Protein AF-A0A924YRB8-F1 (afdb_monomer_lite)

Foldseek 3Di:
DDDDDDDDPDDPPPVVVVVVVVVPPPDDDDDDDDDDDDDDDDDDDDDDDDDDDDDDDDDDDDDDDDDDDPDPDDDDDDPPPPDADAPVRCLVVQDDLVCLVPPAWWKWFQWDPGNGTATFHFWDDDDPRVVVLVVVLVVLVDQDPDDDDPPDDPVNSVVVSVVSVVVSVVVNLVSQWTWTAHPPPDDDPPVCPDSIDIDGCVNITDDMGTSLNSLLSNLVVCLVVVVLVSSVVSLVVCCVPPNLAACSLVSLLSSLLSVLVVCVVVLVLPVSLVSLLVSLVLLVVLVVDPDPRSDDDCSVVSNVSSLVSNLSSLCSQQVVCVVVLVLVSNVVSLVVNCVSPVVRPSSVVSVVVLLVQLVVLQVVLVVCVVVVNNVSSVVSNVSSCSSPVPD

Secondary structure (DSSP, 8-state):
---------SSSSSSHHHHHHHTTS-----------------------------------------PPP------------PPPPBHHHHHHTPPPHHHHHHSPP-EEEEETTT-BEEEES--SS-SSHHHHHHHHHHHHTSPP--PPPTT--HHHHHHHHHHHHHHHHHHHHHHHEEEEEPPTTS---TT----EEEEEHHHHEEEEE-HHHHHHHHHHHHHHTT-HHHHHHHHHHHHHHSTT-TTHHHHHHHHHHHHHHHHHHTT-HHHHHHHHHHHHHHHHHHHH-S-TTT--TTHHHHHHHHHHHHHHHHHHHHHHHHHTT-HHHHHHHHHHHHHH-TT-HHHHHHHHHHHHHHHHHHHHHHHHHHTT-HHHHHHHHHHHHHH-TT-

Sequence (391 aa):
MAGHRRRHRTLTATIVLILLWLFLRQATSVPAQNAATKAAAKTANEPAKKADPAGNATLEDTKEPQQPEPAKTDKAEQSAEAPLPKKDQMWRNLPSKADLLTKPPFDWVVLKKDDTVLVVKPVQPRPKTLDQMAEKRKQFLQPPKTVRMAGESQDAFAERLRTAGQETEKMRKKLESIEIELPDSTKVSEDQDDSSYLLNIFRDVSEIIHFEDVALRRVDLLLDQAELEDAYELLLMLDRRAPGWPSYGERLSRFLLVDAQGKLSRGESEPAFVLLEQMHSRVKDAINSKDPQVRYATMGLDLAKCSAELGKAIDALIEPAVQARDFRQARFHLARLLKIEAEHPNAVKWRERLVAETNRLLTEASQASAASKFDQAAAMVEEAALVWPAT

Radius of gyration: 37.54 Å; chains: 1; bounding box: 96×128×90 Å

pLDDT: mean 79.8, std 22.04, range [28.36, 98.25]

Structure (mmCIF, N/CA/C/O backbone):
data_AF-A0A924YRB8-F1
#
_entry.id   AF-A0A924YRB8-F1
#
loop_
_atom_site.group_PDB
_atom_site.id
_atom_site.type_symbol
_atom_site.label_atom_id
_atom_site.label_alt_id
_atom_site.label_comp_id
_atom_site.label_asym_id
_atom_site.label_entity_id
_atom_site.label_seq_id
_atom_site.pdbx_PDB_ins_code
_atom_site.Cartn_x
_atom_site.Cartn_y
_atom_site.Cartn_z
_atom_site.occupancy
_atom_site.B_iso_or_equiv
_atom_site.auth_seq_id
_atom_site.auth_comp_id
_atom_site.auth_asym_id
_atom_site.auth_atom_id
_atom_site.pdbx_PDB_model_num
ATOM 1 N N . MET A 1 1 ? -50.618 53.077 -7.669 1.00 41.78 1 MET A N 1
ATOM 2 C CA . MET A 1 1 ? -49.498 52.443 -8.401 1.00 41.78 1 MET A CA 1
ATOM 3 C C . MET A 1 1 ? -48.991 51.282 -7.544 1.00 41.78 1 MET A C 1
ATOM 5 O O . MET A 1 1 ? -48.205 51.506 -6.645 1.00 41.78 1 MET A O 1
ATOM 9 N N . ALA A 1 2 ? -49.645 50.122 -7.473 1.00 39.09 2 ALA A N 1
ATOM 10 C CA . ALA A 1 2 ? -49.867 49.088 -8.490 1.00 39.09 2 ALA A CA 1
ATOM 11 C C . ALA A 1 2 ? -48.564 48.476 -9.046 1.00 39.09 2 ALA A C 1
ATOM 13 O O . ALA A 1 2 ? -47.933 49.068 -9.909 1.00 39.09 2 ALA A O 1
ATOM 14 N N . GLY A 1 3 ? -48.253 47.253 -8.589 1.00 39.88 3 GLY A N 1
ATOM 15 C CA . GLY A 1 3 ? -47.677 46.203 -9.438 1.00 39.88 3 GLY A CA 1
ATOM 16 C C . GLY A 1 3 ? -46.193 45.870 -9.260 1.00 39.88 3 GLY A C 1
ATOM 17 O O . GLY A 1 3 ? -45.361 46.442 -9.939 1.00 39.88 3 GLY A O 1
ATOM 18 N N . HIS A 1 4 ? -45.881 44.863 -8.432 1.00 41.66 4 HIS A N 1
ATOM 19 C CA . HIS A 1 4 ? -45.187 43.630 -8.861 1.00 41.66 4 HIS A CA 1
ATOM 20 C C . HIS A 1 4 ? -44.807 42.746 -7.659 1.00 41.66 4 HIS A C 1
ATOM 22 O O . HIS A 1 4 ? -43.747 42.854 -7.054 1.00 41.66 4 HIS A O 1
ATOM 28 N N . ARG A 1 5 ? -45.695 41.801 -7.336 1.00 46.91 5 ARG A N 1
ATOM 29 C CA . ARG A 1 5 ? -45.372 40.563 -6.618 1.00 46.91 5 ARG A CA 1
ATOM 30 C C . ARG A 1 5 ? -46.040 39.424 -7.375 1.00 46.91 5 ARG A C 1
ATOM 32 O O . ARG A 1 5 ? -47.256 39.473 -7.534 1.00 46.91 5 ARG A O 1
ATOM 39 N N . ARG A 1 6 ? -45.250 38.424 -7.781 1.00 47.84 6 ARG A N 1
ATOM 40 C CA . ARG A 1 6 ? -45.582 36.996 -8.008 1.00 47.84 6 ARG A CA 1
ATOM 41 C C . ARG A 1 6 ? -44.852 36.474 -9.242 1.00 47.84 6 ARG A C 1
ATOM 43 O O . ARG A 1 6 ? -45.188 36.878 -10.347 1.00 47.84 6 ARG A O 1
ATOM 50 N N . ARG A 1 7 ? -43.949 35.512 -9.020 1.00 50.00 7 ARG A N 1
ATOM 51 C CA . ARG A 1 7 ? -43.777 34.242 -9.763 1.00 50.00 7 ARG A CA 1
ATOM 52 C C . ARG A 1 7 ? -42.376 33.699 -9.473 1.00 50.00 7 ARG A C 1
ATOM 54 O O . ARG A 1 7 ? -41.448 34.129 -10.121 1.00 50.00 7 ARG A O 1
ATOM 61 N N . HIS A 1 8 ? -42.239 32.802 -8.492 1.00 45.03 8 HIS A N 1
ATOM 62 C CA . HIS A 1 8 ? -41.141 31.814 -8.388 1.00 45.03 8 HIS A CA 1
ATOM 63 C C . HIS A 1 8 ? -41.452 30.799 -7.266 1.00 45.03 8 HIS A C 1
ATOM 65 O O . HIS A 1 8 ? -40.696 30.624 -6.318 1.00 45.03 8 HIS A O 1
ATOM 71 N N . ARG A 1 9 ? -42.622 30.150 -7.329 1.00 47.78 9 ARG A N 1
ATOM 72 C CA . ARG A 1 9 ? -42.996 29.054 -6.414 1.00 47.78 9 ARG A CA 1
ATOM 73 C C . ARG A 1 9 ? -43.804 27.985 -7.151 1.00 47.78 9 ARG A C 1
ATOM 75 O O . ARG A 1 9 ? -44.979 27.826 -6.867 1.00 47.78 9 ARG A O 1
ATOM 82 N N . THR A 1 10 ? -43.197 27.295 -8.115 1.00 49.78 10 THR A N 1
ATOM 83 C CA . THR A 1 10 ? -43.797 26.085 -8.727 1.00 49.78 10 THR A CA 1
ATOM 84 C C . THR A 1 10 ? -42.786 25.070 -9.288 1.00 49.78 10 THR A C 1
ATOM 86 O O . THR A 1 10 ? -43.206 24.091 -9.886 1.00 49.78 10 THR A O 1
ATOM 89 N N . LEU A 1 11 ? -41.470 25.227 -9.083 1.00 49.19 11 LEU A N 1
ATOM 90 C CA . LEU A 1 11 ? -40.461 24.325 -9.682 1.00 49.19 11 LEU A CA 1
ATOM 91 C C . LEU A 1 11 ? -39.805 23.325 -8.714 1.00 49.19 11 LEU A C 1
ATOM 93 O O . LEU A 1 11 ? -39.007 22.503 -9.144 1.00 49.19 11 LEU A O 1
ATOM 97 N N . THR A 1 12 ? -40.156 23.332 -7.427 1.00 47.78 12 THR A N 1
ATOM 98 C CA . THR A 1 12 ? -39.537 22.447 -6.420 1.00 47.78 12 THR A CA 1
ATOM 99 C C . THR A 1 12 ? -40.345 21.187 -6.091 1.00 47.78 12 THR A C 1
ATOM 101 O O . THR A 1 12 ? -39.826 20.300 -5.424 1.00 47.78 12 THR A O 1
ATOM 104 N N . ALA A 1 13 ? -41.584 21.053 -6.577 1.00 49.03 13 ALA A N 1
ATOM 105 C CA . ALA A 1 13 ? -42.456 19.929 -6.213 1.00 49.03 13 ALA A CA 1
ATOM 106 C C . ALA A 1 13 ? -42.298 18.681 -7.108 1.00 49.03 13 ALA A C 1
ATOM 108 O O . ALA A 1 13 ? -42.653 17.583 -6.690 1.00 49.03 13 ALA A O 1
ATOM 109 N N . THR A 1 14 ? -41.736 18.811 -8.313 1.00 48.69 14 THR A N 1
ATOM 110 C CA . THR A 1 14 ? -41.677 17.704 -9.291 1.00 48.69 14 THR A CA 1
ATOM 111 C C . THR A 1 14 ? -40.386 16.881 -9.218 1.00 48.69 14 THR A C 1
ATOM 113 O O . THR A 1 14 ? -40.365 15.736 -9.655 1.00 48.69 14 THR A O 1
ATOM 116 N N . ILE A 1 15 ? -39.315 17.417 -8.619 1.00 49.78 15 ILE A N 1
ATOM 117 C CA . ILE A 1 15 ? -38.013 16.727 -8.506 1.00 49.78 15 ILE A CA 1
ATOM 118 C C . ILE A 1 15 ? -37.970 15.783 -7.289 1.00 49.78 15 ILE A C 1
ATOM 120 O O . ILE A 1 15 ? -37.290 14.761 -7.316 1.00 49.78 15 ILE A O 1
ATOM 124 N N . VAL A 1 16 ? -38.776 16.046 -6.254 1.00 51.09 16 VAL A N 1
ATOM 125 C CA . VAL A 1 16 ? -38.856 15.195 -5.050 1.00 51.09 16 VAL A CA 1
ATOM 126 C C . VAL A 1 16 ? -39.606 13.877 -5.318 1.00 51.09 16 VAL A C 1
ATOM 128 O O . VAL A 1 16 ? -39.325 12.865 -4.684 1.00 51.09 16 VAL A O 1
ATOM 131 N N . LEU A 1 17 ? -40.497 13.840 -6.314 1.00 47.06 17 LEU A N 1
ATOM 132 C CA . LEU A 1 17 ? -41.301 12.654 -6.641 1.00 47.06 17 LEU A CA 1
ATOM 133 C C . LEU A 1 17 ? -40.579 11.625 -7.533 1.00 47.06 17 LEU A C 1
ATOM 135 O O . LEU A 1 17 ? -40.939 10.452 -7.509 1.00 47.06 17 LEU A O 1
ATOM 139 N N . ILE A 1 18 ? -39.528 12.022 -8.261 1.00 50.75 18 ILE A N 1
ATOM 140 C CA . ILE A 1 18 ? -38.731 11.102 -9.098 1.00 50.75 18 ILE A CA 1
ATOM 141 C C . ILE A 1 18 ? -37.638 10.399 -8.271 1.00 50.75 18 ILE A C 1
ATOM 143 O O . ILE A 1 18 ? -37.338 9.230 -8.510 1.00 50.75 18 ILE A O 1
ATOM 147 N N . LEU A 1 19 ? -37.104 11.052 -7.234 1.00 45.09 19 LEU A N 1
ATOM 148 C CA . LEU A 1 19 ? -36.110 10.447 -6.336 1.00 45.09 19 LEU A CA 1
ATOM 149 C C . LEU A 1 19 ? -36.718 9.444 -5.340 1.00 45.09 19 LEU A C 1
ATOM 151 O O . LEU A 1 19 ? -36.047 8.489 -4.957 1.00 45.09 19 LEU A O 1
ATOM 155 N N . LEU A 1 20 ? -38.001 9.588 -4.985 1.00 41.22 20 LEU A N 1
ATOM 156 C CA . LEU A 1 20 ? -38.698 8.638 -4.107 1.00 41.22 20 LEU A CA 1
ATOM 157 C C . LEU A 1 20 ? -39.082 7.324 -4.820 1.00 41.22 20 LEU A C 1
ATOM 159 O O . LEU A 1 20 ? -39.296 6.307 -4.168 1.00 41.22 20 LEU A O 1
ATOM 163 N N . TRP A 1 21 ? -39.134 7.319 -6.157 1.00 43.84 21 TRP A N 1
ATOM 164 C CA . TRP A 1 21 ? -39.479 6.130 -6.947 1.00 43.84 21 TRP A CA 1
ATOM 165 C C . TRP A 1 21 ? -38.262 5.246 -7.275 1.00 43.84 21 TRP A C 1
ATOM 167 O O . TRP A 1 21 ? -38.404 4.041 -7.469 1.00 43.84 21 TRP A O 1
ATOM 177 N N . LEU A 1 22 ? -37.048 5.810 -7.267 1.00 43.22 22 LEU A N 1
ATOM 178 C CA . LEU A 1 22 ? -35.803 5.061 -7.494 1.00 43.22 22 LEU A CA 1
ATOM 179 C C . LEU A 1 22 ? -35.274 4.337 -6.244 1.00 43.22 22 LEU A C 1
ATOM 181 O O . LEU A 1 22 ? -34.526 3.373 -6.382 1.00 43.22 22 LEU A O 1
ATOM 185 N N . PHE A 1 23 ? -35.701 4.731 -5.041 1.00 42.06 23 PHE A N 1
ATOM 186 C CA . PHE A 1 23 ? -35.271 4.091 -3.790 1.00 42.06 23 PHE A CA 1
ATOM 187 C C . PHE A 1 23 ? -36.114 2.876 -3.362 1.00 42.06 23 PHE A C 1
ATOM 189 O O . PHE A 1 23 ? -35.743 2.180 -2.422 1.00 42.06 23 PHE A O 1
ATOM 196 N N . LEU A 1 24 ? -37.212 2.567 -4.062 1.00 41.78 24 LEU A N 1
ATOM 197 C CA . LEU A 1 24 ? -38.145 1.503 -3.666 1.00 41.78 24 LEU A CA 1
ATOM 198 C C . LEU A 1 24 ? -37.980 0.173 -4.431 1.00 41.78 24 LEU A C 1
ATOM 200 O O . LEU A 1 24 ? -38.861 -0.680 -4.356 1.00 41.78 24 LEU A O 1
ATOM 204 N N . ARG A 1 25 ? -36.877 -0.030 -5.175 1.00 43.56 25 ARG A N 1
ATOM 205 C CA . ARG A 1 25 ? -36.715 -1.196 -6.075 1.00 43.56 25 ARG A CA 1
ATOM 206 C C . ARG A 1 25 ? -35.543 -2.144 -5.788 1.00 43.56 25 ARG A C 1
ATOM 208 O O . ARG A 1 25 ? -35.243 -2.975 -6.638 1.00 43.56 25 ARG A O 1
ATOM 215 N N . GLN A 1 26 ? -34.914 -2.089 -4.612 1.00 42.22 26 GLN A N 1
ATOM 216 C CA . GLN A 1 26 ? -33.917 -3.098 -4.204 1.00 42.22 26 GLN A CA 1
ATOM 217 C C . GLN A 1 26 ? -34.154 -3.637 -2.788 1.00 42.22 26 GLN A C 1
ATOM 219 O O . GLN A 1 26 ? -33.333 -3.478 -1.892 1.00 42.22 26 GLN A O 1
ATOM 224 N N . ALA A 1 27 ? -35.286 -4.309 -2.593 1.00 42.88 27 ALA A N 1
ATOM 225 C CA . ALA A 1 27 ? -35.482 -5.207 -1.460 1.00 42.88 27 ALA A CA 1
ATOM 226 C C . ALA A 1 27 ? -36.442 -6.335 -1.864 1.00 42.88 27 ALA A C 1
ATOM 228 O O . ALA A 1 27 ? -37.642 -6.115 -1.965 1.00 42.88 27 ALA A O 1
ATOM 229 N N . THR A 1 28 ? -35.883 -7.505 -2.178 1.00 47.03 28 THR A N 1
ATOM 230 C CA . THR A 1 28 ? -36.452 -8.877 -2.140 1.00 47.03 28 THR A CA 1
ATOM 231 C C . THR A 1 28 ? -35.390 -9.778 -2.796 1.00 47.03 28 THR A C 1
ATOM 233 O O . THR A 1 28 ? -35.163 -9.690 -3.994 1.00 47.03 28 THR A O 1
ATOM 236 N N . SER A 1 29 ? -34.424 -10.311 -2.044 1.00 41.69 29 SER A N 1
ATOM 237 C CA . SER A 1 29 ? -34.455 -11.558 -1.255 1.00 41.69 29 SER A CA 1
ATOM 238 C C . SER A 1 29 ? -34.492 -12.847 -2.091 1.00 41.69 29 SER A C 1
ATOM 240 O O . SER A 1 29 ? -35.178 -12.909 -3.105 1.00 41.69 29 SER A O 1
ATOM 242 N N . VAL A 1 30 ? -33.784 -13.864 -1.563 1.00 41.44 30 VAL A N 1
ATOM 243 C CA . VAL A 1 30 ? -33.882 -15.339 -1.741 1.00 41.44 30 VAL A CA 1
ATOM 244 C C . VAL A 1 30 ? -32.519 -16.011 -2.055 1.00 41.44 30 VAL A C 1
ATOM 246 O O . VAL A 1 30 ? -31.686 -15.408 -2.730 1.00 41.44 30 VAL A O 1
ATOM 249 N N . PRO A 1 31 ? -32.235 -17.202 -1.465 1.00 51.12 31 PRO A N 1
ATOM 250 C CA . PRO A 1 31 ? -30.983 -17.429 -0.739 1.00 51.12 31 PRO A CA 1
ATOM 251 C C . PRO A 1 31 ? -30.118 -18.607 -1.239 1.00 51.12 31 PRO A C 1
ATOM 253 O O . PRO A 1 31 ? -30.430 -19.291 -2.208 1.00 51.12 31 PRO A O 1
ATOM 256 N N . ALA A 1 32 ? -29.032 -18.837 -0.495 1.00 38.62 32 ALA A N 1
ATOM 257 C CA . ALA A 1 32 ? -28.098 -19.952 -0.575 1.00 38.62 32 ALA A CA 1
ATOM 258 C C . ALA A 1 32 ? -28.754 -21.348 -0.600 1.00 38.62 32 ALA A C 1
ATOM 260 O O . ALA A 1 32 ? -29.555 -21.687 0.270 1.00 38.62 32 ALA A O 1
ATOM 261 N N . GLN A 1 33 ? -28.296 -22.190 -1.531 1.00 37.09 33 GLN A N 1
ATOM 262 C CA . GLN A 1 33 ? -28.396 -23.650 -1.486 1.00 37.09 33 GLN A CA 1
ATOM 263 C C . GLN A 1 33 ? -27.129 -24.251 -2.107 1.00 37.09 33 GLN A C 1
ATOM 265 O O . GLN A 1 33 ? -26.893 -24.089 -3.299 1.00 37.09 33 GLN A O 1
ATOM 270 N N . ASN A 1 34 ? -26.299 -24.897 -1.283 1.00 38.06 34 ASN A N 1
ATOM 271 C CA . ASN A 1 34 ? -25.729 -26.227 -1.542 1.00 38.06 34 ASN A CA 1
ATOM 272 C C . ASN A 1 34 ? -24.790 -26.625 -0.397 1.00 38.06 34 ASN A C 1
ATOM 274 O O . ASN A 1 34 ? -23.571 -26.511 -0.473 1.00 38.06 34 ASN A O 1
ATOM 278 N N . ALA A 1 35 ? -25.401 -27.139 0.668 1.00 35.84 35 ALA A N 1
ATOM 279 C CA . ALA A 1 35 ? -24.774 -28.075 1.585 1.00 35.84 35 ALA A CA 1
ATOM 280 C C . ALA A 1 35 ? -25.643 -29.337 1.571 1.00 35.84 35 ALA A C 1
ATOM 282 O O . ALA A 1 35 ? -26.751 -29.339 2.103 1.00 35.84 35 ALA A O 1
ATOM 283 N N . ALA A 1 36 ? -25.157 -30.392 0.916 1.00 37.28 36 ALA A N 1
ATOM 284 C CA . ALA A 1 36 ? -25.735 -31.726 0.995 1.00 37.28 36 ALA A CA 1
ATOM 285 C C . ALA A 1 36 ? -24.729 -32.654 1.680 1.00 37.28 36 ALA A C 1
ATOM 287 O O . ALA A 1 36 ? -23.743 -33.113 1.112 1.00 37.28 36 ALA A O 1
ATOM 288 N N . THR A 1 37 ? -25.027 -32.859 2.954 1.00 34.97 37 THR A N 1
ATOM 289 C CA . THR A 1 37 ? -24.736 -33.994 3.826 1.00 34.97 37 THR A CA 1
ATOM 290 C C . THR A 1 37 ? -24.466 -35.341 3.148 1.00 34.97 37 THR A C 1
ATOM 292 O O . THR A 1 37 ? -25.242 -35.790 2.303 1.00 34.97 37 THR A O 1
ATOM 295 N N . LYS A 1 38 ? -23.528 -36.101 3.725 1.00 40.59 38 LYS A N 1
ATOM 296 C CA . LYS A 1 38 ? -23.743 -37.533 3.972 1.00 40.59 38 LYS A CA 1
ATOM 297 C C . LYS A 1 38 ? -23.207 -37.897 5.358 1.00 40.59 38 LYS A C 1
ATOM 299 O O . LYS A 1 38 ? -22.010 -37.827 5.608 1.00 40.59 38 LYS A O 1
ATOM 304 N N . ALA A 1 39 ? -24.124 -38.247 6.255 1.00 38.62 39 ALA A N 1
ATOM 305 C CA . ALA A 1 39 ? -23.860 -38.750 7.596 1.00 38.62 39 ALA A CA 1
ATOM 306 C C . ALA A 1 39 ? -24.613 -40.071 7.813 1.00 38.62 39 ALA A C 1
ATOM 308 O O . ALA A 1 39 ? -25.679 -40.265 7.231 1.00 38.62 39 ALA A O 1
ATOM 309 N N . ALA A 1 40 ? -24.061 -40.875 8.736 1.00 39.41 40 ALA A N 1
ATOM 310 C CA . ALA A 1 40 ? -24.653 -42.009 9.466 1.00 39.41 40 ALA A CA 1
ATOM 311 C C . ALA A 1 40 ? -24.811 -43.328 8.676 1.00 39.41 40 ALA A C 1
ATOM 313 O O . ALA A 1 40 ? -25.229 -43.320 7.528 1.00 39.41 40 ALA A O 1
ATOM 314 N N . ALA A 1 41 ? -24.540 -44.530 9.196 1.00 36.12 41 ALA A N 1
ATOM 315 C CA . ALA A 1 41 ? -24.103 -45.091 10.491 1.00 36.12 41 ALA A CA 1
ATOM 316 C C . ALA A 1 41 ? -23.592 -46.543 10.173 1.00 36.12 41 ALA A C 1
ATOM 318 O O . ALA A 1 41 ? -23.719 -46.960 9.028 1.00 36.12 41 ALA A O 1
ATOM 319 N N . LYS A 1 42 ? -23.043 -47.428 11.019 1.00 33.91 42 LYS A N 1
ATOM 320 C CA . LYS A 1 42 ? -23.189 -47.697 12.455 1.00 33.91 42 LYS A CA 1
ATOM 321 C C . LYS A 1 42 ? -22.162 -48.789 12.875 1.00 33.91 42 LYS A C 1
ATOM 323 O O . LYS A 1 42 ? -22.001 -49.780 12.178 1.00 33.91 42 LYS A O 1
ATOM 328 N N . THR A 1 43 ? -21.503 -48.525 14.000 1.00 33.81 43 THR A N 1
ATOM 329 C CA . THR A 1 43 ? -20.847 -49.327 15.065 1.00 33.81 43 THR A CA 1
ATOM 330 C C . THR A 1 43 ? -20.509 -50.842 15.007 1.00 33.81 43 THR A C 1
ATOM 332 O O . THR A 1 43 ? -21.363 -51.674 14.728 1.00 33.81 43 THR A O 1
ATOM 335 N N . ALA A 1 44 ? -19.320 -51.113 15.598 1.00 35.88 44 ALA A N 1
ATOM 336 C CA . ALA A 1 44 ? -18.939 -52.129 16.617 1.00 35.88 44 ALA A CA 1
ATOM 337 C C . ALA A 1 44 ? -18.314 -53.481 16.184 1.00 35.88 44 ALA A C 1
ATOM 339 O O . ALA A 1 44 ? -19.022 -54.354 15.698 1.00 35.88 44 ALA A O 1
ATOM 340 N N . ASN A 1 45 ? -17.010 -53.703 16.452 1.00 35.41 45 ASN A N 1
ATOM 341 C CA . ASN A 1 45 ? -16.457 -54.423 17.631 1.00 35.41 45 ASN A CA 1
ATOM 342 C C . ASN A 1 45 ? -14.955 -54.792 17.447 1.00 35.41 45 ASN A C 1
ATOM 344 O O . ASN A 1 45 ? -14.549 -55.258 16.388 1.00 35.41 45 ASN A O 1
ATOM 348 N N . GLU A 1 46 ? -14.157 -54.622 18.504 1.00 34.03 46 GLU A N 1
ATOM 349 C CA . GLU A 1 46 ? -12.792 -55.163 18.743 1.00 34.03 46 GLU A CA 1
ATOM 350 C C . GLU A 1 46 ? -12.859 -56.598 19.354 1.00 34.03 46 GLU A C 1
ATOM 352 O O . GLU A 1 46 ? -13.961 -57.009 19.725 1.00 34.03 46 GLU A O 1
ATOM 357 N N . PRO A 1 47 ? -11.754 -57.323 19.687 1.00 52.94 47 PRO A N 1
ATOM 358 C CA . PRO A 1 47 ? -10.430 -57.483 19.053 1.00 52.94 47 PRO A CA 1
ATOM 359 C C . PRO A 1 47 ? -9.914 -58.967 19.000 1.00 52.94 47 PRO A C 1
ATOM 361 O O . PRO A 1 47 ? -10.507 -59.884 19.561 1.00 52.94 47 PRO A O 1
ATOM 364 N N . ALA A 1 48 ? -8.709 -59.146 18.421 1.00 33.66 48 ALA A N 1
ATOM 365 C CA . ALA A 1 48 ? -7.673 -60.180 18.676 1.00 33.66 48 ALA A CA 1
ATOM 366 C C . ALA A 1 48 ? -7.803 -61.635 18.139 1.00 33.66 48 ALA A C 1
ATOM 368 O O . ALA A 1 48 ? -8.576 -62.428 18.665 1.00 33.66 48 ALA A O 1
ATOM 369 N N . LYS A 1 49 ? -6.855 -62.065 17.271 1.00 33.69 49 LYS A N 1
ATOM 370 C CA . LYS A 1 49 ? -5.845 -63.125 17.564 1.00 33.69 49 LYS A CA 1
ATOM 371 C C . LYS A 1 49 ? -4.871 -63.417 16.400 1.00 33.69 49 LYS A C 1
ATOM 373 O O . LYS A 1 49 ? -5.230 -63.359 15.235 1.00 33.69 49 LYS A O 1
ATOM 378 N N . LYS A 1 50 ? -3.641 -63.763 16.803 1.00 36.38 50 LYS A N 1
ATOM 379 C CA . LYS A 1 50 ? -2.452 -64.228 16.056 1.00 36.38 50 LYS A CA 1
ATOM 380 C C . LYS A 1 50 ? -2.692 -65.463 15.165 1.00 36.38 50 LYS A C 1
ATOM 382 O O . LYS A 1 50 ? -3.413 -66.350 15.612 1.00 36.38 50 LYS A O 1
ATOM 387 N N . ALA A 1 51 ? -1.938 -65.585 14.062 1.00 32.94 51 ALA A N 1
ATOM 388 C CA . ALA A 1 51 ? -0.896 -66.613 13.825 1.00 32.94 51 ALA A CA 1
ATOM 389 C C . ALA A 1 51 ? -0.654 -66.884 12.317 1.00 32.94 51 ALA A C 1
ATOM 391 O O . ALA A 1 51 ? -1.557 -67.328 11.619 1.00 32.94 51 ALA A O 1
ATOM 392 N N . ASP A 1 52 ? 0.588 -66.684 11.864 1.00 39.44 52 ASP A N 1
ATOM 393 C CA . ASP A 1 52 ? 1.247 -67.467 10.795 1.00 39.44 52 ASP A CA 1
ATOM 394 C C . ASP A 1 52 ? 1.551 -68.896 11.331 1.00 39.44 52 ASP A C 1
ATOM 396 O O . ASP A 1 52 ? 1.580 -69.023 12.564 1.00 39.44 52 ASP A O 1
ATOM 400 N N . PRO A 1 53 ? 1.845 -69.961 10.529 1.00 47.59 53 PRO A N 1
ATOM 401 C CA . PRO A 1 53 ? 2.637 -69.913 9.285 1.00 47.59 53 PRO A CA 1
ATOM 402 C C . PRO A 1 53 ? 2.357 -70.970 8.171 1.00 47.59 53 PRO A C 1
ATOM 404 O O . PRO A 1 53 ? 1.630 -71.938 8.348 1.00 47.59 53 PRO A O 1
ATOM 407 N N . ALA A 1 54 ? 3.084 -70.786 7.057 1.00 33.50 54 ALA A N 1
ATOM 408 C CA . ALA A 1 54 ? 3.704 -71.780 6.157 1.00 33.50 54 ALA A CA 1
ATOM 409 C C . ALA A 1 54 ? 2.862 -72.768 5.308 1.00 33.50 54 ALA A C 1
ATOM 411 O O . ALA A 1 54 ? 2.241 -73.690 5.822 1.00 33.50 54 ALA A O 1
ATOM 412 N N . GLY A 1 55 ? 3.113 -72.734 3.986 1.00 28.36 55 GLY A N 1
ATOM 413 C CA . GLY A 1 55 ? 3.685 -73.909 3.303 1.00 28.36 55 GLY A CA 1
ATOM 414 C C . GLY A 1 55 ? 2.990 -74.456 2.043 1.00 28.36 55 GLY A C 1
ATOM 415 O O . GLY A 1 55 ? 1.977 -75.130 2.152 1.00 28.36 55 GLY A O 1
ATOM 416 N N . ASN A 1 56 ? 3.693 -74.308 0.906 1.00 31.42 56 ASN A N 1
ATOM 417 C CA . ASN A 1 56 ? 3.733 -75.145 -0.318 1.00 31.42 56 ASN A CA 1
ATOM 418 C C . ASN A 1 56 ? 2.513 -75.197 -1.263 1.00 31.42 56 ASN A C 1
ATOM 420 O O . ASN A 1 56 ? 1.433 -75.625 -0.886 1.00 31.42 56 ASN A O 1
ATOM 424 N N . ALA A 1 57 ? 2.646 -74.667 -2.491 1.00 32.47 57 ALA A N 1
ATOM 425 C CA . ALA A 1 57 ? 3.234 -75.280 -3.712 1.00 32.47 57 ALA A CA 1
ATOM 426 C C . ALA A 1 57 ? 2.128 -76.018 -4.509 1.00 32.47 57 ALA A C 1
ATOM 428 O O . ALA A 1 57 ? 1.369 -76.780 -3.927 1.00 32.47 57 ALA A O 1
ATOM 429 N N . THR A 1 58 ? 1.892 -75.787 -5.808 1.00 32.75 58 THR A N 1
ATOM 430 C CA . THR A 1 58 ? 2.799 -76.013 -6.949 1.00 32.75 58 THR A CA 1
ATOM 431 C C . THR A 1 58 ? 2.058 -75.619 -8.254 1.00 32.75 58 THR A C 1
ATOM 433 O O . THR A 1 58 ? 0.890 -75.975 -8.350 1.00 32.75 58 THR A O 1
ATOM 436 N N . LEU A 1 59 ? 2.757 -74.917 -9.177 1.00 38.31 59 LEU A N 1
ATOM 437 C CA . LEU A 1 59 ? 2.787 -74.957 -10.676 1.00 38.31 59 LEU A CA 1
ATOM 438 C C . LEU A 1 59 ? 1.455 -75.057 -11.461 1.00 38.31 59 LEU A C 1
ATOM 440 O O . LEU A 1 59 ? 0.520 -75.705 -11.028 1.00 38.31 59 LEU A O 1
ATOM 444 N N . GLU A 1 60 ? 1.228 -74.523 -12.657 1.00 32.09 60 GLU A N 1
ATOM 445 C C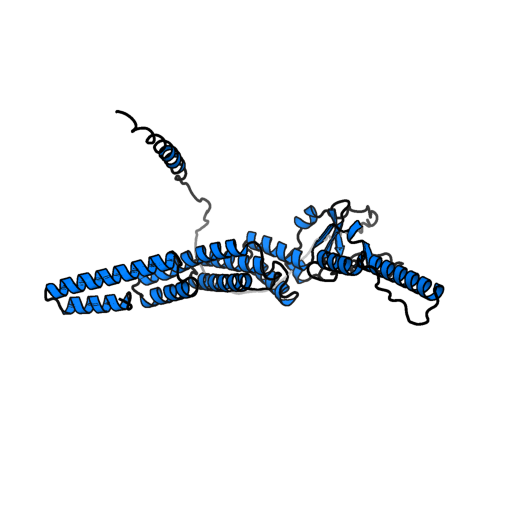A . GLU A 1 60 ? 1.958 -73.974 -13.814 1.00 32.09 60 GLU A CA 1
ATOM 446 C C . GLU A 1 60 ? 0.840 -73.207 -14.584 1.00 32.09 60 GLU A C 1
ATOM 448 O O . GLU A 1 60 ? -0.334 -73.550 -14.465 1.00 32.09 60 GLU A O 1
ATOM 453 N N . ASP A 1 61 ? 1.066 -72.099 -15.282 1.00 35.19 61 ASP A N 1
ATOM 454 C CA . ASP A 1 61 ? 1.432 -72.154 -16.696 1.00 35.19 61 ASP A CA 1
ATOM 455 C C . ASP A 1 61 ? 1.825 -70.755 -17.209 1.00 35.19 61 ASP A C 1
ATOM 457 O O . ASP A 1 61 ? 1.426 -69.704 -16.700 1.00 35.19 61 ASP A O 1
ATOM 461 N N . THR A 1 62 ? 2.649 -70.792 -18.238 1.00 31.88 62 THR A N 1
ATOM 462 C CA . THR A 1 62 ? 3.597 -69.795 -18.705 1.00 31.88 62 THR A CA 1
ATOM 463 C C . THR A 1 62 ? 2.968 -68.858 -19.736 1.00 31.88 62 THR A C 1
ATOM 465 O O . THR A 1 62 ? 2.446 -69.311 -20.753 1.00 31.88 62 THR A O 1
ATOM 468 N N . LYS A 1 63 ? 3.117 -67.537 -19.564 1.00 35.53 63 LYS A N 1
ATOM 469 C CA . LYS A 1 63 ? 3.239 -66.623 -20.713 1.00 35.53 63 LYS A CA 1
ATOM 470 C C . LYS A 1 63 ? 4.025 -65.367 -20.344 1.00 35.53 63 LYS A C 1
ATOM 472 O O . LYS A 1 63 ? 3.542 -64.483 -19.644 1.00 35.53 63 LYS A O 1
ATOM 477 N N . GLU A 1 64 ? 5.265 -65.349 -20.808 1.00 34.41 64 GLU A N 1
ATOM 478 C CA . GLU A 1 64 ? 6.230 -64.265 -20.661 1.00 34.41 64 GLU A CA 1
ATOM 479 C C . GLU A 1 64 ? 5.810 -63.021 -21.487 1.00 34.41 64 GLU A C 1
ATOM 481 O O . GLU A 1 64 ? 5.107 -63.163 -22.497 1.00 34.41 64 GLU A O 1
ATOM 486 N N . PRO A 1 65 ? 6.181 -61.798 -21.056 1.00 34.97 65 PRO A N 1
ATOM 487 C CA . PRO A 1 65 ? 5.572 -60.542 -21.485 1.00 34.97 65 PRO A CA 1
ATOM 488 C C . PRO A 1 65 ? 6.298 -59.907 -22.677 1.00 34.97 65 PRO A C 1
ATOM 490 O O . PRO A 1 65 ? 7.512 -59.720 -22.653 1.00 34.97 65 PRO A O 1
ATOM 493 N N . GLN A 1 66 ? 5.541 -59.469 -23.686 1.00 34.19 66 GLN A N 1
ATOM 494 C CA . GLN A 1 66 ? 6.059 -58.561 -24.709 1.00 34.19 66 GLN A CA 1
ATOM 495 C C . GLN A 1 66 ? 5.986 -57.110 -24.225 1.00 34.19 66 GLN A C 1
ATOM 497 O O . GLN A 1 66 ? 4.926 -56.500 -24.106 1.00 34.19 66 GLN A O 1
ATOM 502 N N . GLN A 1 67 ? 7.176 -56.596 -23.952 1.00 37.78 67 GLN A N 1
ATOM 503 C CA . GLN A 1 67 ? 7.558 -55.201 -23.806 1.00 37.78 67 GLN A CA 1
ATOM 504 C C . GLN A 1 67 ? 7.260 -54.445 -25.121 1.00 37.78 67 GLN A C 1
ATOM 506 O O . GLN A 1 67 ? 7.763 -54.862 -26.164 1.00 37.78 67 GLN A O 1
ATOM 511 N N . PRO A 1 68 ? 6.487 -53.343 -25.136 1.00 36.09 68 PRO A N 1
ATOM 512 C CA . PRO A 1 68 ? 6.523 -52.412 -26.252 1.00 36.09 68 PRO A CA 1
ATOM 513 C C . PRO A 1 68 ? 7.724 -51.481 -26.067 1.00 36.09 68 PRO A C 1
ATOM 515 O O . PRO A 1 68 ? 7.804 -50.726 -25.095 1.00 36.09 68 PRO A O 1
ATOM 518 N N . GLU A 1 69 ? 8.664 -51.561 -27.005 1.00 35.88 69 GLU A N 1
ATOM 519 C CA . GLU A 1 69 ? 9.726 -50.580 -27.201 1.00 35.88 69 GLU A CA 1
ATOM 520 C C . GLU A 1 69 ? 9.152 -49.151 -27.262 1.00 35.88 69 GLU A C 1
ATOM 522 O O . GLU A 1 69 ? 8.105 -48.927 -27.881 1.00 35.88 69 GLU A O 1
ATOM 527 N N . PRO A 1 70 ? 9.829 -48.150 -26.672 1.00 35.41 70 PRO A N 1
ATOM 528 C CA . PRO A 1 70 ? 9.490 -46.761 -26.913 1.00 35.41 70 PRO A CA 1
ATOM 529 C C . PRO A 1 70 ? 9.871 -46.430 -28.356 1.00 35.41 70 PRO A C 1
ATOM 531 O O . PRO A 1 70 ? 11.050 -46.338 -28.704 1.00 35.41 70 PRO A O 1
ATOM 534 N N . ALA A 1 71 ? 8.856 -46.237 -29.195 1.00 32.97 71 ALA A N 1
ATOM 535 C CA . ALA A 1 71 ? 9.017 -45.667 -30.519 1.00 32.97 71 ALA A CA 1
ATOM 536 C C . ALA A 1 71 ? 9.675 -44.284 -30.392 1.00 32.97 71 ALA A C 1
ATOM 538 O O . ALA A 1 71 ? 9.024 -43.278 -30.100 1.00 32.97 71 ALA A O 1
ATOM 539 N N . LYS A 1 72 ? 10.988 -44.245 -30.645 1.00 38.84 72 LYS A N 1
ATOM 540 C CA . LYS A 1 72 ? 11.661 -43.070 -31.186 1.00 38.84 72 LYS A CA 1
ATOM 541 C C . LYS A 1 72 ? 10.885 -42.665 -32.431 1.00 38.84 72 LYS A C 1
ATOM 543 O O . LYS A 1 72 ? 10.943 -43.342 -33.451 1.00 38.84 72 LYS A O 1
ATOM 548 N N . THR A 1 73 ? 10.140 -41.577 -32.321 1.00 32.44 73 THR A N 1
ATOM 549 C CA . THR A 1 73 ? 9.718 -40.834 -33.498 1.00 32.44 73 THR A CA 1
ATOM 550 C C . THR A 1 73 ? 10.440 -39.510 -33.428 1.00 32.44 73 THR A C 1
ATOM 552 O O . THR A 1 73 ? 10.017 -38.572 -32.753 1.00 32.44 73 THR A O 1
ATOM 555 N N . ASP A 1 74 ? 11.586 -39.496 -34.095 1.00 35.31 74 ASP A N 1
ATOM 556 C CA . ASP A 1 74 ? 12.180 -38.291 -34.626 1.00 35.31 74 ASP A CA 1
ATOM 557 C C . ASP A 1 74 ? 11.103 -37.502 -35.379 1.00 35.31 74 ASP A C 1
ATOM 559 O O . ASP A 1 74 ? 10.517 -37.969 -36.358 1.00 35.31 74 ASP A O 1
ATOM 563 N N . LYS A 1 75 ? 10.831 -36.298 -34.887 1.00 38.84 75 LYS A N 1
ATOM 564 C CA . LYS A 1 75 ? 10.344 -35.179 -35.693 1.00 38.84 75 LYS A CA 1
ATOM 565 C C . LYS A 1 75 ? 10.920 -33.884 -35.125 1.00 38.84 75 LYS A C 1
ATOM 567 O O . LYS A 1 75 ? 10.226 -33.020 -34.600 1.00 38.84 75 LYS A O 1
ATOM 572 N N . ALA A 1 76 ? 12.245 -33.800 -35.216 1.00 41.16 76 ALA A N 1
ATOM 573 C CA . ALA A 1 76 ? 12.877 -32.556 -35.619 1.00 41.16 76 ALA A CA 1
ATOM 574 C C . ALA A 1 76 ? 12.452 -32.241 -37.067 1.00 41.16 76 ALA A C 1
ATOM 576 O O . ALA A 1 76 ? 12.081 -33.148 -37.806 1.00 41.16 76 ALA A O 1
ATOM 577 N N . GLU A 1 77 ? 12.523 -30.962 -37.434 1.00 38.94 77 GLU A N 1
ATOM 578 C CA . GLU A 1 77 ? 12.100 -30.365 -38.713 1.00 38.94 77 GLU A CA 1
ATOM 579 C C . GLU A 1 77 ? 10.619 -29.983 -38.814 1.00 38.94 77 GLU A C 1
ATOM 581 O O . GLU A 1 77 ? 9.813 -30.585 -39.518 1.00 38.94 77 GLU A O 1
ATOM 586 N N . GLN A 1 78 ? 10.293 -28.881 -38.137 1.00 31.92 78 GLN A N 1
ATOM 587 C CA . GLN A 1 78 ? 9.719 -27.699 -38.788 1.00 31.92 78 GLN A CA 1
ATOM 588 C C . GLN A 1 78 ? 9.836 -26.512 -37.823 1.00 31.92 78 GLN A C 1
ATOM 590 O O . GLN A 1 78 ? 8.910 -26.175 -37.090 1.00 31.92 78 GLN A O 1
ATOM 595 N N . SER A 1 79 ? 10.993 -25.851 -37.824 1.00 44.38 79 SER A N 1
ATOM 596 C CA . SER A 1 79 ? 11.107 -24.450 -37.413 1.00 44.38 79 SER A CA 1
ATOM 597 C C . SER A 1 79 ? 10.432 -23.576 -38.475 1.00 44.38 79 SER A C 1
ATOM 599 O O . SER A 1 79 ? 11.076 -22.835 -39.210 1.00 44.38 79 SER A O 1
ATOM 601 N N . ALA A 1 80 ? 9.109 -23.706 -38.586 1.00 40.94 80 ALA A N 1
ATOM 602 C CA . ALA A 1 80 ? 8.290 -22.611 -39.067 1.00 40.94 80 ALA A CA 1
ATOM 603 C C . ALA A 1 80 ? 8.397 -21.518 -38.001 1.00 40.94 80 ALA A C 1
ATOM 605 O O . ALA A 1 80 ? 8.171 -21.805 -36.824 1.00 40.94 80 ALA A O 1
ATOM 606 N N . GLU A 1 81 ? 8.802 -20.313 -38.399 1.00 53.91 81 GLU A N 1
A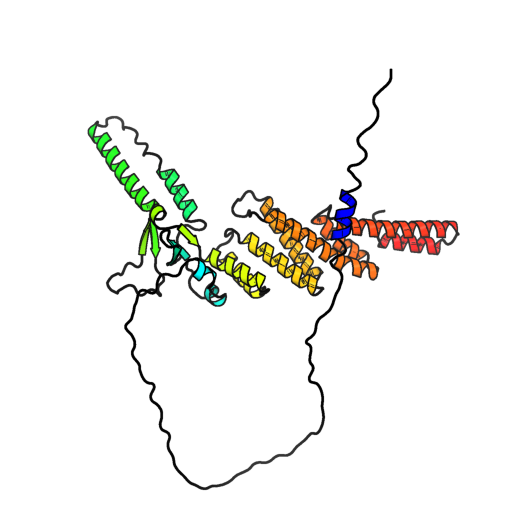TOM 607 C CA . GLU A 1 81 ? 8.793 -19.113 -37.563 1.00 53.91 81 GLU A CA 1
ATOM 608 C C . GLU A 1 81 ? 7.442 -19.005 -36.850 1.00 53.91 81 GLU A C 1
ATOM 610 O O . GLU A 1 81 ? 6.455 -18.528 -37.412 1.00 53.91 81 GLU A O 1
ATOM 615 N N . ALA A 1 82 ? 7.368 -19.487 -35.610 1.00 63.56 82 ALA A N 1
ATOM 616 C CA . ALA A 1 82 ? 6.226 -19.200 -34.772 1.00 63.56 82 ALA A CA 1
ATOM 617 C C . ALA A 1 82 ? 6.219 -17.673 -34.609 1.00 63.56 82 ALA A C 1
ATOM 619 O O . ALA A 1 82 ? 7.238 -17.113 -34.187 1.00 63.56 82 ALA A O 1
ATOM 620 N N . PRO A 1 83 ? 5.133 -16.982 -34.995 1.00 78.44 83 PRO A N 1
ATOM 621 C CA . PRO A 1 83 ? 5.102 -15.532 -34.933 1.00 78.44 83 PRO A CA 1
ATOM 622 C C . PRO A 1 83 ? 5.368 -15.091 -33.495 1.00 78.44 83 PRO A C 1
ATOM 624 O O . PRO A 1 83 ? 4.840 -15.687 -32.552 1.00 78.44 83 PRO A O 1
ATOM 627 N N . LEU A 1 84 ? 6.195 -14.052 -33.337 1.00 81.38 84 LEU A N 1
ATOM 628 C CA . LEU A 1 84 ? 6.484 -13.478 -32.026 1.00 81.38 84 LEU A CA 1
ATOM 629 C C . LEU A 1 84 ? 5.171 -13.178 -31.288 1.00 81.38 84 LEU A C 1
ATOM 631 O O . LEU A 1 84 ? 4.216 -12.685 -31.905 1.00 81.38 84 LEU A O 1
ATOM 635 N N . PRO A 1 85 ? 5.102 -13.464 -29.978 1.00 87.50 85 PRO A N 1
ATOM 636 C CA . PRO A 1 85 ? 3.877 -13.276 -29.229 1.00 87.50 85 PRO A CA 1
ATOM 637 C C . PRO A 1 85 ? 3.505 -11.796 -29.216 1.00 87.50 85 PRO A C 1
ATOM 639 O O . PRO A 1 85 ? 4.351 -10.911 -29.057 1.00 87.50 85 PRO A O 1
ATOM 642 N N . LYS A 1 86 ? 2.213 -11.519 -29.373 1.00 90.50 86 LYS A N 1
ATOM 643 C CA . LYS A 1 86 ? 1.689 -10.157 -29.253 1.00 90.50 86 LYS A CA 1
ATOM 644 C C . LYS A 1 86 ? 1.612 -9.746 -27.788 1.00 90.50 86 LYS A C 1
ATOM 646 O O . LYS A 1 86 ? 1.370 -10.584 -26.916 1.00 90.50 86 LYS A O 1
ATOM 651 N N . LYS A 1 87 ? 1.710 -8.444 -27.522 1.00 89.44 87 LYS A N 1
ATOM 652 C CA . LYS A 1 87 ? 1.590 -7.864 -26.176 1.00 89.44 87 LYS A CA 1
ATOM 653 C C . LYS A 1 87 ? 0.356 -8.363 -25.416 1.00 89.44 87 LYS A C 1
ATOM 655 O O . LYS A 1 87 ? 0.477 -8.819 -24.284 1.00 89.44 87 LYS A O 1
ATOM 660 N N . ASP A 1 88 ? -0.815 -8.365 -26.047 1.00 90.00 88 ASP A N 1
ATOM 661 C CA . ASP A 1 88 ? -2.057 -8.821 -25.405 1.00 90.00 88 ASP A CA 1
ATOM 662 C C . ASP A 1 88 ? -2.041 -10.310 -25.042 1.00 90.00 88 ASP A C 1
ATOM 664 O O . ASP A 1 88 ? -2.622 -10.717 -24.035 1.00 90.00 88 ASP A O 1
ATOM 668 N N . GLN A 1 89 ? -1.367 -11.134 -25.846 1.00 90.12 89 GLN A N 1
ATOM 669 C CA . GLN A 1 89 ? -1.204 -12.555 -25.559 1.00 90.12 89 GLN A CA 1
ATOM 670 C C . GLN A 1 89 ? -0.276 -12.762 -24.359 1.00 90.12 89 GLN A C 1
ATOM 672 O O . GLN A 1 89 ? -0.589 -13.570 -23.486 1.00 90.12 89 GLN A O 1
ATOM 677 N N . MET A 1 90 ? 0.816 -11.995 -24.282 1.00 91.31 90 MET A N 1
ATOM 678 C CA . MET A 1 90 ? 1.729 -12.014 -23.134 1.00 91.31 90 MET A CA 1
ATOM 679 C C . MET A 1 90 ? 1.026 -11.571 -21.848 1.00 91.31 90 MET A C 1
ATOM 681 O O . MET A 1 90 ? 1.220 -12.182 -20.802 1.00 91.31 90 MET A O 1
ATOM 685 N N . TRP A 1 91 ? 0.139 -10.573 -21.919 1.00 89.38 91 TRP A N 1
ATOM 686 C CA . TRP A 1 91 ? -0.642 -10.149 -20.754 1.00 89.38 91 TRP A CA 1
ATOM 687 C C . TRP A 1 91 ? -1.650 -11.184 -20.266 1.00 89.38 91 TRP A C 1
ATOM 689 O O . TRP A 1 91 ? -1.879 -11.285 -19.063 1.00 89.38 91 TRP A O 1
ATOM 699 N N . ARG A 1 92 ? -2.251 -11.960 -21.173 1.00 89.56 92 ARG A N 1
ATOM 700 C CA . ARG A 1 92 ? -3.148 -13.063 -20.792 1.00 89.56 92 ARG A CA 1
ATOM 701 C C . ARG A 1 92 ? -2.386 -14.229 -20.168 1.00 89.56 92 ARG A C 1
ATOM 703 O O . ARG A 1 92 ? -2.909 -14.884 -19.275 1.00 89.56 92 ARG A O 1
ATOM 710 N N . ASN A 1 93 ? -1.151 -14.446 -20.613 1.00 90.94 93 ASN A N 1
ATOM 711 C CA . ASN A 1 93 ? -0.289 -15.539 -20.178 1.00 90.94 93 ASN A CA 1
ATOM 712 C C . ASN A 1 93 ? 0.854 -15.018 -19.299 1.00 90.94 93 ASN A C 1
ATOM 714 O O . ASN A 1 93 ? 2.029 -15.265 -19.573 1.00 90.94 93 ASN A O 1
ATOM 718 N N . LEU A 1 94 ? 0.502 -14.272 -18.248 1.00 92.69 94 LEU A N 1
ATOM 719 C CA . LEU A 1 94 ? 1.478 -13.795 -17.274 1.00 92.69 94 LEU A CA 1
ATOM 720 C C . LEU A 1 94 ? 2.191 -14.982 -16.598 1.00 92.69 94 LEU A C 1
ATOM 722 O O . LEU A 1 94 ? 1.522 -15.951 -16.227 1.00 92.69 94 LEU A O 1
ATOM 726 N N . PRO A 1 95 ? 3.520 -14.908 -16.396 1.00 93.69 95 PRO A N 1
ATOM 727 C CA . PRO A 1 95 ? 4.267 -15.954 -15.705 1.00 93.69 95 PRO A CA 1
ATOM 728 C C . PRO A 1 95 ? 3.708 -16.249 -14.312 1.00 93.69 95 PRO A C 1
ATOM 730 O O . PRO A 1 95 ? 3.184 -15.363 -13.626 1.00 93.69 95 PRO A O 1
ATOM 733 N N . SER A 1 96 ? 3.826 -17.508 -13.890 1.00 95.31 96 SER A N 1
ATOM 734 C CA . SER A 1 96 ? 3.374 -17.922 -12.563 1.00 95.31 96 SER A CA 1
ATOM 735 C C . SER A 1 96 ? 4.254 -17.324 -11.460 1.00 95.31 96 SER A C 1
ATOM 737 O O . SER A 1 96 ? 5.383 -16.896 -11.709 1.00 95.31 96 SER A O 1
ATOM 739 N N . LYS A 1 97 ? 3.775 -17.344 -10.207 1.00 95.38 97 LYS A N 1
ATOM 740 C CA . LYS A 1 97 ? 4.593 -16.952 -9.045 1.00 95.38 97 LYS A CA 1
ATOM 741 C C . LYS A 1 97 ? 5.913 -17.732 -9.011 1.00 95.38 97 LYS A C 1
ATOM 743 O O . LYS A 1 97 ? 6.973 -17.134 -8.865 1.00 95.38 97 LYS A O 1
ATOM 748 N N . ALA A 1 98 ? 5.845 -19.055 -9.171 1.00 95.19 98 ALA A N 1
ATOM 749 C CA . ALA A 1 98 ? 7.016 -19.925 -9.123 1.00 95.19 98 ALA A CA 1
ATOM 750 C C . ALA A 1 98 ? 8.041 -19.558 -10.204 1.00 95.19 98 ALA A C 1
ATOM 752 O O . ALA A 1 98 ? 9.235 -19.489 -9.919 1.00 95.19 98 ALA A O 1
ATOM 753 N N . ASP A 1 99 ? 7.575 -19.249 -11.417 1.00 94.31 99 ASP A N 1
ATOM 754 C CA . ASP A 1 99 ? 8.444 -18.789 -12.501 1.00 94.31 99 ASP A CA 1
ATOM 755 C C . ASP A 1 99 ? 9.143 -17.478 -12.139 1.00 94.31 99 ASP A C 1
ATOM 757 O O . ASP A 1 99 ? 10.355 -17.374 -12.294 1.00 94.31 99 ASP A O 1
ATOM 761 N N . LEU A 1 100 ? 8.401 -16.498 -11.616 1.00 94.50 100 LEU A N 1
ATOM 762 C CA . LEU A 1 100 ? 8.948 -15.190 -11.243 1.00 94.50 100 LEU A CA 1
ATOM 763 C C . LEU A 1 100 ? 9.938 -15.267 -10.072 1.00 94.50 100 LEU A C 1
ATOM 765 O O . LEU A 1 100 ? 10.839 -14.440 -9.984 1.00 94.50 100 LEU A O 1
ATOM 769 N N . LEU A 1 101 ? 9.789 -16.237 -9.170 1.00 93.81 101 LEU A N 1
ATOM 770 C CA . LEU A 1 101 ? 10.692 -16.400 -8.028 1.00 93.81 101 LEU A CA 1
ATOM 771 C C . LEU A 1 101 ? 11.962 -17.194 -8.363 1.00 93.81 101 LEU A C 1
ATOM 773 O O . LEU A 1 101 ? 12.989 -16.984 -7.721 1.00 93.81 101 LEU A O 1
ATOM 777 N N . THR A 1 102 ? 11.897 -18.121 -9.323 1.00 92.62 102 THR A N 1
ATOM 778 C CA . THR A 1 102 ? 12.987 -19.079 -9.588 1.00 92.62 102 THR A CA 1
ATOM 779 C C . THR A 1 102 ? 13.786 -18.772 -10.845 1.00 92.62 102 THR A C 1
ATOM 781 O O . THR A 1 102 ? 14.994 -19.011 -10.874 1.00 92.62 102 THR A O 1
ATOM 784 N N . LYS A 1 103 ? 13.137 -18.265 -11.898 1.00 92.06 103 LYS A N 1
ATOM 785 C CA . LYS A 1 103 ? 13.792 -18.016 -13.184 1.00 92.06 103 LYS A CA 1
ATOM 786 C C . LYS A 1 103 ? 14.584 -16.710 -13.145 1.00 92.06 103 LYS A C 1
ATOM 788 O O . LYS A 1 103 ? 14.228 -15.790 -12.403 1.00 92.06 103 LYS A O 1
ATOM 793 N N . PRO A 1 104 ? 15.648 -16.596 -13.962 1.00 90.88 104 PRO A N 1
ATOM 794 C CA . PRO A 1 104 ? 16.352 -15.335 -14.105 1.00 90.88 104 PRO A CA 1
ATOM 795 C C . PRO A 1 104 ? 15.395 -14.250 -14.619 1.00 90.88 104 PRO A C 1
ATOM 797 O O . PRO A 1 104 ? 14.467 -14.541 -15.383 1.00 90.88 104 PRO A O 1
ATOM 800 N N . PRO A 1 105 ? 15.606 -12.992 -14.214 1.00 92.56 105 PRO A N 1
ATOM 801 C CA . PRO A 1 105 ? 14.773 -11.903 -14.682 1.00 92.56 105 PRO A CA 1
ATOM 802 C C . PRO A 1 105 ? 14.881 -11.665 -16.175 1.00 92.56 105 PRO A C 1
ATOM 804 O O . PRO A 1 105 ? 15.940 -11.829 -16.773 1.00 92.56 105 PRO A O 1
ATOM 807 N N . PHE A 1 106 ? 13.780 -11.191 -16.740 1.00 93.81 106 PHE A N 1
ATOM 808 C CA . PHE A 1 106 ? 13.648 -10.860 -18.148 1.00 93.81 106 PHE A CA 1
ATOM 809 C C . PHE A 1 106 ? 12.845 -9.569 -18.296 1.00 93.81 106 PHE A C 1
ATOM 811 O O . PHE A 1 106 ? 11.987 -9.263 -17.469 1.00 93.81 106 PHE A O 1
ATOM 818 N N . ASP A 1 107 ? 13.067 -8.859 -19.389 1.00 94.12 107 ASP A N 1
ATOM 819 C CA . ASP A 1 107 ? 12.234 -7.736 -19.795 1.00 94.12 107 ASP A CA 1
ATOM 820 C C . ASP A 1 107 ? 11.484 -8.072 -21.082 1.00 94.12 107 ASP A C 1
ATOM 822 O O . ASP A 1 107 ? 11.895 -8.925 -21.873 1.00 94.12 107 ASP A O 1
ATOM 826 N N . TRP A 1 108 ? 10.371 -7.379 -21.294 1.00 94.06 108 TRP A N 1
ATOM 827 C CA . TRP A 1 108 ? 9.599 -7.430 -22.526 1.00 94.06 108 TRP A CA 1
ATOM 828 C C . TRP A 1 108 ? 9.789 -6.124 -23.287 1.00 94.06 108 TRP A C 1
ATOM 830 O O . TRP A 1 108 ? 9.367 -5.058 -22.837 1.00 94.06 108 TRP A O 1
ATOM 840 N N . VAL A 1 109 ? 10.403 -6.211 -24.464 1.00 92.62 109 VAL A N 1
ATOM 841 C CA . VAL A 1 109 ? 10.545 -5.083 -25.388 1.00 92.62 109 VAL A CA 1
ATOM 842 C C . VAL A 1 109 ? 9.455 -5.198 -26.445 1.00 92.62 109 VAL A C 1
ATOM 844 O O . VAL A 1 109 ? 9.447 -6.133 -27.245 1.00 92.62 109 VAL A O 1
ATOM 847 N N . VAL A 1 110 ? 8.514 -4.258 -26.431 1.00 93.00 110 VAL A N 1
ATOM 848 C CA . VAL A 1 110 ? 7.386 -4.212 -27.366 1.00 93.00 110 VAL A CA 1
ATOM 849 C C . VAL A 1 110 ? 7.803 -3.433 -28.608 1.00 93.00 110 VAL A C 1
ATOM 851 O O . VAL A 1 110 ? 8.229 -2.280 -28.503 1.00 93.00 110 VAL A O 1
ATOM 854 N N . LEU A 1 111 ? 7.664 -4.034 -29.786 1.00 91.94 111 LEU A N 1
ATOM 855 C CA . LEU A 1 111 ? 8.051 -3.432 -31.061 1.00 91.94 111 LEU A CA 1
ATOM 856 C C . LEU A 1 111 ? 6.912 -2.613 -31.687 1.00 91.94 111 LEU A C 1
ATOM 858 O O . LEU A 1 111 ? 5.753 -3.016 -31.649 1.00 91.94 111 LEU A O 1
ATOM 862 N N . LYS A 1 112 ? 7.240 -1.483 -32.331 1.00 89.38 112 LYS A N 1
ATOM 863 C CA . LYS A 1 112 ? 6.243 -0.545 -32.898 1.00 89.38 112 LYS A CA 1
ATOM 864 C C . LYS A 1 112 ? 5.442 -1.074 -34.085 1.00 89.38 112 LYS A C 1
ATOM 866 O O . LYS A 1 112 ? 4.346 -0.583 -34.324 1.00 89.38 112 LYS A O 1
ATOM 871 N N . LYS A 1 113 ? 6.019 -1.968 -34.892 1.00 83.56 113 LYS A N 1
ATOM 872 C CA . LYS A 1 113 ? 5.417 -2.357 -36.177 1.00 83.56 113 LYS A CA 1
ATOM 873 C C . LYS A 1 113 ? 4.159 -3.207 -35.999 1.00 83.56 113 LYS A C 1
ATOM 875 O O . LYS A 1 113 ? 3.193 -2.962 -36.706 1.00 83.56 113 LYS A O 1
ATOM 880 N N . ASP A 1 114 ? 4.168 -4.133 -35.037 1.00 83.62 114 ASP A N 1
ATOM 881 C CA . ASP A 1 114 ? 3.132 -5.169 -34.902 1.00 83.62 114 ASP A CA 1
ATOM 882 C C . ASP A 1 114 ? 2.738 -5.481 -33.439 1.00 83.62 114 ASP A C 1
ATOM 884 O O . ASP A 1 114 ? 2.092 -6.500 -33.181 1.00 83.62 114 ASP A O 1
ATOM 888 N N . ASP A 1 115 ? 3.155 -4.652 -32.468 1.00 86.19 115 ASP A N 1
ATOM 889 C CA . ASP A 1 115 ? 3.013 -4.898 -31.016 1.00 86.19 115 ASP A CA 1
ATOM 890 C C . ASP A 1 115 ? 3.518 -6.288 -30.574 1.00 86.19 115 ASP A C 1
ATOM 892 O O . ASP A 1 115 ? 3.031 -6.899 -29.612 1.00 86.19 115 ASP A O 1
ATOM 896 N N . THR A 1 116 ? 4.509 -6.807 -31.297 1.00 91.31 116 THR A N 1
ATOM 897 C CA . THR A 1 116 ? 5.207 -8.050 -30.979 1.00 91.31 116 THR A CA 1
ATOM 898 C C . THR A 1 116 ? 6.184 -7.826 -29.833 1.00 91.31 116 THR A C 1
ATOM 900 O O . THR A 1 116 ? 6.768 -6.750 -29.687 1.00 91.31 116 THR A O 1
ATOM 903 N N . VAL A 1 117 ? 6.338 -8.844 -28.991 1.00 90.81 117 VAL A N 1
ATOM 904 C CA . VAL A 1 117 ? 7.158 -8.779 -27.781 1.00 90.81 117 VAL A CA 1
ATOM 905 C C . VAL A 1 117 ? 8.424 -9.601 -27.957 1.00 90.81 117 VAL A C 1
ATOM 907 O O . VAL A 1 117 ? 8.365 -10.794 -28.252 1.00 90.81 117 VAL A O 1
ATOM 910 N N . LEU A 1 118 ? 9.566 -8.965 -27.713 1.00 90.06 118 LEU A N 1
ATOM 911 C CA . LEU A 1 118 ? 10.848 -9.632 -27.531 1.00 90.06 118 LEU A CA 1
ATOM 912 C C . LEU A 1 118 ? 11.090 -9.854 -26.038 1.00 90.06 118 LEU A C 1
ATOM 914 O O . LEU A 1 118 ? 11.041 -8.907 -25.253 1.00 90.06 118 LEU A O 1
ATOM 918 N N . VAL A 1 119 ? 11.361 -11.101 -25.654 1.00 91.12 119 VAL A N 1
ATOM 919 C CA . VAL A 1 119 ? 11.782 -11.452 -24.292 1.00 91.12 119 VAL A CA 1
ATOM 920 C C . VAL A 1 119 ? 13.300 -11.406 -24.242 1.00 91.12 119 VAL A C 1
ATOM 922 O O . VAL A 1 119 ? 13.966 -12.113 -24.996 1.00 91.12 119 VAL A O 1
ATOM 925 N N . VAL A 1 120 ? 13.840 -10.552 -23.382 1.00 91.75 120 VAL A N 1
ATOM 926 C CA . VAL A 1 120 ? 15.263 -10.202 -23.369 1.00 91.75 120 VAL A CA 1
ATOM 927 C C . VAL A 1 120 ? 15.808 -10.231 -21.948 1.00 91.75 120 VAL A C 1
ATOM 929 O O . VAL A 1 120 ? 15.042 -10.186 -20.980 1.00 91.75 120 VAL A O 1
ATOM 932 N N . LYS A 1 121 ? 17.132 -10.294 -21.800 1.00 91.88 121 LYS A N 1
ATOM 933 C CA . LYS A 1 121 ? 17.782 -10.096 -20.502 1.00 91.88 121 LYS A CA 1
ATOM 934 C C . LYS A 1 121 ? 17.530 -8.677 -19.975 1.00 91.88 121 LYS A C 1
ATOM 936 O O . LYS A 1 121 ? 17.169 -7.780 -20.741 1.00 91.88 121 LYS A O 1
ATOM 941 N N . PRO A 1 122 ? 17.710 -8.454 -18.663 1.00 92.69 122 PRO A N 1
ATOM 942 C CA . PRO A 1 122 ? 17.413 -7.181 -18.035 1.00 92.69 122 PRO A CA 1
ATOM 943 C C . PRO A 1 122 ? 18.101 -5.978 -18.706 1.00 92.69 122 PRO A C 1
ATOM 945 O O . PRO A 1 122 ? 19.306 -5.782 -18.586 1.00 92.69 122 PRO A O 1
ATOM 948 N N . VAL A 1 123 ? 17.307 -5.109 -19.334 1.00 91.19 123 VAL A N 1
ATOM 949 C CA . VAL A 1 123 ? 17.758 -3.871 -19.976 1.00 91.19 123 VAL A CA 1
ATOM 950 C C . VAL A 1 123 ? 18.142 -2.798 -18.942 1.00 91.19 123 VAL A C 1
ATOM 952 O O . VAL A 1 123 ? 17.540 -2.717 -17.865 1.00 91.19 123 VAL A O 1
ATOM 955 N N . GLN A 1 124 ? 19.135 -1.963 -19.271 1.00 88.06 124 GLN A N 1
ATOM 956 C CA . GLN A 1 124 ? 19.592 -0.807 -18.484 1.00 88.06 124 GLN A CA 1
ATOM 957 C C . GLN A 1 124 ? 19.486 0.494 -19.299 1.00 88.06 124 GLN A C 1
ATOM 959 O O . GLN A 1 124 ? 19.658 0.458 -20.518 1.00 88.06 124 GLN A O 1
ATOM 964 N N . PRO A 1 125 ? 19.273 1.666 -18.667 1.00 89.06 125 PRO A N 1
ATOM 965 C CA . PRO A 1 125 ? 19.091 1.919 -17.226 1.00 89.06 125 PRO A CA 1
ATOM 966 C C . PRO A 1 125 ? 17.663 1.658 -16.708 1.00 89.06 125 PRO A C 1
ATOM 968 O O . PRO A 1 125 ? 16.708 1.783 -17.469 1.00 89.06 125 PRO A O 1
ATOM 971 N N . ARG A 1 126 ? 17.497 1.385 -15.404 1.00 88.56 126 ARG A N 1
ATOM 972 C CA . ARG A 1 126 ? 16.191 1.179 -14.731 1.00 88.56 126 ARG A CA 1
ATOM 973 C C . ARG A 1 126 ? 15.934 2.187 -13.602 1.00 88.56 126 ARG A C 1
ATOM 975 O O . ARG A 1 126 ? 16.904 2.684 -13.030 1.00 88.56 126 ARG A O 1
ATOM 982 N N . PRO A 1 127 ? 14.670 2.430 -13.202 1.00 87.50 127 PRO A N 1
ATOM 983 C CA . PRO A 1 127 ? 13.419 2.190 -13.939 1.00 87.50 127 PRO A CA 1
ATOM 984 C C . PRO A 1 127 ? 13.201 3.243 -15.045 1.00 87.50 127 PRO A C 1
ATOM 986 O O . PRO A 1 127 ? 13.929 4.232 -15.107 1.00 87.50 127 PRO A O 1
ATOM 989 N N . LYS A 1 128 ? 12.162 3.094 -15.881 1.00 86.31 128 LYS A N 1
ATOM 990 C CA . LYS A 1 128 ? 11.783 4.072 -16.930 1.00 86.31 128 LYS A CA 1
ATOM 991 C C . LYS A 1 128 ? 12.898 4.334 -17.951 1.00 86.31 128 LYS A C 1
ATOM 993 O O . LYS A 1 128 ? 13.248 5.479 -18.242 1.00 86.31 128 LYS A O 1
ATOM 998 N N . THR A 1 129 ? 13.451 3.261 -18.511 1.00 87.12 129 THR A N 1
ATOM 999 C CA . THR A 1 129 ? 14.554 3.312 -19.485 1.00 87.12 129 THR A CA 1
ATOM 1000 C C . THR A 1 129 ? 14.294 4.304 -20.617 1.00 87.12 129 THR A C 1
ATOM 1002 O O . THR A 1 129 ? 15.154 5.123 -20.929 1.00 87.12 129 THR A O 1
ATOM 1005 N N . LEU A 1 130 ? 13.091 4.281 -21.197 1.00 87.44 130 LEU A N 1
ATOM 1006 C CA . LEU A 1 130 ? 12.729 5.139 -22.327 1.00 87.44 130 LEU A CA 1
ATOM 1007 C C . LEU A 1 130 ? 12.777 6.632 -21.973 1.00 87.44 130 LEU A C 1
ATOM 1009 O O . LEU A 1 130 ? 13.345 7.417 -22.732 1.00 87.44 130 LEU A O 1
ATOM 1013 N N . ASP A 1 131 ? 12.258 7.015 -20.804 1.00 88.56 131 ASP A N 1
ATOM 1014 C CA . ASP A 1 131 ? 12.266 8.407 -20.339 1.00 88.56 131 ASP A CA 1
ATOM 1015 C C . ASP A 1 131 ? 13.694 8.892 -20.077 1.00 88.56 131 ASP A C 1
ATOM 1017 O O . ASP A 1 131 ? 14.075 9.986 -20.501 1.00 88.56 131 ASP A O 1
ATOM 1021 N N . GLN A 1 132 ? 14.518 8.057 -19.434 1.00 88.69 132 GLN A N 1
ATOM 1022 C CA . GLN A 1 132 ? 15.921 8.384 -19.174 1.00 88.69 132 GLN A CA 1
ATOM 1023 C C . GLN A 1 132 ? 16.713 8.567 -20.474 1.00 88.69 132 GLN A C 1
ATOM 1025 O O . GLN A 1 132 ? 17.516 9.494 -20.593 1.00 88.69 132 GLN A O 1
ATOM 1030 N N . MET A 1 133 ? 16.483 7.701 -21.463 1.00 86.38 133 MET A N 1
ATOM 1031 C CA . MET A 1 133 ? 17.150 7.786 -22.763 1.00 86.38 133 MET A CA 1
ATOM 1032 C C . MET A 1 133 ? 16.667 9.000 -23.567 1.00 86.38 133 MET A C 1
ATOM 1034 O O . MET A 1 133 ? 17.478 9.688 -24.192 1.00 86.38 133 MET A O 1
ATOM 1038 N N . ALA A 1 134 ? 15.374 9.332 -23.498 1.00 87.00 134 ALA A N 1
ATOM 1039 C CA . ALA A 1 134 ? 14.828 10.546 -24.097 1.00 87.00 134 ALA A CA 1
ATOM 1040 C C . ALA A 1 134 ? 15.416 11.819 -23.465 1.00 87.00 134 ALA A C 1
ATOM 1042 O O . ALA A 1 134 ? 15.747 12.762 -24.186 1.00 87.00 134 ALA A O 1
ATOM 1043 N N . GLU A 1 135 ? 15.595 11.845 -22.144 1.00 87.50 135 GLU A N 1
ATOM 1044 C CA . GLU A 1 135 ? 16.184 12.988 -21.444 1.00 87.50 135 GLU A CA 1
ATOM 1045 C C . GLU A 1 135 ? 17.674 13.147 -21.762 1.00 87.50 135 GLU A C 1
ATOM 1047 O O . GLU A 1 135 ? 18.115 14.240 -22.124 1.00 87.50 135 GLU A O 1
ATOM 1052 N N . LYS A 1 136 ? 18.441 12.047 -21.759 1.00 84.62 136 LYS A N 1
ATOM 1053 C CA . LYS A 1 136 ? 19.834 12.059 -22.235 1.00 84.62 136 LYS A CA 1
ATOM 1054 C C . LYS A 1 136 ? 19.907 12.610 -23.658 1.00 84.62 136 LYS A C 1
ATOM 1056 O O . LYS A 1 136 ? 20.686 13.517 -23.927 1.00 84.62 136 LYS A O 1
ATOM 1061 N N . ARG A 1 137 ? 19.042 12.160 -24.569 1.00 83.62 137 ARG A N 1
ATOM 1062 C CA . ARG A 1 137 ? 19.009 12.681 -25.944 1.00 83.62 137 ARG A CA 1
ATOM 1063 C C . ARG A 1 137 ? 18.783 14.194 -26.002 1.00 83.62 137 ARG A C 1
ATOM 1065 O O . ARG A 1 137 ? 19.463 14.865 -26.774 1.00 83.62 137 ARG A O 1
ATOM 1072 N N . LYS A 1 138 ? 17.867 14.744 -25.196 1.00 84.88 138 LYS A N 1
ATOM 1073 C CA . LYS A 1 138 ? 17.637 16.201 -25.122 1.00 84.88 138 LYS A CA 1
ATOM 1074 C C . LYS A 1 138 ? 18.887 16.963 -24.693 1.00 84.88 138 LYS A C 1
ATOM 1076 O O . LYS A 1 138 ? 19.169 18.016 -25.259 1.00 84.88 138 LYS A O 1
ATOM 1081 N N . GLN A 1 139 ? 19.661 16.421 -23.757 1.00 81.56 139 GLN A N 1
ATOM 1082 C CA . GLN A 1 139 ? 20.923 17.029 -23.327 1.00 81.56 139 GLN A CA 1
ATOM 1083 C C . GLN A 1 139 ? 21.958 17.056 -24.465 1.00 81.56 139 GLN A C 1
ATOM 1085 O O . GLN A 1 139 ? 22.644 18.058 -24.650 1.00 81.56 139 GLN A O 1
ATOM 1090 N N . PHE A 1 140 ? 22.009 15.999 -25.282 1.00 74.38 140 PHE A N 1
ATOM 1091 C CA . PHE A 1 140 ? 22.935 15.875 -26.417 1.00 74.38 140 PHE A CA 1
ATOM 1092 C C . PHE A 1 140 ? 22.455 16.531 -27.725 1.00 74.38 140 PHE A C 1
ATOM 1094 O O . PHE A 1 140 ? 23.207 16.577 -28.695 1.00 74.38 140 PHE A O 1
ATOM 1101 N N . LEU A 1 141 ? 21.231 17.067 -27.772 1.00 72.38 141 LEU A N 1
ATOM 1102 C CA . LEU A 1 141 ? 20.734 17.859 -28.905 1.00 72.38 141 LEU A CA 1
ATOM 1103 C C . LEU A 1 141 ? 21.336 19.276 -28.953 1.00 72.38 141 LEU A C 1
ATOM 1105 O O . LEU A 1 141 ? 21.164 19.975 -29.952 1.00 72.38 141 LEU A O 1
ATOM 1109 N N . GLN A 1 142 ? 22.047 19.713 -27.908 1.00 71.44 142 GLN A N 1
ATOM 1110 C CA . GLN A 1 142 ? 22.743 21.000 -27.916 1.00 71.44 142 GLN A CA 1
ATOM 1111 C C . GLN A 1 142 ? 24.010 20.920 -28.786 1.00 71.44 142 GLN A C 1
ATOM 1113 O O . GLN A 1 142 ? 24.805 19.994 -28.611 1.00 71.44 142 GLN A O 1
ATOM 1118 N N . PRO A 1 143 ? 24.233 21.871 -29.715 1.00 67.12 143 PRO A N 1
ATOM 1119 C CA . PRO A 1 143 ? 25.415 21.856 -30.569 1.00 67.12 143 PRO A CA 1
ATOM 1120 C C . PRO A 1 143 ? 26.698 21.960 -29.728 1.00 67.12 143 PRO A C 1
ATOM 1122 O O . PRO A 1 143 ? 26.702 22.658 -28.705 1.00 67.12 143 PRO A O 1
ATOM 1125 N N . PRO A 1 144 ? 27.798 21.303 -30.143 1.00 67.62 144 PRO A N 1
ATOM 1126 C CA . PRO A 1 144 ? 29.057 21.368 -29.415 1.00 67.62 144 PRO A CA 1
ATOM 1127 C C . PRO A 1 144 ? 29.535 22.824 -29.340 1.00 67.62 144 PRO A C 1
ATOM 1129 O O . PRO A 1 144 ? 29.734 23.487 -30.358 1.00 67.62 144 PRO A O 1
ATOM 1132 N N . LYS A 1 145 ? 29.713 23.340 -28.119 1.00 68.44 145 LYS A N 1
ATOM 1133 C CA . LYS A 1 145 ? 30.230 24.695 -27.878 1.00 68.44 145 LYS A CA 1
ATOM 1134 C C . LYS A 1 145 ? 31.745 24.709 -28.092 1.00 68.44 145 LYS A C 1
ATOM 1136 O O . LYS A 1 145 ? 32.510 24.651 -27.135 1.00 68.44 145 LYS A O 1
ATOM 1141 N N . THR A 1 146 ? 32.199 24.765 -29.340 1.00 69.06 146 THR A N 1
ATOM 1142 C CA . THR A 1 146 ? 33.631 24.898 -29.649 1.00 69.06 146 THR A CA 1
ATOM 1143 C C . THR A 1 146 ? 34.028 26.374 -29.685 1.00 69.06 146 THR A C 1
ATOM 1145 O O . THR A 1 146 ? 33.661 27.096 -30.612 1.00 69.06 146 THR A O 1
ATOM 1148 N N . VAL A 1 147 ? 34.791 26.830 -28.689 1.00 76.38 147 VAL A N 1
ATOM 1149 C CA . VAL A 1 147 ? 35.411 28.167 -28.686 1.00 76.38 147 VAL A CA 1
ATOM 1150 C C . VAL A 1 147 ? 36.703 28.117 -29.512 1.00 76.38 147 VAL A C 1
ATOM 1152 O O . VAL A 1 147 ? 37.404 27.103 -29.522 1.00 76.38 147 VAL A O 1
ATOM 1155 N N . ARG A 1 148 ? 37.007 29.185 -30.255 1.00 74.94 148 ARG A N 1
ATOM 1156 C CA . ARG A 1 148 ? 38.254 29.299 -31.024 1.00 74.94 148 ARG A CA 1
ATOM 1157 C C . ARG A 1 148 ? 39.429 29.531 -30.072 1.00 74.94 148 ARG A C 1
ATOM 1159 O O . ARG A 1 148 ? 39.329 30.383 -29.191 1.00 74.94 148 ARG A O 1
ATOM 1166 N N . MET A 1 149 ? 40.524 28.790 -30.239 1.00 80.81 149 MET A N 1
ATOM 1167 C CA . MET A 1 149 ? 41.708 28.969 -29.395 1.00 80.81 149 MET A CA 1
ATOM 1168 C C . MET A 1 149 ? 42.550 30.156 -29.886 1.00 80.81 149 MET A C 1
ATOM 1170 O O . MET A 1 149 ? 42.573 30.470 -31.079 1.00 80.81 149 MET A O 1
ATOM 1174 N N . ALA A 1 150 ? 43.241 30.836 -28.968 1.00 71.31 150 ALA A N 1
ATOM 1175 C CA . ALA A 1 150 ? 44.130 31.939 -29.321 1.00 71.31 150 ALA A CA 1
ATOM 1176 C C . ALA A 1 150 ? 45.309 31.423 -30.169 1.00 71.31 150 ALA A C 1
ATOM 1178 O O . ALA A 1 150 ? 45.996 30.490 -29.765 1.00 71.31 150 ALA A O 1
ATOM 1179 N N . GLY A 1 151 ? 45.530 32.020 -31.346 1.00 75.25 151 GLY A N 1
ATOM 1180 C CA . GLY A 1 151 ? 46.599 31.626 -32.279 1.00 75.25 151 GLY A CA 1
ATOM 1181 C C . GLY A 1 151 ? 46.238 30.506 -33.265 1.00 75.25 151 GLY A C 1
ATOM 1182 O O . GLY A 1 151 ? 47.088 30.080 -34.040 1.00 75.25 151 GLY A O 1
ATOM 1183 N N . GLU A 1 152 ? 44.991 30.036 -33.273 1.00 81.31 152 GLU A N 1
ATOM 1184 C CA . GLU A 1 152 ? 44.558 28.944 -34.146 1.00 81.31 152 GLU A CA 1
ATOM 1185 C C . GLU A 1 152 ? 44.252 29.396 -35.589 1.00 81.31 152 GLU A C 1
ATOM 1187 O O . GLU A 1 152 ? 43.483 30.347 -35.824 1.00 81.31 152 GLU A O 1
ATOM 1192 N N . SER A 1 153 ? 44.814 28.670 -36.565 1.00 81.44 153 SER A N 1
ATOM 1193 C CA . SER A 1 153 ? 44.529 28.869 -37.989 1.00 81.44 153 SER A CA 1
ATOM 1194 C C . SER A 1 153 ? 43.066 28.545 -38.319 1.00 81.44 153 SER A C 1
ATOM 1196 O O . SER A 1 153 ? 42.399 27.768 -37.636 1.00 81.44 153 SER A O 1
ATOM 1198 N N . GLN A 1 154 ? 42.534 29.172 -39.369 1.00 81.06 154 GLN A N 1
ATOM 1199 C CA . GLN A 1 154 ? 41.138 28.975 -39.773 1.00 81.06 154 GLN A CA 1
ATOM 1200 C C . GLN A 1 154 ? 40.843 27.512 -40.149 1.00 81.06 154 GLN A C 1
ATOM 1202 O O . GLN A 1 154 ? 39.770 27.006 -39.819 1.00 81.06 154 GLN A O 1
ATOM 1207 N N . ASP A 1 155 ? 41.812 26.827 -40.757 1.00 83.44 155 ASP A N 1
ATOM 1208 C CA . ASP A 1 155 ? 41.682 25.428 -41.169 1.00 83.44 155 ASP A CA 1
ATOM 1209 C C . ASP A 1 155 ? 41.697 24.468 -39.970 1.00 83.44 155 ASP A C 1
ATOM 1211 O O . ASP A 1 155 ? 40.849 23.580 -39.891 1.00 83.44 155 ASP A O 1
ATOM 1215 N N . ALA A 1 156 ? 42.563 24.705 -38.975 1.00 82.00 156 ALA A N 1
ATOM 1216 C CA . ALA A 1 156 ? 42.608 23.901 -37.748 1.00 82.00 156 ALA A CA 1
ATOM 1217 C C . ALA A 1 156 ? 41.300 24.005 -36.939 1.00 82.00 156 ALA A C 1
ATOM 1219 O O . ALA A 1 156 ? 40.784 23.004 -36.433 1.00 82.00 156 ALA A O 1
ATOM 1220 N N . PHE A 1 157 ? 40.703 25.203 -36.891 1.00 82.81 157 PHE A N 1
ATOM 1221 C CA . PHE A 1 157 ? 39.396 25.403 -36.264 1.00 82.81 157 PHE A CA 1
ATOM 1222 C C . PHE A 1 157 ? 38.281 24.641 -37.002 1.00 82.81 157 PHE A C 1
ATOM 1224 O O . PHE A 1 157 ? 37.423 24.021 -36.366 1.00 82.81 157 PHE A O 1
ATOM 1231 N N . ALA A 1 158 ? 38.294 24.658 -38.339 1.00 83.19 158 ALA A N 1
ATOM 1232 C CA . ALA A 1 158 ? 37.308 23.962 -39.162 1.00 83.19 158 ALA A CA 1
ATOM 1233 C C . ALA A 1 158 ? 37.413 22.431 -39.042 1.00 83.19 158 ALA A C 1
ATOM 1235 O O . ALA A 1 158 ? 36.386 21.748 -38.988 1.00 83.19 158 ALA A O 1
ATOM 1236 N N . GLU A 1 159 ? 38.628 21.882 -38.955 1.00 84.94 159 GLU A N 1
ATOM 1237 C CA . GLU A 1 159 ? 38.843 20.454 -38.700 1.00 84.94 159 GLU A CA 1
ATOM 1238 C C . GLU A 1 159 ? 38.325 20.036 -37.324 1.00 84.94 159 GLU A C 1
ATOM 1240 O O . GLU A 1 159 ? 37.578 19.060 -37.237 1.00 84.94 159 GLU A O 1
ATOM 1245 N N . ARG A 1 160 ? 38.612 20.808 -36.266 1.00 82.56 160 ARG A N 1
ATOM 1246 C CA . ARG A 1 160 ? 38.087 20.513 -34.923 1.00 82.56 160 ARG A CA 1
ATOM 1247 C C . ARG A 1 160 ? 36.562 20.571 -34.867 1.00 82.56 160 ARG A C 1
ATOM 1249 O O . ARG A 1 160 ? 35.932 19.768 -34.183 1.00 82.56 160 ARG A O 1
ATOM 1256 N N . LEU A 1 161 ? 35.949 21.510 -35.584 1.00 82.94 161 LEU A N 1
ATOM 1257 C CA . LEU A 1 161 ? 34.492 21.590 -35.660 1.00 82.94 161 LEU A CA 1
ATOM 1258 C C . LEU A 1 161 ? 33.899 20.353 -36.360 1.00 82.94 161 LEU A C 1
ATOM 1260 O O . LEU A 1 161 ? 32.873 19.831 -35.924 1.00 82.94 161 LEU A O 1
ATOM 1264 N N . ARG A 1 162 ? 34.558 19.848 -37.412 1.00 83.81 162 ARG A N 1
ATOM 1265 C CA . ARG A 1 162 ? 34.151 18.618 -38.111 1.00 83.81 162 ARG A CA 1
ATOM 1266 C C . ARG A 1 162 ? 34.311 17.374 -37.243 1.00 83.81 162 ARG A C 1
ATOM 1268 O O . ARG A 1 162 ? 33.385 16.565 -37.205 1.00 83.81 162 ARG A O 1
ATOM 1275 N N . THR A 1 163 ? 35.431 17.219 -36.538 1.00 84.25 163 THR A N 1
ATOM 1276 C CA . THR A 1 163 ? 35.643 16.069 -35.644 1.00 84.25 163 THR A CA 1
ATOM 1277 C C . THR A 1 163 ? 34.653 16.087 -34.482 1.00 84.25 163 THR A C 1
ATOM 1279 O O . THR A 1 163 ? 33.997 15.075 -34.242 1.00 84.25 163 THR A O 1
ATOM 1282 N N . ALA A 1 164 ? 34.419 17.248 -33.861 1.00 81.75 164 ALA A N 1
ATOM 1283 C CA . ALA A 1 164 ? 33.387 17.411 -32.834 1.00 81.75 164 ALA A CA 1
ATOM 1284 C C . ALA A 1 164 ? 31.974 17.091 -33.367 1.00 81.75 164 ALA A C 1
ATOM 1286 O O . ALA A 1 164 ? 31.170 16.451 -32.686 1.00 81.75 164 ALA A O 1
ATOM 1287 N N . GLY A 1 165 ? 31.663 17.483 -34.608 1.00 80.88 165 GLY A N 1
ATOM 1288 C CA . GLY A 1 165 ? 30.415 17.115 -35.284 1.00 80.88 165 GLY A CA 1
ATOM 1289 C C . GLY A 1 165 ? 30.260 15.601 -35.486 1.00 80.88 165 GLY A C 1
ATOM 1290 O O . GLY A 1 165 ? 29.204 15.037 -35.209 1.00 80.88 165 GLY A O 1
ATOM 1291 N N . GLN A 1 166 ? 31.322 14.912 -35.904 1.00 83.69 166 GLN A N 1
ATOM 1292 C CA . GLN A 1 166 ? 31.300 13.455 -36.079 1.00 83.69 166 GLN A CA 1
ATOM 1293 C C . GLN A 1 166 ? 31.202 12.702 -34.745 1.00 83.69 166 GLN A C 1
ATOM 1295 O O . GLN A 1 166 ? 30.499 11.695 -34.653 1.00 83.69 166 GLN A O 1
ATOM 1300 N N . GLU A 1 167 ? 31.887 13.171 -33.703 1.00 82.62 167 GLU A N 1
ATOM 1301 C CA . GLU A 1 167 ? 31.812 12.587 -32.361 1.00 82.62 167 GLU A CA 1
ATOM 1302 C C . GLU A 1 167 ? 30.418 12.745 -31.758 1.00 82.62 167 GLU A C 1
ATOM 1304 O O . GLU A 1 167 ? 29.850 11.771 -31.263 1.00 82.62 167 GLU A O 1
ATOM 1309 N N . THR A 1 168 ? 29.822 13.933 -31.868 1.00 79.56 168 THR A N 1
ATOM 1310 C CA . THR A 1 168 ? 28.445 14.166 -31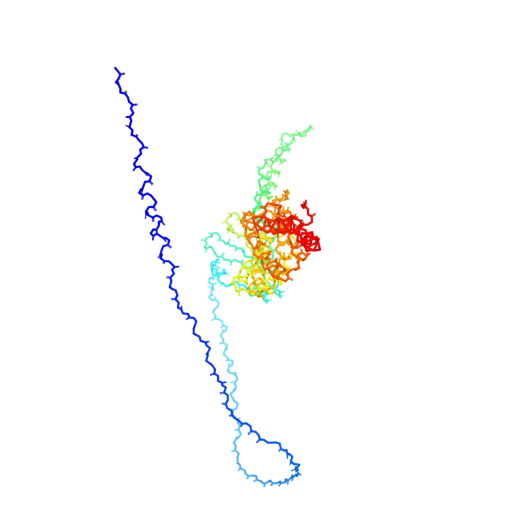.411 1.00 79.56 168 THR A CA 1
ATOM 1311 C C . THR A 1 168 ? 27.439 13.308 -32.175 1.00 79.56 168 THR A C 1
ATOM 1313 O O . THR A 1 168 ? 26.535 12.747 -31.556 1.00 79.56 168 THR A O 1
ATOM 1316 N N . GLU A 1 169 ? 27.618 13.099 -33.483 1.00 81.12 169 GLU A N 1
ATOM 1317 C CA . GLU A 1 169 ? 26.767 12.189 -34.256 1.00 81.12 169 GLU A CA 1
ATOM 1318 C C . GLU A 1 169 ? 26.927 10.721 -33.820 1.00 81.12 169 GLU A C 1
ATOM 1320 O O . GLU A 1 169 ? 25.928 10.012 -33.662 1.00 81.12 169 GLU A O 1
ATOM 1325 N N . LYS A 1 170 ? 28.161 10.256 -33.574 1.00 83.44 170 LYS A N 1
ATOM 1326 C CA . LYS A 1 170 ? 28.427 8.904 -33.047 1.00 83.44 170 LYS A CA 1
ATOM 1327 C C . LYS A 1 170 ? 27.797 8.713 -31.668 1.00 83.44 170 LYS A C 1
ATOM 1329 O O . LYS A 1 170 ? 27.144 7.698 -31.433 1.00 83.44 170 LYS A O 1
ATOM 1334 N N . MET A 1 171 ? 27.947 9.692 -30.777 1.00 79.50 171 MET A N 1
ATOM 1335 C CA . MET A 1 171 ? 27.332 9.671 -29.448 1.00 79.50 171 MET A CA 1
ATOM 1336 C C . MET A 1 171 ? 25.804 9.689 -29.544 1.00 79.50 171 MET A C 1
ATOM 1338 O O . MET A 1 171 ? 25.142 8.924 -28.847 1.00 79.50 171 MET A O 1
ATOM 1342 N N . ARG A 1 172 ? 25.233 10.465 -30.473 1.00 80.19 172 ARG A N 1
ATOM 1343 C CA . ARG A 1 172 ? 23.790 10.472 -30.737 1.00 80.19 172 ARG A CA 1
ATOM 1344 C C . ARG A 1 172 ? 23.290 9.100 -31.188 1.00 80.19 172 ARG A C 1
ATOM 1346 O O . ARG A 1 172 ? 22.315 8.613 -30.631 1.00 80.19 172 ARG A O 1
ATOM 1353 N N . LYS A 1 173 ? 23.968 8.452 -32.141 1.00 81.31 173 LYS A N 1
ATOM 1354 C CA . LYS A 1 173 ? 23.599 7.101 -32.613 1.00 81.31 173 LYS A CA 1
ATOM 1355 C C . LYS A 1 173 ? 23.662 6.060 -31.492 1.00 81.31 173 LYS A C 1
ATOM 1357 O O . LYS A 1 173 ? 22.775 5.213 -31.407 1.00 81.31 173 LYS A O 1
ATOM 1362 N N . LYS A 1 174 ? 24.664 6.156 -30.610 1.00 82.25 174 LYS A N 1
ATOM 1363 C CA . LYS A 1 174 ? 24.768 5.307 -29.414 1.00 82.25 174 LYS A CA 1
ATOM 1364 C C . LYS A 1 174 ? 23.617 5.542 -28.434 1.00 82.25 174 LYS A C 1
ATOM 1366 O O . LYS A 1 174 ? 23.083 4.580 -27.916 1.00 82.25 174 LYS A O 1
ATOM 1371 N N . LEU A 1 175 ? 23.200 6.790 -28.217 1.00 81.38 175 LEU A N 1
ATOM 1372 C CA . LEU A 1 175 ? 22.070 7.123 -27.335 1.00 81.38 175 LEU A CA 1
ATOM 1373 C C . LEU A 1 175 ? 20.702 6.766 -27.928 1.00 81.38 175 LEU A C 1
ATOM 1375 O O . LEU A 1 175 ? 19.730 6.614 -27.197 1.00 81.38 175 LEU A O 1
ATOM 1379 N N . GLU A 1 176 ? 20.600 6.676 -29.250 1.00 84.06 176 GLU A N 1
ATOM 1380 C CA . GLU A 1 176 ? 19.377 6.246 -29.932 1.00 84.06 176 GLU A CA 1
ATOM 1381 C C . GLU A 1 176 ? 19.240 4.720 -29.987 1.00 84.06 176 GLU A C 1
ATOM 1383 O O . GLU A 1 176 ? 18.168 4.225 -30.335 1.00 84.06 176 GLU A O 1
ATOM 1388 N N . SER A 1 177 ? 20.298 3.989 -29.631 1.00 86.50 177 SER A N 1
ATOM 1389 C CA . SER A 1 177 ? 20.333 2.530 -29.637 1.00 86.50 177 SER A CA 1
ATOM 1390 C C . SER A 1 177 ? 20.401 1.990 -28.212 1.00 86.50 177 SER A C 1
ATOM 1392 O O . SER A 1 177 ? 21.002 2.601 -27.332 1.00 86.50 177 SER A O 1
ATOM 1394 N N . ILE A 1 178 ? 19.781 0.841 -27.985 1.00 86.44 178 ILE A N 1
ATOM 1395 C CA . ILE A 1 178 ? 19.869 0.097 -26.737 1.00 86.44 178 ILE A CA 1
ATOM 1396 C C . ILE A 1 178 ? 20.471 -1.267 -27.015 1.00 86.44 178 ILE A C 1
ATOM 1398 O O . ILE A 1 178 ? 20.123 -1.909 -28.005 1.00 86.44 178 ILE A O 1
ATOM 1402 N N . GLU A 1 179 ? 21.407 -1.667 -26.166 1.00 87.19 179 GLU A N 1
ATOM 1403 C CA . GLU A 1 179 ? 21.984 -3.000 -26.206 1.00 87.19 179 GLU A CA 1
ATOM 1404 C C . GLU A 1 179 ? 21.033 -3.964 -25.506 1.00 87.19 179 GLU A C 1
ATOM 1406 O O . GLU A 1 179 ? 20.567 -3.715 -24.391 1.00 87.19 179 GLU A O 1
ATOM 1411 N N . ILE A 1 180 ? 20.691 -5.026 -26.219 1.00 87.81 180 ILE A N 1
ATOM 1412 C CA . ILE A 1 180 ? 19.751 -6.044 -25.791 1.00 87.81 180 ILE A CA 1
ATOM 1413 C C . ILE A 1 180 ? 20.460 -7.377 -25.902 1.00 87.81 180 ILE A C 1
ATOM 1415 O O . ILE A 1 180 ? 20.938 -7.736 -26.974 1.00 87.81 180 ILE A O 1
ATOM 1419 N N . GLU A 1 181 ? 20.463 -8.131 -24.814 1.00 86.56 181 GLU A N 1
ATOM 1420 C CA . GLU A 1 181 ? 20.948 -9.502 -24.817 1.00 86.56 181 GLU A CA 1
ATOM 1421 C C . GLU A 1 181 ? 19.768 -10.473 -24.831 1.00 86.56 181 GLU A C 1
ATOM 1423 O O . GLU A 1 181 ? 18.790 -10.304 -24.091 1.00 86.56 181 GLU A O 1
ATOM 1428 N N . LEU A 1 182 ? 19.848 -11.503 -25.669 1.00 84.81 182 LEU A N 1
ATOM 1429 C CA . LEU A 1 182 ? 18.851 -12.570 -25.676 1.00 84.81 182 LEU A CA 1
ATOM 1430 C C . LEU A 1 182 ? 19.043 -13.494 -24.458 1.00 84.81 182 LEU A C 1
ATOM 1432 O O . LEU A 1 182 ? 20.163 -13.657 -23.965 1.00 84.81 182 LEU A O 1
ATOM 1436 N N . PRO A 1 183 ? 17.964 -14.095 -23.924 1.00 80.00 183 PRO A N 1
ATOM 1437 C CA . PRO A 1 183 ? 18.080 -15.049 -22.830 1.00 80.00 183 PRO A CA 1
ATOM 1438 C C . PRO A 1 183 ? 18.802 -16.316 -23.301 1.00 80.00 183 PRO A C 1
ATOM 1440 O O . PRO A 1 183 ? 18.614 -16.742 -24.441 1.00 80.00 183 PRO A O 1
ATOM 1443 N N . ASP A 1 184 ? 19.547 -16.958 -22.395 1.00 72.06 184 ASP A N 1
ATOM 1444 C CA . ASP A 1 184 ? 20.404 -18.128 -22.683 1.00 72.06 184 ASP A CA 1
ATOM 1445 C C . ASP A 1 184 ? 19.626 -19.342 -23.231 1.00 72.06 184 ASP A C 1
ATOM 1447 O O . ASP A 1 184 ? 20.196 -20.266 -23.803 1.00 72.06 184 ASP A O 1
ATOM 1451 N N . SER A 1 185 ? 18.297 -19.349 -23.081 1.00 65.94 185 SER A N 1
ATOM 1452 C CA . SER A 1 185 ? 17.402 -20.348 -23.676 1.00 65.94 185 SER A CA 1
ATOM 1453 C C . SER A 1 185 ? 17.224 -20.202 -25.192 1.00 65.94 185 SER A C 1
ATOM 1455 O O . SER A 1 185 ? 16.637 -21.081 -25.826 1.00 65.94 185 SER A O 1
ATOM 1457 N N . THR A 1 186 ? 17.662 -19.087 -25.774 1.00 64.06 186 THR A N 1
ATOM 1458 C CA . THR A 1 186 ? 17.527 -18.807 -27.206 1.00 64.06 186 THR A CA 1
ATOM 1459 C C . THR A 1 186 ? 18.727 -19.405 -27.922 1.00 64.06 186 THR A C 1
ATOM 1461 O O . THR A 1 186 ? 19.851 -18.956 -27.728 1.00 64.06 186 THR A O 1
ATOM 1464 N N . LYS A 1 187 ? 18.502 -20.437 -28.741 1.00 58.38 187 LYS A N 1
ATOM 1465 C CA . LYS A 1 187 ? 19.562 -21.031 -29.562 1.00 58.38 187 LYS A CA 1
ATOM 1466 C C . LYS A 1 187 ? 19.972 -20.033 -30.645 1.00 58.38 187 LYS A C 1
ATOM 1468 O O . LYS A 1 187 ? 19.296 -19.928 -31.666 1.00 58.38 187 LYS A O 1
ATOM 1473 N N . VAL A 1 188 ? 21.047 -19.296 -30.404 1.00 60.91 188 VAL A N 1
ATOM 1474 C CA . VAL A 1 188 ? 21.770 -18.566 -31.448 1.00 60.91 188 VAL A CA 1
ATOM 1475 C C . VAL A 1 188 ? 22.699 -19.572 -32.139 1.00 60.91 188 VAL A C 1
ATOM 1477 O O . VAL A 1 188 ? 23.194 -20.497 -31.496 1.00 60.91 188 VAL A O 1
ATOM 1480 N N . SER A 1 189 ? 22.852 -19.478 -33.462 1.00 57.47 189 SER A N 1
ATOM 1481 C CA . SER A 1 189 ? 23.760 -20.347 -34.226 1.00 57.47 189 SER A CA 1
ATOM 1482 C C . SER A 1 189 ? 25.185 -20.250 -33.677 1.00 57.47 189 SER A C 1
ATOM 1484 O O . SER A 1 189 ? 25.629 -19.138 -33.406 1.00 57.47 189 SER A O 1
ATOM 1486 N N . GLU A 1 190 ? 25.904 -21.375 -33.589 1.00 58.56 190 GLU A N 1
ATOM 1487 C CA . GLU A 1 190 ? 27.277 -21.468 -33.047 1.00 58.56 190 GLU A CA 1
ATOM 1488 C C . GLU A 1 190 ? 28.294 -20.530 -33.736 1.00 58.56 190 GLU A C 1
ATOM 1490 O O . GLU A 1 190 ? 29.349 -20.260 -33.180 1.00 58.56 190 GLU A O 1
ATOM 1495 N N . ASP A 1 191 ? 27.959 -19.973 -34.906 1.00 58.97 191 ASP A N 1
ATOM 1496 C CA . ASP A 1 191 ? 28.786 -19.009 -35.646 1.00 58.97 191 ASP A CA 1
ATOM 1497 C C . ASP A 1 191 ? 28.621 -17.537 -35.190 1.00 58.97 191 ASP A C 1
ATOM 1499 O O . ASP A 1 191 ? 29.299 -16.648 -35.709 1.00 58.97 191 ASP A O 1
ATOM 1503 N N . GLN A 1 192 ? 27.701 -17.243 -34.260 1.00 57.88 192 GLN A N 1
ATOM 1504 C CA . GLN A 1 192 ? 27.462 -15.905 -33.699 1.00 57.88 192 GLN A CA 1
ATOM 1505 C C . GLN A 1 192 ? 27.650 -15.935 -32.175 1.00 57.88 192 GLN A C 1
ATOM 1507 O O . GLN A 1 192 ? 26.691 -16.090 -31.424 1.00 57.88 192 GLN A O 1
ATOM 1512 N N . ASP A 1 193 ? 28.894 -15.757 -31.724 1.00 54.72 193 ASP A N 1
ATOM 1513 C CA . ASP A 1 193 ? 29.247 -15.667 -30.295 1.00 54.72 193 ASP A CA 1
ATOM 1514 C C . ASP A 1 193 ? 28.662 -14.415 -29.599 1.00 54.72 193 ASP A C 1
ATOM 1516 O O . ASP A 1 193 ? 28.556 -14.365 -28.371 1.00 54.72 193 ASP A O 1
ATOM 1520 N N . ASP A 1 194 ? 28.226 -13.410 -30.365 1.00 61.94 194 ASP A N 1
ATOM 1521 C CA . ASP A 1 194 ? 27.657 -12.171 -29.835 1.00 61.94 194 ASP A CA 1
ATOM 1522 C C . ASP A 1 194 ? 26.133 -12.299 -29.658 1.00 61.94 194 ASP A C 1
ATOM 1524 O O . ASP A 1 194 ? 25.346 -12.099 -30.582 1.00 61.94 194 ASP A O 1
ATOM 1528 N N . SER A 1 195 ? 25.695 -12.596 -28.430 1.00 68.69 195 SER A N 1
ATOM 1529 C CA . SER A 1 195 ? 24.269 -12.588 -28.043 1.00 68.69 195 SER A CA 1
ATOM 1530 C C . SER A 1 195 ? 23.706 -11.178 -27.795 1.00 68.69 195 SER A C 1
ATOM 1532 O O . SER A 1 195 ? 22.561 -11.051 -27.344 1.00 68.69 195 SER A O 1
ATOM 1534 N N . SER A 1 196 ? 24.501 -10.127 -28.046 1.00 79.19 196 SER A N 1
ATOM 1535 C CA . SER A 1 196 ? 24.111 -8.730 -27.870 1.00 79.19 196 SER A CA 1
ATOM 1536 C C . SER A 1 196 ? 23.747 -8.065 -29.201 1.00 79.19 196 SER A C 1
ATOM 1538 O O . SER A 1 196 ? 24.457 -8.132 -30.203 1.00 79.19 196 SER A O 1
ATOM 1540 N N . TYR A 1 197 ? 22.598 -7.393 -29.211 1.00 85.19 197 TYR A N 1
ATOM 1541 C CA . TYR A 1 197 ? 22.037 -6.730 -30.381 1.00 85.19 197 TYR A CA 1
ATOM 1542 C C . TYR A 1 197 ? 21.747 -5.265 -30.067 1.00 85.19 197 TYR A C 1
ATOM 1544 O O . TYR A 1 197 ? 21.228 -4.927 -29.004 1.00 85.19 197 TYR A O 1
ATOM 1552 N N . LEU A 1 198 ? 22.039 -4.380 -31.021 1.00 86.38 198 LEU A N 1
ATOM 1553 C CA . LEU A 1 198 ? 21.706 -2.961 -30.920 1.00 86.38 198 LEU A CA 1
ATOM 1554 C C . LEU A 1 198 ? 20.348 -2.689 -31.566 1.00 86.38 198 LEU A C 1
ATOM 1556 O O . LEU A 1 198 ? 20.201 -2.762 -32.787 1.00 86.38 198 LEU A O 1
ATOM 1560 N N . LEU A 1 199 ? 19.365 -2.316 -30.749 1.00 86.81 199 LEU A N 1
ATOM 1561 C CA . LEU A 1 199 ? 18.027 -1.953 -31.207 1.00 86.81 199 LEU A CA 1
ATOM 1562 C C . LEU A 1 199 ? 17.827 -0.440 -31.146 1.00 86.81 199 LEU A C 1
ATOM 1564 O O . LEU A 1 199 ? 18.122 0.189 -30.134 1.00 86.81 199 LEU A O 1
ATOM 1568 N N . ASN A 1 200 ? 17.291 0.171 -32.205 1.00 87.81 200 ASN A N 1
ATOM 1569 C CA . ASN A 1 200 ? 17.009 1.603 -32.178 1.00 87.81 200 ASN A CA 1
ATOM 1570 C C . ASN A 1 200 ? 15.714 1.878 -31.400 1.00 87.81 200 ASN A C 1
ATOM 1572 O O . ASN A 1 200 ? 14.622 1.516 -31.839 1.00 87.81 200 ASN A O 1
ATOM 1576 N N . ILE A 1 201 ? 15.830 2.581 -30.275 1.00 85.94 201 ILE A N 1
ATOM 1577 C CA . ILE A 1 201 ? 14.714 2.850 -29.362 1.00 85.94 201 ILE A CA 1
ATOM 1578 C C . ILE A 1 201 ? 13.596 3.621 -30.078 1.00 85.94 201 ILE A C 1
ATOM 1580 O O . ILE A 1 201 ? 12.422 3.281 -29.981 1.00 85.94 201 ILE A O 1
ATOM 1584 N N . PHE A 1 202 ? 13.940 4.664 -30.835 1.00 81.31 202 PHE A N 1
ATOM 1585 C CA . PHE A 1 202 ? 12.944 5.576 -31.407 1.00 81.31 202 PHE A CA 1
ATOM 1586 C C . PHE A 1 202 ? 12.261 5.025 -32.652 1.00 81.31 202 PHE A C 1
ATOM 1588 O O . PHE A 1 202 ? 11.116 5.392 -32.932 1.00 81.31 202 PHE A O 1
ATOM 1595 N N . ARG A 1 203 ? 12.951 4.175 -33.410 1.00 86.81 203 ARG A N 1
ATOM 1596 C CA . ARG A 1 203 ? 12.411 3.573 -34.627 1.00 86.81 203 ARG A CA 1
ATOM 1597 C C . ARG A 1 203 ? 11.638 2.295 -34.328 1.00 86.81 203 ARG A C 1
ATOM 1599 O O . ARG A 1 203 ? 10.559 2.114 -34.884 1.00 86.81 203 ARG A O 1
ATOM 1606 N N . ASP A 1 204 ? 12.170 1.455 -33.444 1.00 88.25 204 ASP A N 1
ATOM 1607 C CA . ASP A 1 204 ? 11.750 0.059 -33.350 1.00 88.25 204 ASP A CA 1
ATOM 1608 C C . ASP A 1 204 ? 10.990 -0.248 -32.042 1.00 88.25 204 ASP A C 1
ATOM 1610 O O . ASP A 1 204 ? 10.106 -1.101 -32.063 1.00 88.25 204 ASP A O 1
ATOM 1614 N N . VAL A 1 205 ? 11.236 0.481 -30.939 1.00 90.50 205 VAL A N 1
ATOM 1615 C CA . VAL A 1 205 ? 10.661 0.190 -29.603 1.00 90.50 205 VAL A CA 1
ATOM 1616 C C . VAL A 1 205 ? 9.462 1.079 -29.268 1.00 90.50 205 VAL A C 1
ATOM 1618 O O . VAL A 1 205 ? 9.551 2.306 -29.272 1.00 90.50 205 VAL A O 1
ATOM 1621 N N . SER A 1 206 ? 8.330 0.454 -28.951 1.00 91.69 206 SER A N 1
ATOM 1622 C CA . SER A 1 206 ? 7.114 1.110 -28.460 1.00 91.69 206 SER A CA 1
ATOM 1623 C C . SER A 1 206 ? 7.157 1.301 -26.942 1.00 91.69 206 SER A C 1
ATOM 1625 O O . SER A 1 206 ? 6.999 2.413 -26.442 1.00 91.69 206 SER A O 1
ATOM 1627 N N . GLU A 1 207 ? 7.427 0.218 -26.213 1.00 92.38 207 GLU A N 1
ATOM 1628 C CA . GLU A 1 207 ? 7.411 0.168 -24.750 1.00 92.38 207 GLU A CA 1
ATOM 1629 C C . GLU A 1 207 ? 8.445 -0.850 -24.255 1.00 92.38 207 GLU A C 1
ATOM 1631 O O . GLU A 1 207 ? 8.713 -1.847 -24.927 1.00 92.38 207 GLU A O 1
ATOM 1636 N N . ILE A 1 208 ? 9.011 -0.606 -23.073 1.00 92.94 208 ILE A N 1
ATOM 1637 C CA . ILE A 1 208 ? 9.823 -1.584 -22.346 1.00 92.94 208 ILE A CA 1
ATOM 1638 C C . ILE A 1 208 ? 9.098 -1.866 -21.038 1.00 92.94 208 ILE A C 1
ATOM 1640 O O . ILE A 1 208 ? 8.916 -0.961 -20.225 1.00 92.94 208 ILE A O 1
ATOM 1644 N N . ILE A 1 209 ? 8.671 -3.109 -20.864 1.00 94.50 209 ILE A N 1
ATOM 1645 C CA . ILE A 1 209 ? 8.042 -3.594 -19.641 1.00 94.50 209 ILE A CA 1
ATOM 1646 C C . ILE A 1 209 ? 9.113 -4.376 -18.893 1.00 94.50 209 ILE A C 1
ATOM 1648 O O . ILE A 1 209 ? 9.609 -5.395 -19.383 1.00 94.50 209 ILE A O 1
ATOM 1652 N N . HIS A 1 210 ? 9.478 -3.900 -17.710 1.00 95.50 210 HIS A N 1
ATOM 1653 C CA . HIS A 1 210 ? 10.512 -4.552 -16.926 1.00 95.50 210 HIS A CA 1
ATOM 1654 C C . HIS A 1 210 ? 9.974 -5.782 -16.201 1.00 95.50 210 HIS A C 1
ATOM 1656 O O . HIS A 1 210 ? 8.780 -5.871 -15.902 1.00 95.50 210 HIS A O 1
ATOM 1662 N N . PHE A 1 211 ? 10.879 -6.696 -15.850 1.00 95.44 211 PHE A N 1
ATOM 1663 C CA . PHE A 1 211 ? 10.587 -7.816 -14.955 1.00 95.44 211 PHE A CA 1
ATOM 1664 C C . PHE A 1 211 ? 9.748 -7.396 -13.736 1.00 95.44 211 PHE A C 1
ATOM 1666 O O . PHE A 1 211 ? 8.753 -8.035 -13.391 1.00 95.44 211 PHE A O 1
ATOM 1673 N N . GLU A 1 212 ? 10.152 -6.303 -13.088 1.00 95.88 212 GLU A N 1
ATOM 1674 C CA . GLU A 1 212 ? 9.508 -5.792 -11.884 1.00 95.88 212 GLU A CA 1
ATOM 1675 C C . GLU A 1 212 ? 8.049 -5.364 -12.148 1.00 95.88 212 GLU A C 1
ATOM 1677 O O . GLU A 1 212 ? 7.169 -5.637 -11.332 1.00 95.88 212 GLU A O 1
ATOM 1682 N N . ASP A 1 213 ? 7.752 -4.797 -13.323 1.00 95.38 213 ASP A N 1
ATOM 1683 C CA . ASP A 1 213 ? 6.390 -4.415 -13.721 1.00 95.38 213 ASP A CA 1
ATOM 1684 C C . ASP A 1 213 ? 5.510 -5.638 -14.027 1.00 95.38 213 ASP A C 1
ATOM 1686 O O . ASP A 1 213 ? 4.318 -5.657 -13.701 1.00 95.38 213 ASP A O 1
ATOM 1690 N N . VAL A 1 214 ? 6.092 -6.685 -14.625 1.00 95.62 214 VAL A N 1
ATOM 1691 C CA . VAL A 1 214 ? 5.415 -7.975 -14.847 1.00 95.62 214 VAL A CA 1
ATOM 1692 C C . VAL A 1 214 ? 5.040 -8.610 -13.508 1.00 95.62 214 VAL A C 1
ATOM 1694 O O . VAL A 1 214 ? 3.902 -9.050 -13.327 1.00 95.62 214 VAL A O 1
ATOM 1697 N N . ALA A 1 215 ? 5.965 -8.607 -12.547 1.00 96.62 215 ALA A N 1
ATOM 1698 C CA . ALA A 1 215 ? 5.719 -9.130 -11.210 1.00 96.62 215 ALA A CA 1
ATOM 1699 C C . ALA A 1 215 ? 4.631 -8.337 -10.466 1.00 96.62 215 ALA A C 1
ATOM 1701 O O . ALA A 1 215 ? 3.734 -8.946 -9.885 1.00 96.62 215 ALA A O 1
ATOM 1702 N N . LEU A 1 216 ? 4.632 -7.000 -10.546 1.00 96.75 216 LEU A N 1
ATOM 1703 C CA . LEU A 1 216 ? 3.572 -6.173 -9.953 1.00 96.75 216 LEU A CA 1
ATOM 1704 C C . LEU A 1 216 ? 2.189 -6.442 -10.562 1.00 96.75 216 LEU A C 1
ATOM 1706 O O . LEU A 1 216 ? 1.191 -6.444 -9.844 1.00 96.75 216 LEU A O 1
ATOM 1710 N N . ARG A 1 217 ? 2.105 -6.720 -11.866 1.00 96.06 217 ARG A N 1
ATOM 1711 C CA . ARG A 1 217 ? 0.834 -7.125 -12.492 1.00 96.06 217 ARG A CA 1
ATOM 1712 C C . ARG A 1 217 ? 0.389 -8.517 -12.065 1.00 96.06 217 ARG A C 1
ATOM 1714 O O . ARG A 1 217 ? -0.808 -8.750 -11.916 1.00 96.06 217 ARG A O 1
ATOM 1721 N N . ARG A 1 218 ? 1.325 -9.443 -11.837 1.00 97.06 218 ARG A N 1
ATOM 1722 C CA . ARG A 1 218 ? 0.990 -10.741 -11.239 1.00 97.06 218 ARG A CA 1
ATOM 1723 C C . ARG A 1 218 ? 0.459 -10.566 -9.815 1.00 97.06 218 ARG A C 1
ATOM 1725 O O . ARG A 1 218 ? -0.508 -11.234 -9.472 1.00 97.06 218 ARG A O 1
ATOM 1732 N N . VAL A 1 219 ? 1.025 -9.646 -9.029 1.00 97.81 219 VAL A N 1
ATOM 1733 C CA . VAL A 1 219 ? 0.486 -9.272 -7.710 1.00 97.81 219 VAL A CA 1
ATOM 1734 C C . VAL A 1 219 ? -0.954 -8.779 -7.831 1.00 97.81 219 VAL A C 1
ATOM 1736 O O . VAL A 1 219 ? -1.802 -9.252 -7.087 1.00 97.81 219 VAL A O 1
ATOM 1739 N N . ASP A 1 220 ? -1.260 -7.901 -8.791 1.00 97.06 220 ASP A N 1
ATOM 1740 C CA . ASP A 1 220 ? -2.634 -7.424 -9.005 1.00 97.06 220 ASP A CA 1
ATOM 1741 C C . ASP A 1 220 ? -3.622 -8.589 -9.242 1.00 97.06 220 ASP A C 1
ATOM 1743 O O . ASP A 1 220 ? -4.686 -8.614 -8.625 1.00 97.06 220 ASP A O 1
ATOM 1747 N N . LEU A 1 221 ? -3.240 -9.591 -10.048 1.00 96.50 221 LEU A N 1
ATOM 1748 C CA . LEU A 1 221 ? -4.054 -10.795 -10.271 1.00 96.50 221 LEU A CA 1
ATOM 1749 C C . LEU A 1 221 ? -4.224 -11.652 -9.011 1.00 96.50 221 LEU A C 1
ATOM 1751 O O . LEU A 1 221 ? -5.320 -12.138 -8.749 1.00 96.50 221 LEU A O 1
ATOM 1755 N N . LEU A 1 222 ? -3.154 -11.844 -8.239 1.00 97.31 222 LEU A N 1
ATOM 1756 C CA . LEU A 1 222 ? -3.199 -12.619 -6.995 1.00 97.31 222 LEU A CA 1
ATOM 1757 C C . LEU A 1 222 ? -4.095 -11.937 -5.952 1.00 97.31 222 LEU A C 1
ATOM 1759 O O . LEU A 1 222 ? -4.867 -12.603 -5.267 1.00 97.31 222 LEU A O 1
ATOM 1763 N N . LEU A 1 223 ? -4.058 -10.603 -5.880 1.00 97.19 223 LEU A N 1
ATOM 1764 C CA . LEU A 1 223 ? -4.953 -9.820 -5.027 1.00 97.19 223 LEU A CA 1
ATOM 1765 C C . LEU A 1 223 ? -6.419 -9.969 -5.450 1.00 97.19 223 LEU A C 1
ATOM 1767 O O . LEU A 1 223 ? -7.279 -10.131 -4.587 1.00 97.19 223 LEU A O 1
ATOM 1771 N N . ASP A 1 224 ? -6.706 -9.954 -6.756 1.00 96.38 224 ASP A N 1
ATOM 1772 C CA . ASP A 1 224 ? -8.059 -10.190 -7.285 1.00 96.38 224 ASP A CA 1
ATOM 1773 C C . ASP A 1 224 ? -8.564 -11.614 -6.988 1.00 96.38 224 ASP A C 1
ATOM 1775 O O . ASP A 1 224 ? -9.760 -11.827 -6.794 1.00 96.38 224 ASP A O 1
ATOM 1779 N N . GLN A 1 225 ? -7.649 -12.584 -6.917 1.00 95.94 225 GLN A N 1
ATOM 1780 C CA . GLN A 1 225 ? -7.919 -13.984 -6.571 1.00 95.94 225 GLN A CA 1
ATOM 1781 C C . GLN A 1 225 ? -7.958 -14.245 -5.056 1.00 95.94 225 GLN A C 1
ATOM 1783 O O . GLN A 1 225 ? -8.245 -15.366 -4.644 1.00 95.94 225 GLN A O 1
ATOM 1788 N N . ALA A 1 226 ? -7.701 -13.226 -4.228 1.00 94.81 226 ALA A N 1
ATOM 1789 C CA . ALA A 1 226 ? -7.532 -13.336 -2.778 1.00 94.81 226 ALA A CA 1
ATOM 1790 C C . ALA A 1 226 ? -6.387 -14.277 -2.329 1.00 94.81 226 ALA A C 1
ATOM 1792 O O . ALA A 1 226 ? -6.359 -14.725 -1.181 1.00 94.81 226 ALA A O 1
ATOM 1793 N N . GLU A 1 227 ? -5.401 -14.528 -3.194 1.00 97.06 227 GLU A N 1
ATOM 1794 C CA . GLU A 1 227 ? -4.170 -15.268 -2.883 1.00 97.06 227 GLU A CA 1
ATOM 1795 C C . GLU A 1 227 ? -3.141 -14.325 -2.226 1.00 97.06 227 GLU A C 1
ATOM 1797 O O . GLU A 1 227 ? -2.141 -13.916 -2.820 1.00 97.06 227 GLU A O 1
ATOM 1802 N N . LEU A 1 228 ? -3.429 -13.919 -0.985 1.00 96.62 228 LEU A N 1
ATOM 1803 C CA . LEU A 1 228 ? -2.684 -12.873 -0.272 1.00 96.62 228 LEU A CA 1
ATOM 1804 C C . LEU A 1 228 ? -1.240 -13.261 0.065 1.00 96.62 228 LEU A C 1
ATOM 1806 O O . LEU A 1 228 ? -0.342 -12.434 -0.073 1.00 96.62 228 LEU A O 1
ATOM 1810 N N . GLU A 1 229 ? -1.006 -14.500 0.492 1.00 96.94 229 GLU A N 1
ATOM 1811 C CA . GLU A 1 229 ? 0.335 -14.984 0.853 1.00 96.94 229 GLU A CA 1
ATOM 1812 C C . GLU A 1 229 ? 1.282 -14.896 -0.351 1.00 96.94 229 GLU A C 1
ATOM 1814 O O . GLU A 1 229 ? 2.343 -14.276 -0.284 1.00 96.94 229 GLU A O 1
ATOM 1819 N N . ASP A 1 230 ? 0.823 -15.405 -1.491 1.00 97.44 230 ASP A N 1
ATOM 1820 C CA . ASP A 1 230 ? 1.533 -15.386 -2.765 1.00 97.44 230 ASP A CA 1
ATOM 1821 C C . ASP A 1 230 ? 1.793 -13.962 -3.273 1.00 97.44 230 ASP A C 1
ATOM 1823 O O . ASP A 1 230 ? 2.888 -13.653 -3.758 1.00 97.44 230 ASP A O 1
ATOM 1827 N N . ALA A 1 231 ? 0.804 -13.073 -3.141 1.00 97.88 231 ALA A N 1
ATOM 1828 C CA . ALA A 1 231 ? 0.957 -11.661 -3.479 1.00 97.88 231 ALA A CA 1
ATOM 1829 C C . ALA A 1 231 ? 2.031 -10.989 -2.607 1.00 97.88 231 ALA A C 1
ATOM 1831 O O . ALA A 1 231 ? 2.867 -10.235 -3.116 1.00 97.88 231 ALA A O 1
ATOM 1832 N N . TYR A 1 232 ? 2.033 -11.278 -1.304 1.00 97.50 232 TYR A N 1
ATOM 1833 C CA . TYR A 1 232 ? 2.989 -10.712 -0.358 1.00 97.50 232 TYR A CA 1
ATOM 1834 C C . TYR A 1 232 ? 4.416 -11.209 -0.600 1.00 97.50 232 TYR A C 1
ATOM 1836 O O . TYR A 1 232 ? 5.355 -10.413 -0.555 1.00 97.50 232 TYR A O 1
ATOM 1844 N N . GLU A 1 233 ? 4.598 -12.491 -0.921 1.00 97.56 233 GLU A N 1
ATOM 1845 C CA . GLU A 1 233 ? 5.909 -13.047 -1.276 1.00 97.56 233 GLU A CA 1
ATOM 1846 C C . GLU A 1 233 ? 6.527 -12.336 -2.487 1.00 97.56 233 GLU A C 1
ATOM 1848 O O . GLU A 1 233 ? 7.705 -11.965 -2.454 1.00 97.56 233 GLU A O 1
ATOM 1853 N N . LEU A 1 234 ? 5.735 -12.095 -3.540 1.00 97.44 234 LEU A N 1
ATOM 1854 C CA . LEU A 1 234 ? 6.204 -11.356 -4.715 1.00 97.44 234 LEU A CA 1
ATOM 1855 C C . LEU A 1 234 ? 6.541 -9.902 -4.380 1.00 97.44 234 LEU A C 1
ATOM 1857 O O . LEU A 1 234 ? 7.569 -9.399 -4.835 1.00 97.44 234 LEU A O 1
ATOM 1861 N N . LEU A 1 235 ? 5.720 -9.233 -3.565 1.00 97.44 235 LEU A N 1
ATOM 1862 C CA . LEU A 1 235 ? 6.014 -7.876 -3.098 1.00 97.44 235 LEU A CA 1
ATOM 1863 C C . LEU A 1 235 ? 7.323 -7.830 -2.297 1.00 97.44 235 LEU A C 1
ATOM 1865 O O . LEU A 1 235 ? 8.153 -6.959 -2.542 1.00 97.44 235 LEU A O 1
ATOM 1869 N N . LEU A 1 236 ? 7.554 -8.792 -1.403 1.00 97.25 236 LEU A N 1
ATOM 1870 C CA . LEU A 1 236 ? 8.781 -8.878 -0.612 1.00 97.25 236 LEU A CA 1
ATOM 1871 C C . LEU A 1 236 ? 10.018 -9.145 -1.482 1.00 97.25 236 LEU A C 1
ATOM 1873 O O . LEU A 1 236 ? 11.088 -8.587 -1.229 1.00 97.25 236 LEU A O 1
ATOM 1877 N N . MET A 1 237 ? 9.884 -9.989 -2.508 1.00 96.56 237 MET A N 1
ATOM 1878 C CA . MET A 1 237 ? 10.948 -10.222 -3.488 1.00 96.56 237 MET A CA 1
ATOM 1879 C C . MET A 1 237 ? 11.314 -8.924 -4.217 1.00 96.56 237 MET A C 1
ATOM 1881 O O . MET A 1 237 ? 12.498 -8.593 -4.319 1.00 96.56 237 MET A O 1
ATOM 1885 N N . LEU A 1 238 ? 10.311 -8.161 -4.659 1.00 96.12 238 LEU A N 1
ATOM 1886 C CA . LEU A 1 238 ? 10.521 -6.883 -5.339 1.00 96.12 238 LEU A CA 1
ATOM 1887 C C . LEU A 1 238 ? 11.162 -5.839 -4.425 1.00 96.12 238 LEU A C 1
ATOM 1889 O O . LEU A 1 238 ? 12.111 -5.184 -4.847 1.00 96.12 238 LEU A O 1
ATOM 1893 N N . ASP A 1 239 ? 10.713 -5.729 -3.176 1.00 95.44 239 ASP A N 1
ATOM 1894 C CA . ASP A 1 239 ? 11.261 -4.787 -2.192 1.00 95.44 239 ASP A CA 1
ATOM 1895 C C . ASP A 1 239 ? 12.753 -5.025 -1.932 1.00 95.44 239 ASP A C 1
ATOM 1897 O O . ASP A 1 239 ? 13.545 -4.088 -1.884 1.00 95.44 239 ASP A O 1
ATOM 1901 N N . ARG A 1 240 ? 13.157 -6.298 -1.827 1.00 95.75 240 ARG A N 1
ATOM 1902 C CA . ARG A 1 240 ? 14.560 -6.687 -1.613 1.00 95.75 240 ARG A CA 1
ATOM 1903 C C . ARG A 1 240 ? 15.435 -6.426 -2.829 1.00 95.75 240 ARG A C 1
ATOM 1905 O O . ARG A 1 240 ? 16.612 -6.106 -2.680 1.00 95.75 240 ARG A O 1
ATOM 1912 N N . ARG A 1 241 ? 14.885 -6.625 -4.025 1.00 92.69 241 ARG A N 1
ATOM 1913 C CA . ARG A 1 241 ? 15.644 -6.571 -5.274 1.00 92.69 241 ARG A CA 1
ATOM 1914 C C . ARG A 1 241 ? 15.730 -5.165 -5.861 1.00 92.69 241 ARG A C 1
ATOM 1916 O O . ARG A 1 241 ? 16.788 -4.775 -6.344 1.00 92.69 241 ARG A O 1
ATOM 1923 N N . ALA A 1 242 ? 14.621 -4.437 -5.855 1.00 91.62 242 ALA A N 1
ATOM 1924 C CA . ALA A 1 242 ? 14.496 -3.109 -6.436 1.00 91.62 242 ALA A CA 1
ATOM 1925 C C . ALA A 1 242 ? 13.709 -2.185 -5.486 1.00 91.62 242 ALA A C 1
ATOM 1927 O O . ALA A 1 242 ? 12.546 -1.858 -5.752 1.00 91.62 242 ALA A O 1
ATOM 1928 N N . PRO A 1 243 ? 14.332 -1.750 -4.372 1.00 91.44 243 PRO A N 1
ATOM 1929 C CA . PRO A 1 243 ? 13.687 -0.864 -3.413 1.00 91.44 243 PRO A CA 1
ATOM 1930 C C . PRO A 1 243 ? 13.195 0.419 -4.088 1.00 91.44 243 PRO A C 1
ATOM 1932 O O . PRO A 1 243 ? 13.920 1.046 -4.860 1.00 91.44 243 PRO A O 1
ATOM 1935 N N . GLY A 1 244 ? 11.961 0.824 -3.787 1.00 88.25 244 GLY A N 1
ATOM 1936 C CA . GLY A 1 244 ? 11.379 2.044 -4.352 1.00 88.25 244 GLY A CA 1
ATOM 1937 C C . GLY A 1 244 ? 10.972 1.934 -5.824 1.00 88.25 244 GLY A C 1
ATOM 1938 O O . GLY A 1 244 ? 10.821 2.963 -6.485 1.00 88.25 244 GLY A O 1
ATOM 1939 N N . TRP A 1 245 ? 10.781 0.716 -6.350 1.00 93.19 245 TRP A N 1
ATOM 1940 C CA . TRP A 1 245 ? 10.273 0.539 -7.710 1.00 93.19 245 TRP A CA 1
ATOM 1941 C C . TRP A 1 245 ? 8.956 1.312 -7.926 1.00 93.19 245 TRP A C 1
ATOM 1943 O O . TRP A 1 245 ? 8.074 1.281 -7.057 1.00 93.19 245 TRP A O 1
ATOM 1953 N N . PRO A 1 246 ? 8.777 2.000 -9.072 1.00 91.69 246 PRO A N 1
ATOM 1954 C CA . PRO A 1 246 ? 7.558 2.747 -9.342 1.00 91.69 246 PRO A CA 1
ATOM 1955 C C . PRO A 1 246 ? 6.304 1.886 -9.190 1.00 91.69 246 PRO A C 1
ATOM 1957 O O . PRO A 1 246 ? 6.239 0.754 -9.658 1.00 91.69 246 PRO A O 1
ATOM 1960 N N . SER A 1 247 ? 5.269 2.446 -8.569 1.00 91.06 247 SER A N 1
ATOM 1961 C CA . SER A 1 247 ? 3.972 1.778 -8.362 1.00 91.06 247 SER A CA 1
ATOM 1962 C C . SER A 1 247 ? 3.982 0.579 -7.397 1.00 91.06 247 SER A C 1
ATOM 1964 O O . SER A 1 247 ? 2.921 0.012 -7.134 1.00 91.06 247 SER A O 1
ATOM 1966 N N . TYR A 1 248 ? 5.125 0.230 -6.796 1.00 94.31 248 TYR A N 1
ATOM 1967 C CA . TYR A 1 248 ? 5.196 -0.755 -5.710 1.00 94.31 248 TYR A CA 1
ATOM 1968 C C . TYR A 1 248 ? 4.336 -0.336 -4.510 1.00 94.31 248 TYR A C 1
ATOM 1970 O O . TYR A 1 248 ? 3.525 -1.115 -4.010 1.00 94.31 248 TYR A O 1
ATOM 1978 N N . GLY A 1 249 ? 4.458 0.929 -4.090 1.00 93.50 249 GLY A N 1
ATOM 1979 C CA . GLY A 1 249 ? 3.705 1.470 -2.955 1.00 93.50 249 GLY A CA 1
ATOM 1980 C C . GLY A 1 249 ? 2.186 1.397 -3.139 1.00 93.50 249 GLY A C 1
ATOM 1981 O O . GLY A 1 249 ? 1.468 1.164 -2.168 1.00 93.50 249 GLY A O 1
ATOM 1982 N N . GLU A 1 250 ? 1.701 1.531 -4.376 1.00 94.56 250 GLU A N 1
ATOM 1983 C CA . GLU A 1 250 ? 0.284 1.375 -4.729 1.00 94.56 250 GLU A CA 1
ATOM 1984 C C . GLU A 1 250 ? -0.188 -0.067 -4.486 1.00 94.56 250 GLU A C 1
ATOM 1986 O O . GLU A 1 250 ? -1.148 -0.282 -3.747 1.00 94.56 250 GLU A O 1
ATOM 1991 N N . ARG A 1 251 ? 0.531 -1.071 -5.022 1.00 95.81 251 ARG A N 1
ATOM 1992 C CA . ARG A 1 251 ? 0.179 -2.496 -4.839 1.00 95.81 251 ARG A CA 1
ATOM 1993 C C . ARG A 1 251 ? 0.252 -2.910 -3.380 1.00 95.81 251 ARG A C 1
ATOM 1995 O O . ARG A 1 251 ? -0.609 -3.646 -2.914 1.00 95.81 251 ARG A O 1
ATOM 2002 N N . LEU A 1 252 ? 1.251 -2.422 -2.649 1.00 96.19 252 LEU A N 1
ATOM 2003 C CA . LEU A 1 252 ? 1.379 -2.722 -1.229 1.00 96.19 252 LEU A CA 1
ATOM 2004 C C . LEU A 1 252 ? 0.242 -2.100 -0.410 1.00 96.19 252 LEU A C 1
ATOM 2006 O O . LEU A 1 252 ? -0.294 -2.750 0.482 1.00 96.19 252 LEU A O 1
ATOM 2010 N N . SER A 1 253 ? -0.166 -0.869 -0.729 1.00 95.69 253 SER A N 1
ATOM 2011 C CA . SER A 1 253 ? -1.317 -0.229 -0.075 1.00 95.69 253 SER A CA 1
ATOM 2012 C C . SER A 1 253 ? -2.611 -0.989 -0.379 1.00 95.69 253 SER A C 1
ATOM 2014 O O . SER A 1 253 ? -3.414 -1.230 0.520 1.00 95.69 253 SER A O 1
ATOM 2016 N N . ARG A 1 254 ? -2.779 -1.448 -1.626 1.00 96.19 254 ARG A N 1
ATOM 2017 C CA . ARG A 1 254 ? -3.888 -2.317 -2.034 1.00 96.19 254 ARG A CA 1
ATOM 2018 C C . ARG A 1 254 ? -3.873 -3.656 -1.291 1.00 96.19 254 ARG A C 1
ATOM 2020 O O . ARG A 1 254 ? -4.918 -4.071 -0.806 1.00 96.19 254 ARG A O 1
ATOM 2027 N N . PHE A 1 255 ? -2.714 -4.302 -1.164 1.00 97.81 255 PHE A N 1
ATOM 2028 C CA . PHE A 1 255 ? -2.548 -5.535 -0.390 1.00 97.81 255 PHE A CA 1
ATOM 2029 C C . PHE A 1 255 ? -2.992 -5.347 1.066 1.00 97.81 255 PHE A C 1
ATOM 2031 O O . PHE A 1 255 ? -3.834 -6.105 1.541 1.00 97.81 255 PHE A O 1
ATOM 2038 N N . LEU A 1 256 ? -2.495 -4.303 1.744 1.00 98.06 256 LEU A N 1
ATOM 2039 C CA . LEU A 1 256 ? -2.860 -4.004 3.135 1.00 98.06 256 LEU A CA 1
ATOM 2040 C C . LEU A 1 256 ? -4.369 -3.788 3.292 1.00 98.06 256 LEU A C 1
ATOM 2042 O O . LEU A 1 256 ? -4.962 -4.276 4.251 1.00 98.06 256 LEU A O 1
ATOM 2046 N N . LEU A 1 257 ? -4.993 -3.090 2.337 1.00 97.75 257 LEU A N 1
ATOM 2047 C CA . LEU A 1 257 ? -6.435 -2.867 2.337 1.00 97.75 257 LEU A CA 1
ATOM 2048 C C . LEU A 1 257 ? -7.218 -4.179 2.194 1.00 97.75 257 LEU A C 1
ATOM 2050 O O . LEU A 1 257 ? -8.154 -4.411 2.957 1.00 97.75 257 LEU A O 1
ATOM 2054 N N . VAL A 1 258 ? -6.844 -5.036 1.238 1.00 97.69 258 VAL A N 1
ATOM 2055 C CA . VAL A 1 258 ? -7.542 -6.309 0.988 1.00 97.69 258 VAL A CA 1
ATOM 2056 C C . VAL A 1 258 ? -7.358 -7.277 2.161 1.00 97.69 258 VAL A C 1
ATOM 2058 O O . VAL A 1 258 ? -8.333 -7.894 2.590 1.00 97.69 258 VAL A O 1
ATOM 2061 N N . ASP A 1 259 ? -6.155 -7.376 2.735 1.00 98.12 259 ASP A N 1
ATOM 2062 C CA . ASP A 1 259 ? -5.918 -8.212 3.921 1.00 98.12 259 ASP A CA 1
ATOM 2063 C C . ASP A 1 259 ? -6.713 -7.702 5.133 1.00 98.12 259 ASP A C 1
ATOM 2065 O O . ASP A 1 259 ? -7.403 -8.474 5.803 1.00 98.12 259 ASP A O 1
ATOM 2069 N N . ALA A 1 260 ? -6.731 -6.384 5.364 1.00 98.19 260 ALA A N 1
ATOM 2070 C CA . ALA A 1 260 ? -7.548 -5.789 6.418 1.00 98.19 260 ALA A CA 1
ATOM 2071 C C . ALA A 1 260 ? -9.047 -6.073 6.229 1.00 98.19 260 ALA A C 1
ATOM 2073 O O . ALA A 1 260 ? -9.721 -6.460 7.184 1.00 98.19 260 ALA A O 1
ATOM 2074 N N . GLN A 1 261 ? -9.572 -5.945 5.008 1.00 97.56 261 GLN A N 1
ATOM 2075 C CA . GLN A 1 261 ? -10.967 -6.279 4.694 1.00 97.56 261 GLN A CA 1
ATOM 2076 C C . GLN A 1 261 ? -11.267 -7.763 4.943 1.00 97.56 261 GLN A C 1
ATOM 2078 O O . GLN A 1 261 ? -12.285 -8.097 5.558 1.00 97.56 261 GLN A O 1
ATOM 2083 N N . GLY A 1 262 ? -10.360 -8.654 4.533 1.00 97.00 262 GLY A N 1
ATOM 2084 C CA . GLY A 1 262 ? -10.453 -10.083 4.817 1.00 97.00 262 GLY A CA 1
ATOM 2085 C C . GLY A 1 262 ? -10.497 -10.364 6.320 1.00 97.00 262 GLY A C 1
ATOM 2086 O O . GLY A 1 262 ? -11.353 -11.115 6.786 1.00 97.00 262 GLY A O 1
ATOM 2087 N N . LYS A 1 263 ? -9.639 -9.706 7.102 1.00 97.75 263 LYS A N 1
ATOM 2088 C CA . LYS A 1 263 ? -9.601 -9.824 8.567 1.00 97.75 263 LYS A CA 1
ATOM 2089 C C . LYS A 1 263 ? -10.867 -9.300 9.238 1.00 97.75 263 LYS A C 1
ATOM 2091 O O . LYS A 1 263 ? -11.426 -9.996 10.085 1.00 97.75 263 LYS A O 1
ATOM 2096 N N . LEU A 1 264 ? -11.391 -8.154 8.801 1.00 97.44 264 LEU A N 1
ATOM 2097 C CA . LEU A 1 264 ? -12.674 -7.633 9.287 1.00 97.44 264 LEU A CA 1
ATOM 2098 C C . LEU A 1 264 ? -13.818 -8.613 9.037 1.00 97.44 264 LEU A C 1
ATOM 2100 O O . LEU A 1 264 ? -14.630 -8.843 9.930 1.00 97.44 264 LEU A O 1
ATOM 2104 N N . SER A 1 265 ? -13.856 -9.242 7.860 1.00 96.75 265 SER A N 1
ATOM 2105 C CA . SER A 1 265 ? -14.901 -10.222 7.536 1.00 96.75 265 SER A CA 1
ATOM 2106 C C . SER A 1 265 ? -14.873 -11.467 8.437 1.00 96.75 265 SER A C 1
ATOM 2108 O O . SER A 1 265 ? -15.911 -12.088 8.654 1.00 96.75 265 SER A O 1
ATOM 2110 N N . ARG A 1 266 ? -13.707 -11.800 9.009 1.00 97.25 266 ARG A N 1
ATOM 2111 C CA . ARG A 1 266 ? -13.523 -12.903 9.968 1.00 97.25 266 ARG A CA 1
ATOM 2112 C C . ARG A 1 266 ? -13.708 -12.484 11.432 1.00 97.25 266 ARG A C 1
ATOM 2114 O O . ARG A 1 266 ? -13.569 -13.320 12.319 1.00 97.25 266 ARG A O 1
ATOM 2121 N N . GLY A 1 267 ? -14.008 -11.211 11.697 1.00 97.06 267 GLY A N 1
ATOM 2122 C CA . GLY A 1 267 ? -14.103 -10.663 13.053 1.00 97.06 267 GLY A CA 1
ATOM 2123 C C . GLY A 1 267 ? -12.749 -10.371 13.711 1.00 97.06 267 GLY A C 1
ATOM 2124 O O . GLY A 1 267 ? -12.698 -10.051 14.896 1.00 97.06 267 GLY A O 1
ATOM 2125 N N . GLU A 1 268 ? -11.643 -10.438 12.963 1.00 97.81 268 GLU A N 1
ATOM 2126 C CA . GLU A 1 268 ? -10.300 -10.064 13.426 1.00 97.81 268 GLU A CA 1
ATOM 2127 C C . GLU A 1 268 ? -10.111 -8.533 13.358 1.00 97.81 268 GLU A C 1
ATOM 2129 O O . GLU A 1 268 ? -9.258 -8.022 12.627 1.00 97.81 268 GLU A O 1
ATOM 2134 N N . SER A 1 269 ? -10.919 -7.779 14.108 1.00 97.81 269 SER A N 1
ATOM 2135 C CA . SER A 1 269 ? -10.961 -6.310 14.013 1.00 97.81 269 SER A CA 1
ATOM 2136 C C . SER A 1 269 ? -9.661 -5.628 14.446 1.00 97.81 269 SER A C 1
ATOM 2138 O O . SER A 1 269 ? -9.258 -4.640 13.838 1.00 97.81 269 SER A O 1
ATOM 2140 N N . GLU A 1 270 ? -8.974 -6.164 15.459 1.00 97.25 270 GLU A N 1
ATOM 2141 C CA . GLU A 1 270 ? -7.728 -5.578 15.969 1.00 97.25 270 GLU A CA 1
ATOM 2142 C C . GLU A 1 270 ? -6.561 -5.741 14.970 1.00 97.25 270 GLU A C 1
ATOM 2144 O O . GLU A 1 270 ? -5.963 -4.728 14.596 1.00 97.25 270 GLU A O 1
ATOM 2149 N N . PRO A 1 271 ? -6.266 -6.950 14.437 1.00 98.12 271 PRO A N 1
ATOM 2150 C CA . PRO A 1 271 ? -5.302 -7.101 13.347 1.00 98.12 271 PRO A CA 1
ATOM 2151 C C . PRO A 1 271 ? -5.638 -6.261 12.112 1.00 98.12 271 PRO A C 1
ATOM 2153 O O . PRO A 1 271 ? -4.742 -5.660 11.521 1.00 98.12 271 PRO A O 1
ATOM 2156 N N . ALA A 1 272 ? -6.917 -6.182 11.732 1.00 98.25 272 ALA A N 1
ATOM 2157 C CA . ALA A 1 272 ? -7.331 -5.351 10.607 1.00 98.25 272 ALA A CA 1
ATOM 2158 C C . ALA A 1 272 ? -7.039 -3.865 10.849 1.00 98.25 272 ALA A C 1
ATOM 2160 O O . ALA A 1 272 ? -6.500 -3.191 9.973 1.00 98.25 272 ALA A O 1
ATOM 2161 N N . PHE A 1 273 ? -7.341 -3.361 12.049 1.00 97.94 273 PHE A N 1
ATOM 2162 C CA . PHE A 1 273 ? -7.062 -1.975 12.410 1.00 97.94 273 PHE A CA 1
ATOM 2163 C C . PHE A 1 273 ? -5.561 -1.656 12.319 1.00 97.94 273 PHE A C 1
ATOM 2165 O O . PHE A 1 273 ? -5.188 -0.606 11.802 1.00 97.94 273 PHE A O 1
ATOM 2172 N N . VAL A 1 274 ? -4.687 -2.568 12.765 1.00 98.19 274 VAL A N 1
ATOM 2173 C CA . VAL A 1 274 ? -3.223 -2.402 12.671 1.00 98.19 274 VAL A CA 1
ATOM 2174 C C . VAL A 1 274 ? -2.762 -2.252 11.216 1.00 98.19 274 VAL A C 1
ATOM 2176 O O . VAL A 1 274 ? -1.962 -1.365 10.916 1.00 98.19 274 VAL A O 1
ATOM 2179 N N . LEU A 1 275 ? -3.274 -3.081 10.303 1.00 98.06 275 LEU A N 1
ATOM 2180 C CA . LEU A 1 275 ? -2.923 -3.005 8.879 1.00 98.06 275 LEU A CA 1
ATOM 2181 C C . LEU A 1 275 ? -3.391 -1.694 8.241 1.00 98.06 275 LEU A C 1
ATOM 2183 O O . LEU A 1 275 ? -2.661 -1.090 7.454 1.00 98.06 275 LEU A O 1
ATOM 2187 N N . LEU A 1 276 ? -4.585 -1.230 8.609 1.00 98.25 276 LEU A N 1
ATOM 2188 C CA . LEU A 1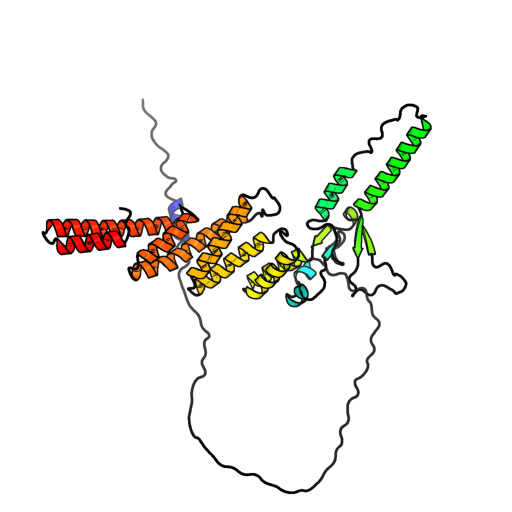 276 ? -5.127 0.042 8.136 1.00 98.25 276 LEU A CA 1
ATOM 2189 C C . LEU A 1 276 ? -4.343 1.238 8.693 1.00 98.25 276 LEU A C 1
ATOM 2191 O O . LEU A 1 276 ? -4.079 2.188 7.961 1.00 98.25 276 LEU A O 1
ATOM 2195 N N . GLU A 1 277 ? -3.896 1.187 9.950 1.00 97.44 277 GLU A N 1
ATOM 2196 C CA . GLU A 1 277 ? -3.005 2.204 10.523 1.00 97.44 277 GLU A CA 1
ATOM 2197 C C . GLU A 1 277 ? -1.671 2.258 9.764 1.00 97.44 277 GLU A C 1
ATOM 2199 O O . GLU A 1 277 ? -1.201 3.340 9.395 1.00 97.44 277 GLU A O 1
ATOM 2204 N N . GLN A 1 278 ? -1.093 1.091 9.462 1.00 97.38 278 GLN A N 1
ATOM 2205 C CA . GLN A 1 278 ? 0.120 0.997 8.655 1.00 97.38 278 GLN A CA 1
ATOM 2206 C C . GLN A 1 278 ? -0.096 1.581 7.253 1.00 97.38 278 GLN A C 1
ATOM 2208 O O . GLN A 1 278 ? 0.728 2.371 6.786 1.00 97.38 278 GLN A O 1
ATOM 2213 N N . MET A 1 279 ? -1.193 1.220 6.583 1.00 96.81 279 MET A N 1
ATOM 2214 C CA . MET A 1 279 ? -1.547 1.756 5.269 1.00 96.81 279 MET A CA 1
ATOM 2215 C C . MET A 1 279 ? -1.695 3.280 5.322 1.00 96.81 279 MET A C 1
ATOM 2217 O O . MET A 1 279 ? -1.043 3.977 4.545 1.00 96.81 279 MET A O 1
ATOM 2221 N N . HIS A 1 280 ? -2.487 3.807 6.259 1.00 97.06 280 HIS A N 1
ATOM 2222 C CA . HIS A 1 280 ? -2.724 5.241 6.407 1.00 97.06 280 HIS A CA 1
ATOM 2223 C C . HIS A 1 280 ? -1.411 6.013 6.603 1.00 97.06 280 HIS A C 1
ATOM 2225 O O . HIS A 1 280 ? -1.174 7.000 5.904 1.00 97.06 280 HIS A O 1
ATOM 2231 N N . SER A 1 281 ? -0.533 5.559 7.511 1.00 95.69 281 SER A N 1
ATOM 2232 C CA . SER A 1 281 ? 0.777 6.194 7.725 1.00 95.69 281 SER A CA 1
ATOM 2233 C C . SER A 1 281 ? 1.579 6.249 6.427 1.00 95.69 281 SER A C 1
ATOM 2235 O O . SER A 1 281 ? 2.010 7.322 6.017 1.00 95.69 281 SER A O 1
ATOM 2237 N N . ARG A 1 282 ? 1.707 5.114 5.728 1.00 94.25 282 ARG A N 1
ATOM 2238 C CA . ARG A 1 282 ? 2.503 5.022 4.495 1.00 94.25 282 ARG A CA 1
ATOM 2239 C C . ARG A 1 282 ? 1.961 5.913 3.387 1.00 94.25 282 ARG A C 1
ATOM 2241 O O . ARG A 1 282 ? 2.738 6.600 2.731 1.00 94.25 282 ARG A O 1
ATOM 2248 N N . VAL A 1 283 ? 0.645 5.918 3.175 1.00 94.75 283 VAL A N 1
ATOM 2249 C CA . VAL A 1 283 ? 0.008 6.764 2.156 1.00 94.75 283 VAL A CA 1
ATOM 2250 C C . VAL A 1 283 ? 0.212 8.241 2.492 1.00 94.75 283 VAL A C 1
ATOM 2252 O O . VAL A 1 283 ? 0.570 9.023 1.613 1.00 94.75 283 VAL A O 1
ATOM 2255 N N . LYS A 1 284 ? 0.055 8.632 3.760 1.00 94.06 284 LYS A N 1
ATOM 2256 C CA . LYS A 1 284 ? 0.262 10.016 4.206 1.00 94.06 284 LYS A CA 1
ATOM 2257 C C . LYS A 1 284 ? 1.716 10.464 4.046 1.00 94.06 284 LYS A C 1
ATOM 2259 O O . LYS A 1 284 ? 1.959 11.558 3.537 1.00 94.06 284 LYS A O 1
ATOM 2264 N N . ASP A 1 285 ? 2.670 9.616 4.415 1.00 92.12 285 ASP A N 1
ATOM 2265 C CA . ASP A 1 285 ? 4.101 9.878 4.231 1.00 92.12 285 ASP A CA 1
ATOM 2266 C C . ASP A 1 285 ? 4.440 10.038 2.745 1.00 92.12 285 ASP A C 1
ATOM 2268 O O . ASP A 1 285 ? 5.160 10.955 2.351 1.00 92.12 285 ASP A O 1
ATOM 2272 N N . ALA A 1 286 ? 3.845 9.198 1.900 1.00 91.38 286 ALA A N 1
ATOM 2273 C CA . ALA A 1 286 ? 4.030 9.234 0.461 1.00 91.38 286 ALA A CA 1
ATOM 2274 C C . ALA A 1 286 ? 3.415 10.492 -0.190 1.00 91.38 286 ALA A C 1
ATOM 2276 O O . ALA A 1 286 ? 4.038 11.087 -1.069 1.00 91.38 286 ALA A O 1
ATOM 2277 N N . ILE A 1 287 ? 2.246 10.955 0.275 1.00 91.44 287 ILE A N 1
ATOM 2278 C CA . ILE A 1 287 ? 1.626 12.226 -0.152 1.00 91.44 287 ILE A CA 1
ATOM 2279 C C . ILE A 1 287 ? 2.512 13.424 0.213 1.00 91.44 287 ILE A C 1
ATOM 2281 O O . ILE A 1 287 ? 2.660 14.348 -0.589 1.00 91.44 287 ILE A O 1
ATOM 2285 N N . ASN A 1 288 ? 3.097 13.404 1.411 1.00 90.56 288 ASN A N 1
ATOM 2286 C CA . ASN A 1 288 ? 3.946 14.482 1.918 1.00 90.56 288 ASN A CA 1
ATOM 2287 C C . ASN A 1 288 ? 5.381 14.432 1.367 1.00 90.56 288 ASN A C 1
ATOM 2289 O O . ASN A 1 288 ? 6.144 15.387 1.543 1.00 90.56 288 ASN A O 1
ATOM 2293 N N . SER A 1 289 ? 5.762 13.338 0.705 1.00 90.50 289 SER A N 1
ATOM 2294 C CA . SER A 1 289 ? 7.088 13.178 0.122 1.00 90.50 289 SER A CA 1
ATOM 2295 C C . SER A 1 289 ? 7.306 14.125 -1.059 1.00 90.50 289 SER A C 1
ATOM 2297 O O . SER A 1 289 ? 6.433 14.342 -1.903 1.00 90.50 289 SER A O 1
ATOM 2299 N N . LYS A 1 290 ? 8.525 14.668 -1.149 1.00 90.00 290 LYS A N 1
ATOM 2300 C CA . LYS A 1 290 ? 8.978 15.453 -2.308 1.00 90.00 290 LYS A CA 1
ATOM 2301 C C . LYS A 1 290 ? 9.342 14.573 -3.500 1.00 90.00 290 LYS A C 1
ATOM 2303 O O . LYS A 1 290 ? 9.440 15.095 -4.606 1.00 90.00 290 LYS A O 1
ATOM 2308 N N . ASP A 1 291 ? 9.566 13.281 -3.272 1.00 85.69 291 ASP A N 1
ATOM 2309 C CA . ASP A 1 291 ? 9.982 12.344 -4.306 1.00 85.69 291 ASP A CA 1
ATOM 2310 C C . ASP A 1 291 ? 8.795 11.973 -5.218 1.00 85.69 291 ASP A C 1
ATOM 2312 O O . ASP A 1 291 ? 7.839 11.337 -4.757 1.00 85.69 291 ASP A O 1
ATOM 2316 N N . PRO A 1 292 ? 8.832 12.331 -6.517 1.00 83.00 292 PRO A N 1
ATOM 2317 C CA . PRO A 1 292 ? 7.786 11.959 -7.460 1.00 83.00 292 PRO A CA 1
ATOM 2318 C C . PRO A 1 292 ? 7.669 10.448 -7.694 1.00 83.00 292 PRO A C 1
ATOM 2320 O O . PRO A 1 292 ? 6.624 10.012 -8.166 1.00 83.00 292 PRO A O 1
ATOM 2323 N N . GLN A 1 293 ? 8.704 9.649 -7.404 1.00 81.00 293 GLN A N 1
ATOM 2324 C CA . GLN A 1 293 ? 8.682 8.197 -7.635 1.00 81.00 293 GLN A CA 1
ATOM 2325 C C . GLN A 1 293 ? 7.827 7.448 -6.610 1.00 81.00 293 GLN A C 1
ATOM 2327 O O . GLN A 1 293 ? 7.233 6.421 -6.932 1.00 81.00 293 GLN A O 1
ATOM 2332 N N . VAL A 1 294 ? 7.736 7.984 -5.392 1.00 83.94 294 VAL A N 1
ATOM 2333 C CA . VAL A 1 294 ? 6.925 7.416 -4.306 1.00 83.94 294 VAL A CA 1
ATOM 2334 C C . VAL A 1 294 ? 5.448 7.795 -4.469 1.00 83.94 294 VAL A C 1
ATOM 2336 O O . VAL A 1 294 ? 4.561 7.099 -3.974 1.00 83.94 294 VAL A O 1
ATOM 2339 N N . ARG A 1 295 ? 5.169 8.884 -5.198 1.00 87.19 295 ARG A N 1
ATOM 2340 C CA . ARG A 1 295 ? 3.818 9.388 -5.457 1.00 87.19 295 ARG A CA 1
ATOM 2341 C C . ARG A 1 295 ? 3.119 8.595 -6.559 1.00 87.19 295 ARG A C 1
ATOM 2343 O O . ARG A 1 295 ? 3.678 8.367 -7.625 1.00 87.19 295 ARG A O 1
ATOM 2350 N N . TYR A 1 296 ? 1.861 8.231 -6.321 1.00 87.44 296 TYR A N 1
ATOM 2351 C CA . TYR A 1 296 ? 1.008 7.543 -7.291 1.00 87.44 296 TYR A CA 1
ATOM 2352 C C . TYR A 1 296 ? -0.392 8.170 -7.334 1.00 87.44 296 TYR A C 1
ATOM 2354 O O . TYR A 1 296 ? -0.812 8.872 -6.413 1.00 87.44 296 TYR A O 1
ATOM 2362 N N . ALA A 1 297 ? -1.100 7.973 -8.448 1.00 87.38 297 ALA A N 1
ATOM 2363 C CA . ALA A 1 297 ? -2.307 8.737 -8.774 1.00 87.38 297 ALA A CA 1
ATOM 2364 C C . ALA A 1 297 ? -3.501 8.443 -7.846 1.00 87.38 297 ALA A C 1
ATOM 2366 O O . ALA A 1 297 ? -4.323 9.326 -7.604 1.00 87.38 297 ALA A O 1
ATOM 2367 N N . THR A 1 298 ? -3.598 7.225 -7.310 1.00 90.50 298 THR A N 1
ATOM 2368 C CA . THR A 1 298 ? -4.752 6.762 -6.523 1.00 90.50 298 THR A CA 1
ATOM 2369 C C . THR A 1 298 ? -4.656 7.055 -5.026 1.00 90.50 298 THR A C 1
ATOM 2371 O O . THR A 1 298 ? -5.613 6.779 -4.313 1.00 90.50 298 THR A O 1
ATOM 2374 N N . MET A 1 299 ? -3.579 7.683 -4.536 1.00 92.06 299 MET A N 1
ATOM 2375 C CA . MET A 1 299 ? -3.349 7.906 -3.096 1.00 92.06 299 MET A CA 1
ATOM 2376 C C . MET A 1 299 ? -4.539 8.524 -2.353 1.00 92.06 299 MET A C 1
ATOM 2378 O O . MET A 1 299 ? -4.877 8.083 -1.261 1.00 92.06 299 MET A O 1
ATOM 2382 N N . GLY A 1 300 ? -5.190 9.537 -2.936 1.00 92.06 300 GLY A N 1
ATOM 2383 C CA . GLY A 1 300 ? -6.352 10.178 -2.309 1.00 92.06 300 GLY A CA 1
ATOM 2384 C C . GLY A 1 300 ? -7.568 9.250 -2.218 1.00 92.06 300 GLY A C 1
ATOM 2385 O O . GLY A 1 300 ? -8.289 9.270 -1.223 1.00 92.06 300 GLY A O 1
ATOM 2386 N N . LEU A 1 301 ? -7.768 8.401 -3.229 1.00 94.06 301 LEU A N 1
ATOM 2387 C CA . LEU A 1 301 ? -8.819 7.384 -3.237 1.00 94.06 301 LEU A CA 1
ATOM 2388 C C . LEU A 1 301 ? -8.515 6.284 -2.212 1.00 94.06 301 LEU A C 1
ATOM 2390 O O . LEU A 1 301 ? -9.408 5.855 -1.484 1.00 94.06 301 LEU A O 1
ATOM 2394 N N . ASP A 1 302 ? -7.262 5.843 -2.145 1.00 93.94 302 ASP A N 1
ATOM 2395 C CA . ASP A 1 302 ? -6.829 4.778 -1.244 1.00 93.94 302 ASP A CA 1
ATOM 2396 C C . ASP A 1 302 ? -6.873 5.233 0.217 1.00 93.94 302 ASP A C 1
ATOM 2398 O O . ASP A 1 302 ? -7.321 4.474 1.074 1.00 93.94 302 ASP A O 1
ATOM 2402 N N . LEU A 1 303 ? -6.534 6.496 0.496 1.00 95.12 303 LEU A N 1
ATOM 2403 C CA . LEU A 1 303 ? -6.708 7.098 1.817 1.00 95.12 303 LEU A CA 1
ATOM 2404 C C . LEU A 1 303 ? -8.189 7.173 2.217 1.00 95.12 303 LEU A C 1
ATOM 2406 O O . LEU A 1 303 ? -8.537 6.811 3.336 1.00 95.12 303 LEU A O 1
ATOM 2410 N N . ALA A 1 304 ? -9.074 7.573 1.297 1.00 95.50 304 ALA A N 1
ATOM 2411 C CA . ALA A 1 304 ? -10.513 7.615 1.561 1.00 95.50 304 ALA A CA 1
ATOM 2412 C C . ALA A 1 304 ? -11.096 6.216 1.838 1.00 95.50 304 ALA A C 1
ATOM 2414 O O . ALA A 1 304 ? -11.902 6.050 2.754 1.00 95.50 304 ALA A O 1
ATOM 2415 N N . LYS A 1 305 ? -10.664 5.195 1.085 1.00 96.56 305 LYS A N 1
ATOM 2416 C CA . LYS A 1 305 ? -11.030 3.793 1.349 1.00 96.56 305 LYS A CA 1
ATOM 2417 C C . LYS A 1 305 ? -10.497 3.322 2.701 1.00 96.56 305 LYS A C 1
ATOM 2419 O O . LYS A 1 305 ? -11.241 2.706 3.456 1.00 96.56 305 LYS A O 1
ATOM 2424 N N . CYS A 1 306 ? -9.241 3.638 3.015 1.00 96.94 306 CYS A N 1
ATOM 2425 C CA . CYS A 1 306 ? -8.622 3.306 4.295 1.00 96.94 306 CYS A CA 1
ATOM 2426 C C . CYS A 1 306 ? -9.392 3.922 5.470 1.00 96.94 306 CYS A C 1
ATOM 2428 O O . CYS A 1 306 ? -9.709 3.209 6.416 1.00 96.94 306 CYS A O 1
ATOM 2430 N N . SER A 1 307 ? -9.747 5.208 5.387 1.00 96.50 307 SER A N 1
ATOM 2431 C CA . SER A 1 307 ? -10.563 5.904 6.393 1.00 96.50 307 SER A CA 1
ATOM 2432 C C . SER A 1 307 ? -11.920 5.207 6.581 1.00 96.50 307 SER A C 1
ATOM 2434 O O . SER A 1 307 ? -12.294 4.846 7.694 1.00 96.50 307 SER A O 1
ATOM 2436 N N . ALA A 1 308 ? -12.614 4.860 5.491 1.00 97.06 308 ALA A N 1
ATOM 2437 C CA . ALA A 1 308 ? -13.880 4.131 5.581 1.00 97.06 308 ALA A CA 1
ATOM 2438 C C . ALA A 1 308 ? -13.752 2.761 6.283 1.00 97.06 308 ALA A C 1
ATOM 2440 O O . ALA A 1 308 ? -14.606 2.409 7.100 1.00 97.06 308 ALA A O 1
ATOM 2441 N N . GLU A 1 309 ? -12.702 1.985 5.992 1.00 97.75 309 GLU A N 1
ATOM 2442 C CA . GLU A 1 309 ? -12.461 0.699 6.663 1.00 97.75 309 GLU A CA 1
ATOM 2443 C C . GLU A 1 309 ? -11.996 0.869 8.120 1.00 97.75 309 GLU A C 1
ATOM 2445 O O . GLU A 1 309 ? -12.397 0.077 8.974 1.00 97.75 309 GLU A O 1
ATOM 2450 N N . LEU A 1 310 ? -11.231 1.922 8.443 1.00 97.81 310 LEU A N 1
ATOM 2451 C CA . LEU A 1 310 ? -10.858 2.265 9.824 1.00 97.81 310 LEU A CA 1
ATOM 2452 C C . LEU A 1 310 ? -12.103 2.505 10.680 1.00 97.81 310 LEU A C 1
ATOM 2454 O O . LEU A 1 310 ? -12.191 1.993 11.797 1.00 97.81 310 LEU A O 1
ATOM 2458 N N . GLY A 1 311 ? -13.094 3.219 10.140 1.00 96.81 311 GLY A N 1
ATOM 2459 C CA . GLY A 1 311 ? -14.385 3.413 10.793 1.00 96.81 311 GLY A CA 1
ATOM 2460 C C . GLY A 1 311 ? -15.094 2.097 11.120 1.00 96.81 311 GLY A C 1
ATOM 2461 O O . GLY A 1 311 ? -15.555 1.913 12.247 1.00 96.81 311 GLY A O 1
ATOM 2462 N N . LYS A 1 312 ? -15.137 1.152 10.170 1.00 97.50 312 LYS A N 1
ATOM 2463 C CA . LYS A 1 312 ? -15.745 -0.172 10.398 1.00 97.50 312 LYS A CA 1
ATOM 2464 C C . LYS A 1 312 ? -14.986 -0.978 11.450 1.00 97.50 312 LYS A C 1
ATOM 2466 O O . LYS A 1 312 ? -15.614 -1.575 12.323 1.00 97.50 312 LYS A O 1
ATOM 2471 N N . ALA A 1 313 ? -13.655 -0.974 11.384 1.00 97.81 313 ALA A N 1
ATOM 2472 C CA . ALA A 1 313 ? -12.803 -1.653 12.354 1.00 97.81 313 ALA A CA 1
ATOM 2473 C C . ALA A 1 313 ? -13.025 -1.110 13.772 1.00 97.81 313 ALA A C 1
ATOM 2475 O O . ALA A 1 313 ? -13.156 -1.882 14.720 1.00 97.81 313 ALA A O 1
ATOM 2476 N N . ILE A 1 314 ? -13.144 0.213 13.913 1.00 97.56 314 ILE A N 1
ATOM 2477 C CA . ILE A 1 314 ? -13.431 0.855 15.197 1.00 97.56 314 ILE A CA 1
ATOM 2478 C C . ILE A 1 314 ? -14.816 0.538 15.725 1.00 97.56 314 ILE A C 1
ATOM 2480 O O . ILE A 1 314 ? -14.936 0.229 16.908 1.00 97.56 314 ILE A O 1
ATOM 2484 N N . ASP A 1 315 ? -15.847 0.578 14.885 1.00 97.56 315 ASP A N 1
ATOM 2485 C CA . ASP A 1 315 ? -17.193 0.203 15.318 1.00 97.56 315 ASP A CA 1
ATOM 2486 C C . ASP A 1 315 ? -17.201 -1.237 15.858 1.00 97.56 315 ASP A C 1
ATOM 2488 O O . ASP A 1 315 ? -17.771 -1.493 16.918 1.00 97.56 315 ASP A O 1
ATOM 2492 N N . ALA A 1 316 ? -16.490 -2.150 15.188 1.00 97.50 316 ALA A N 1
ATOM 2493 C CA . ALA A 1 316 ? -16.374 -3.546 15.599 1.00 97.50 316 ALA A CA 1
ATOM 2494 C C . ALA A 1 316 ? -15.529 -3.765 16.872 1.00 97.50 316 ALA A C 1
ATOM 2496 O O . ALA A 1 316 ? -15.711 -4.779 17.541 1.00 97.50 316 ALA A O 1
ATO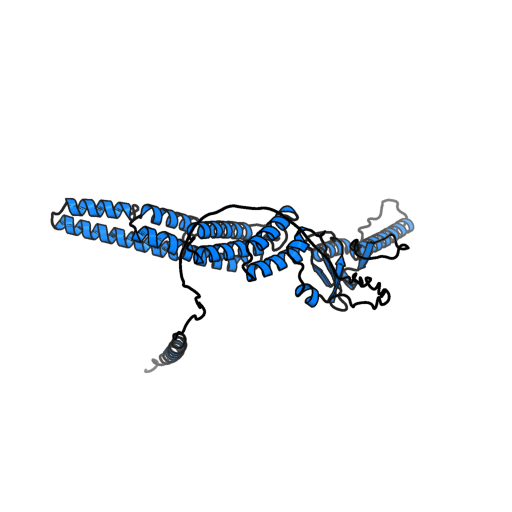M 2497 N N . LEU A 1 317 ? -14.621 -2.846 17.219 1.00 97.56 317 LEU A N 1
ATOM 2498 C CA . LEU A 1 317 ? -13.826 -2.901 18.456 1.00 97.56 317 LEU A CA 1
ATOM 2499 C C . LEU A 1 317 ? -14.540 -2.237 19.640 1.00 97.56 317 LEU A C 1
ATOM 2501 O O . LEU A 1 317 ? -14.492 -2.744 20.760 1.00 97.56 317 LEU A O 1
ATOM 2505 N N . ILE A 1 318 ? -15.201 -1.102 19.407 1.00 97.88 318 ILE A N 1
ATOM 2506 C CA . ILE A 1 318 ? -15.823 -0.305 20.468 1.00 97.88 318 ILE A CA 1
ATOM 2507 C C . ILE A 1 318 ? -17.187 -0.865 20.872 1.00 97.88 318 ILE A C 1
ATOM 2509 O O . ILE A 1 318 ? -17.477 -0.903 22.066 1.00 97.88 318 ILE A O 1
ATOM 2513 N N . GLU A 1 319 ? -18.027 -1.305 19.929 1.00 97.38 319 GLU A N 1
ATOM 2514 C CA . GLU A 1 319 ? -19.388 -1.758 20.257 1.00 97.38 319 GLU A CA 1
ATOM 2515 C C . GLU A 1 319 ? -19.393 -2.920 21.268 1.00 97.38 319 GLU A C 1
ATOM 2517 O O . GLU A 1 319 ? -20.079 -2.786 22.285 1.00 97.38 319 GLU A O 1
ATOM 2522 N N . PRO A 1 320 ? -18.593 -3.996 21.111 1.00 97.31 320 PRO A N 1
ATOM 2523 C CA . PRO A 1 320 ? -18.532 -5.056 22.117 1.00 97.31 320 PRO A CA 1
ATOM 2524 C C . PRO A 1 320 ? -18.003 -4.565 23.471 1.00 97.31 320 PRO A C 1
ATOM 2526 O O . PRO A 1 320 ? -18.526 -4.962 24.509 1.00 97.31 320 PRO A O 1
ATOM 2529 N N . ALA A 1 321 ? -17.007 -3.671 23.476 1.00 97.06 321 ALA A N 1
ATOM 2530 C CA . ALA A 1 321 ? -16.448 -3.110 24.707 1.00 97.06 321 ALA A CA 1
ATOM 2531 C C . ALA A 1 321 ? -17.490 -2.280 25.476 1.00 97.06 321 ALA A C 1
ATOM 2533 O O . ALA A 1 321 ? -17.637 -2.424 26.687 1.00 97.06 321 ALA A O 1
ATOM 2534 N N . VAL A 1 322 ? -18.279 -1.466 24.769 1.00 96.44 322 VAL A N 1
ATOM 2535 C CA . VAL A 1 322 ? -19.380 -0.691 25.359 1.00 96.44 322 VAL A CA 1
ATOM 2536 C C . VAL A 1 322 ? -20.487 -1.610 25.881 1.00 96.44 322 VAL A C 1
ATOM 2538 O O . VAL A 1 322 ? -20.976 -1.397 26.989 1.00 96.44 322 VAL A O 1
ATOM 2541 N N . GLN A 1 323 ? -20.855 -2.657 25.137 1.00 96.06 323 GLN A N 1
ATOM 2542 C CA . GLN A 1 323 ? -21.852 -3.642 25.582 1.00 96.06 323 GLN A CA 1
ATOM 2543 C C . GLN A 1 323 ? -21.398 -4.405 26.833 1.00 96.06 323 GLN A C 1
ATOM 2545 O O . GLN A 1 323 ? -22.201 -4.647 27.733 1.00 96.06 323 GLN A O 1
ATOM 2550 N N . ALA A 1 324 ? -20.107 -4.724 26.924 1.00 96.81 324 ALA A N 1
ATOM 2551 C CA . ALA A 1 324 ? -19.493 -5.345 28.094 1.00 96.81 324 ALA A CA 1
ATOM 2552 C C . ALA A 1 324 ? -19.238 -4.364 29.256 1.00 96.81 324 ALA A C 1
ATOM 2554 O O . ALA A 1 324 ? -18.743 -4.782 30.301 1.00 96.81 324 ALA A O 1
ATOM 2555 N N . ARG A 1 325 ? -19.566 -3.071 29.091 1.00 94.81 325 ARG A N 1
ATOM 2556 C CA . ARG A 1 325 ? -19.241 -1.974 30.022 1.00 94.81 325 ARG A CA 1
ATOM 2557 C C . ARG A 1 325 ? -17.737 -1.795 30.287 1.00 94.81 325 ARG A C 1
ATOM 2559 O O . ARG A 1 325 ? -17.352 -1.157 31.267 1.00 94.81 325 ARG A O 1
ATOM 2566 N N . ASP A 1 326 ? -16.873 -2.280 29.395 1.00 96.81 326 ASP A N 1
ATOM 2567 C CA . ASP A 1 326 ? -15.441 -1.974 29.408 1.00 96.81 326 ASP A CA 1
ATOM 2568 C C . ASP A 1 326 ? -15.170 -0.647 28.681 1.00 96.81 326 ASP A C 1
ATOM 2570 O O . ASP A 1 326 ? -14.671 -0.563 27.552 1.00 96.81 326 ASP A O 1
ATOM 2574 N N . PHE A 1 327 ? -15.506 0.446 29.362 1.00 95.75 327 PHE A N 1
ATOM 2575 C CA . PHE A 1 327 ? -15.289 1.794 28.843 1.00 95.75 327 PHE A CA 1
ATOM 2576 C C . PHE A 1 327 ? -13.809 2.171 28.752 1.00 95.75 327 PHE A C 1
ATOM 2578 O O . PHE A 1 327 ? -13.456 3.121 28.048 1.00 95.75 327 PHE A O 1
ATOM 2585 N N . ARG A 1 328 ? -12.918 1.450 29.443 1.00 95.88 328 ARG A N 1
ATOM 2586 C CA . ARG A 1 328 ? -11.474 1.665 29.320 1.00 95.88 328 ARG A CA 1
ATOM 2587 C C . ARG A 1 328 ? -11.002 1.211 27.943 1.00 95.88 328 ARG A C 1
ATOM 2589 O O . ARG A 1 328 ? -10.307 1.972 27.268 1.00 95.88 328 ARG A O 1
ATOM 2596 N N . GLN A 1 329 ? -11.407 0.016 27.520 1.00 96.19 329 GLN A N 1
ATOM 2597 C CA . GLN A 1 329 ? -11.076 -0.513 26.202 1.00 96.19 329 GLN A CA 1
ATOM 2598 C C . GLN A 1 329 ? -11.715 0.322 25.083 1.00 96.19 329 GLN A C 1
ATOM 2600 O O . GLN A 1 329 ? -11.027 0.705 24.135 1.00 96.19 329 GLN A O 1
ATOM 2605 N N . ALA A 1 330 ? -12.987 0.710 25.232 1.00 96.75 330 ALA A N 1
ATOM 2606 C CA . ALA A 1 330 ? -13.660 1.600 24.282 1.00 96.75 330 ALA A CA 1
ATOM 2607 C C . ALA A 1 330 ? -12.886 2.918 24.069 1.00 96.75 330 ALA A C 1
ATOM 2609 O O . ALA A 1 330 ? -12.615 3.321 22.935 1.00 96.75 330 ALA A O 1
ATOM 2610 N N . ARG A 1 331 ? -12.462 3.566 25.164 1.00 95.69 331 ARG A N 1
ATOM 2611 C CA . ARG A 1 331 ? -11.666 4.802 25.117 1.00 95.69 331 ARG A CA 1
ATOM 2612 C C . ARG A 1 331 ? -10.287 4.597 24.499 1.00 95.69 331 ARG A C 1
ATOM 2614 O O . ARG A 1 331 ? -9.827 5.474 23.771 1.00 95.69 331 ARG A O 1
ATOM 2621 N N . PHE A 1 332 ? -9.638 3.463 24.763 1.00 96.56 332 PHE A N 1
ATOM 2622 C CA . PHE A 1 332 ? -8.339 3.132 24.176 1.00 96.56 332 PHE A CA 1
ATOM 2623 C C . PHE A 1 332 ? -8.402 3.085 22.641 1.00 96.56 332 PHE A C 1
ATOM 2625 O O . PHE A 1 332 ? -7.635 3.784 21.975 1.00 96.56 332 PHE A O 1
ATOM 2632 N N . HIS A 1 333 ? -9.348 2.329 22.075 1.00 97.31 333 HIS A N 1
ATOM 2633 C CA . HIS A 1 333 ? -9.491 2.227 20.619 1.00 97.31 333 HIS A CA 1
ATOM 2634 C C . HIS A 1 333 ? -9.930 3.558 19.990 1.00 97.31 333 HIS A C 1
ATOM 2636 O O . HIS A 1 333 ? -9.398 3.954 18.951 1.00 97.31 333 HIS A O 1
ATOM 2642 N N . LEU A 1 334 ? -10.825 4.301 20.652 1.00 96.56 334 LEU A N 1
ATOM 2643 C CA . LEU A 1 334 ? -11.239 5.628 20.194 1.00 96.56 334 LEU A CA 1
ATOM 2644 C C . LEU A 1 334 ? -10.063 6.615 20.135 1.00 96.56 334 LEU A C 1
ATOM 2646 O O . LEU A 1 334 ? -9.893 7.319 19.140 1.00 96.56 334 LEU A O 1
ATOM 2650 N N . ALA A 1 335 ? -9.229 6.652 21.178 1.00 96.00 335 ALA A N 1
ATOM 2651 C CA . ALA A 1 335 ? -8.051 7.514 21.223 1.00 96.00 335 ALA A CA 1
ATOM 2652 C C . ALA A 1 335 ? -7.050 7.178 20.107 1.00 96.00 335 ALA A C 1
ATOM 2654 O O . ALA A 1 335 ? -6.444 8.083 19.528 1.00 96.00 335 ALA A O 1
ATOM 2655 N N . ARG A 1 336 ? -6.905 5.891 19.768 1.00 96.44 336 ARG A N 1
ATOM 2656 C CA . ARG A 1 336 ? -6.049 5.442 18.665 1.00 96.44 336 ARG A CA 1
ATOM 2657 C C . ARG A 1 336 ? -6.540 5.973 17.318 1.00 96.44 336 ARG A C 1
ATOM 2659 O O . ARG A 1 336 ? -5.734 6.529 16.580 1.00 96.44 336 ARG A O 1
ATOM 2666 N N . LEU A 1 337 ? -7.842 5.895 17.028 1.00 96.56 337 LEU A N 1
ATOM 2667 C CA . LEU A 1 337 ? -8.395 6.468 15.793 1.00 96.56 337 LEU A CA 1
ATOM 2668 C C . LEU A 1 337 ? -8.253 7.995 15.753 1.00 96.56 337 LEU A C 1
ATOM 2670 O O . LEU A 1 337 ? -7.800 8.528 14.746 1.00 96.56 337 LEU A O 1
ATOM 2674 N N . LEU A 1 338 ? -8.550 8.693 16.853 1.00 95.31 338 LEU A N 1
ATOM 2675 C CA . LEU A 1 338 ? -8.421 10.156 16.931 1.00 95.31 338 LEU A CA 1
ATOM 2676 C C . LEU A 1 338 ? -6.979 10.651 16.731 1.00 95.31 338 LEU A C 1
ATOM 2678 O O . LEU A 1 338 ? -6.772 11.769 16.264 1.00 95.31 338 LEU A O 1
ATOM 2682 N N . LYS A 1 339 ? -5.976 9.829 17.064 1.00 95.94 339 LYS A N 1
ATOM 2683 C CA . LYS A 1 339 ? -4.563 10.128 16.788 1.00 95.94 339 LYS A CA 1
ATOM 2684 C C . LYS A 1 339 ? -4.243 10.081 15.289 1.00 95.94 339 LYS A C 1
ATOM 2686 O O . LYS A 1 339 ? -3.386 10.835 14.830 1.00 95.94 339 LYS A O 1
ATOM 2691 N N . ILE A 1 340 ? -4.900 9.193 14.546 1.00 94.88 340 ILE A N 1
ATOM 2692 C CA . ILE A 1 340 ? -4.719 9.028 13.099 1.00 94.88 340 ILE A CA 1
ATOM 2693 C C . ILE A 1 340 ? -5.512 10.115 12.356 1.00 94.88 340 ILE A C 1
ATOM 2695 O O . ILE A 1 340 ? -4.940 10.877 11.570 1.00 94.88 340 ILE A O 1
ATOM 2699 N N . GLU A 1 341 ? -6.807 10.221 12.668 1.00 94.19 341 GLU A N 1
ATOM 2700 C CA . GLU A 1 341 ? -7.775 11.143 12.073 1.00 94.19 341 GLU A CA 1
ATOM 2701 C C . GLU A 1 341 ? -8.651 11.777 13.168 1.00 94.19 341 GLU A C 1
ATOM 2703 O O . GLU A 1 341 ? -9.626 11.192 13.645 1.00 94.19 341 GLU A O 1
ATOM 2708 N N . ALA A 1 342 ? -8.319 13.011 13.559 1.00 93.56 342 ALA A N 1
ATOM 2709 C CA . ALA A 1 342 ? -8.993 13.716 14.656 1.00 93.56 342 ALA A CA 1
ATOM 2710 C C . ALA A 1 342 ? -10.489 13.992 14.402 1.00 93.56 342 ALA A C 1
ATOM 2712 O O . ALA A 1 342 ? -11.270 14.076 15.349 1.00 93.56 342 ALA A O 1
ATOM 2713 N N . GLU A 1 343 ? -10.889 14.122 13.135 1.00 93.62 343 GLU A N 1
ATOM 2714 C CA . GLU A 1 343 ? -12.261 14.445 12.716 1.00 93.62 343 GLU A CA 1
ATOM 2715 C C . GLU A 1 343 ? -12.977 13.257 12.049 1.00 93.62 343 GLU A C 1
ATOM 2717 O O . GLU A 1 343 ? -13.950 13.441 11.320 1.00 93.62 343 GLU A O 1
ATOM 2722 N N . HIS A 1 344 ? -12.521 12.022 12.291 1.00 96.56 344 HIS A N 1
ATOM 2723 C CA . HIS A 1 344 ? -13.150 10.845 11.693 1.00 96.56 344 HIS A CA 1
ATOM 2724 C C . HIS A 1 344 ? -14.632 10.721 12.131 1.00 96.56 344 HIS A C 1
ATOM 2726 O O . HIS A 1 344 ? -14.903 10.683 13.338 1.00 96.56 344 HIS A O 1
ATOM 2732 N N . PRO A 1 345 ? -15.606 10.547 11.208 1.00 96.44 345 PRO A N 1
ATOM 2733 C CA . PRO A 1 345 ? -17.039 10.510 11.534 1.00 96.44 345 PRO A CA 1
ATOM 2734 C C . PRO A 1 345 ? -17.416 9.496 12.623 1.00 96.44 345 PRO A C 1
ATOM 2736 O O . PRO A 1 345 ? -18.107 9.832 13.583 1.00 96.44 345 PRO A O 1
ATOM 2739 N N . ASN A 1 346 ? -16.912 8.260 12.529 1.00 96.00 346 ASN A N 1
ATOM 2740 C CA . ASN A 1 346 ? -17.150 7.229 13.545 1.00 96.00 346 ASN A CA 1
ATOM 2741 C C . ASN A 1 346 ? -16.535 7.581 14.907 1.00 96.00 346 ASN A C 1
ATOM 2743 O O . ASN A 1 346 ? -17.157 7.315 15.932 1.00 96.00 346 ASN A O 1
ATOM 2747 N N . ALA A 1 347 ? -15.358 8.216 14.943 1.00 95.19 347 ALA A N 1
ATOM 2748 C CA . ALA A 1 347 ? -14.761 8.654 16.200 1.00 95.19 347 ALA A CA 1
ATOM 2749 C C . ALA A 1 347 ? -15.623 9.731 16.875 1.00 95.19 347 ALA A C 1
ATOM 2751 O O . ALA A 1 347 ? -15.886 9.656 18.076 1.00 95.19 347 ALA A O 1
ATOM 2752 N N . VAL A 1 348 ? -16.119 10.698 16.096 1.00 95.69 348 VAL A N 1
ATOM 2753 C CA . VAL A 1 348 ? -17.037 11.739 16.581 1.00 95.69 348 VAL A CA 1
ATOM 2754 C C . VAL A 1 348 ? -18.324 11.114 17.122 1.00 95.69 348 VAL A C 1
ATOM 2756 O O . VAL A 1 348 ? -18.677 11.377 18.270 1.00 95.69 348 VAL A O 1
ATOM 2759 N N . LYS A 1 349 ? -18.952 10.209 16.361 1.00 96.50 349 LYS A N 1
ATOM 2760 C CA . LYS A 1 349 ? -20.148 9.453 16.775 1.00 96.50 349 LYS A CA 1
ATOM 2761 C C . LYS A 1 349 ? -19.942 8.727 18.109 1.00 96.50 349 LYS A C 1
ATOM 2763 O O . LYS A 1 349 ? -20.788 8.814 18.997 1.00 96.50 349 LYS A O 1
ATOM 2768 N N . TRP A 1 350 ? -18.834 8.000 18.266 1.00 97.00 350 TRP A N 1
ATOM 2769 C CA . TRP A 1 350 ? -18.552 7.261 19.500 1.00 97.00 350 TRP A CA 1
ATOM 2770 C C . TRP A 1 350 ? -18.277 8.174 20.686 1.00 97.00 350 TRP A C 1
ATOM 2772 O O . TRP A 1 350 ? -18.800 7.932 21.772 1.00 97.00 350 TRP A O 1
ATOM 2782 N N . ARG A 1 351 ? -17.513 9.249 20.475 1.00 95.50 351 ARG A N 1
ATOM 2783 C CA . ARG A 1 351 ? -17.284 10.275 21.495 1.00 95.50 351 ARG A CA 1
ATOM 2784 C C . ARG A 1 351 ? -18.605 10.876 21.972 1.00 95.50 351 ARG A C 1
ATOM 2786 O O . ARG A 1 351 ? -18.830 10.958 23.173 1.00 95.50 351 ARG A O 1
ATOM 2793 N N . GLU A 1 352 ? -19.482 11.260 21.050 1.00 95.31 352 GLU A N 1
ATOM 2794 C CA . GLU A 1 352 ? -20.798 11.824 21.372 1.00 95.31 352 GLU A CA 1
ATOM 2795 C C . GLU A 1 352 ? -21.674 10.832 22.138 1.00 95.31 352 GLU A C 1
ATOM 2797 O O . GLU A 1 352 ? -22.292 11.212 23.129 1.00 95.31 352 GLU A O 1
ATOM 2802 N N . ARG A 1 353 ? -21.681 9.554 21.740 1.00 95.94 353 ARG A N 1
ATOM 2803 C CA . ARG A 1 353 ? -22.424 8.500 22.447 1.00 95.94 353 ARG A CA 1
ATOM 2804 C C . ARG A 1 353 ? -21.934 8.317 23.885 1.00 95.94 353 ARG A C 1
ATOM 2806 O O . ARG A 1 353 ? -22.760 8.217 24.785 1.00 95.94 353 ARG A O 1
ATOM 2813 N N . LEU A 1 354 ? -20.618 8.295 24.106 1.00 95.31 354 LEU A N 1
ATOM 2814 C CA . LEU A 1 354 ? -20.040 8.156 25.447 1.00 95.31 354 LEU A CA 1
ATOM 2815 C C . LEU A 1 354 ? -20.327 9.388 26.316 1.00 95.31 354 LEU A C 1
ATOM 2817 O O . LEU A 1 354 ? -20.747 9.237 27.457 1.00 95.31 354 LEU A O 1
ATOM 2821 N N . VAL A 1 355 ? -20.195 10.598 25.764 1.00 95.56 355 VAL A N 1
ATOM 2822 C CA . VAL A 1 355 ? -20.539 11.845 26.471 1.00 95.56 355 VAL A CA 1
ATOM 2823 C C . VAL A 1 355 ? -22.029 11.901 26.818 1.00 95.56 355 VAL A C 1
ATOM 2825 O O . VAL A 1 355 ? -22.389 12.296 27.924 1.00 95.56 355 VAL A O 1
ATOM 2828 N N . ALA A 1 356 ? -22.908 11.496 25.898 1.00 95.50 356 ALA A N 1
ATOM 2829 C CA . ALA A 1 356 ? -24.345 11.451 26.147 1.00 95.50 356 ALA A CA 1
ATOM 2830 C C . ALA A 1 356 ? -24.695 10.483 27.287 1.00 95.50 356 ALA A C 1
ATOM 2832 O O . ALA A 1 356 ? -25.511 10.823 28.142 1.00 95.50 356 ALA A O 1
ATOM 2833 N N . GLU A 1 357 ? -24.047 9.318 27.335 1.00 94.69 357 GLU A N 1
ATOM 2834 C CA . GLU A 1 357 ? -24.248 8.339 28.405 1.00 94.69 357 GLU A CA 1
ATOM 2835 C C . GLU A 1 357 ? -23.735 8.850 29.759 1.00 94.69 357 GLU A C 1
ATOM 2837 O O . GLU A 1 357 ? -24.438 8.750 30.764 1.00 94.69 357 GLU A O 1
ATOM 2842 N N . THR A 1 358 ? -22.565 9.491 29.788 1.00 96.44 358 THR A N 1
ATOM 2843 C CA . THR A 1 358 ? -22.049 10.160 30.991 1.00 96.44 358 THR A CA 1
ATOM 2844 C C . THR A 1 358 ? -23.013 11.237 31.491 1.00 96.44 358 THR A C 1
ATOM 2846 O O . THR A 1 358 ? -23.366 11.255 32.668 1.00 96.44 358 THR A O 1
ATOM 2849 N N . ASN A 1 359 ? -23.522 12.095 30.602 1.00 95.94 359 ASN A N 1
ATOM 2850 C CA . ASN A 1 359 ? -24.489 13.134 30.966 1.00 95.94 359 ASN A CA 1
ATOM 2851 C C . ASN A 1 359 ? -25.815 12.552 31.477 1.00 95.94 359 ASN A C 1
ATOM 2853 O O . ASN A 1 359 ? -26.429 13.126 32.383 1.00 95.94 359 ASN A O 1
ATOM 2857 N N . ARG A 1 360 ? -26.255 11.410 30.929 1.00 96.31 360 ARG A N 1
ATOM 2858 C CA . ARG A 1 360 ? -27.425 10.675 31.425 1.00 96.31 360 ARG A CA 1
ATOM 2859 C C . ARG A 1 360 ? -27.205 10.224 32.870 1.00 96.31 360 ARG A C 1
ATOM 2861 O O . ARG A 1 360 ? -28.031 10.545 33.721 1.00 96.31 360 ARG A O 1
ATOM 2868 N N . LEU A 1 361 ? -26.073 9.577 33.156 1.00 95.75 361 LEU A N 1
ATOM 2869 C CA . LEU A 1 361 ? -25.716 9.118 34.505 1.00 95.75 361 LEU A CA 1
ATOM 2870 C C . LEU A 1 361 ? -25.595 10.278 35.501 1.00 95.75 361 LEU A C 1
ATOM 2872 O O . LEU A 1 361 ? -26.123 10.190 36.605 1.00 95.75 361 LEU A O 1
ATOM 2876 N N . LEU A 1 362 ? -24.982 11.398 35.109 1.00 96.38 362 LEU A N 1
ATOM 2877 C CA . LEU A 1 362 ? -24.893 12.595 35.957 1.00 96.38 3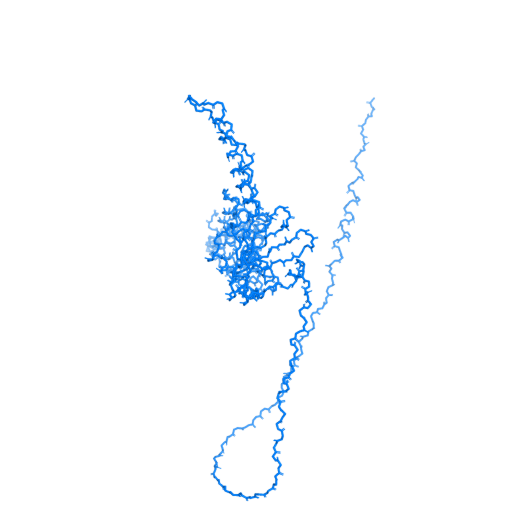62 LEU A CA 1
ATOM 2878 C C . LEU A 1 362 ? -26.269 13.219 36.233 1.00 96.38 362 LEU A C 1
ATOM 2880 O O . LEU A 1 362 ? -26.540 13.677 37.345 1.00 96.38 362 LEU A O 1
ATOM 2884 N N . THR A 1 363 ? -27.167 13.211 35.245 1.00 96.94 363 THR A N 1
ATOM 2885 C CA . THR A 1 363 ? -28.544 13.690 35.426 1.00 96.94 363 THR A CA 1
ATOM 2886 C C . THR A 1 363 ? -29.309 12.786 36.395 1.00 96.94 363 THR A C 1
ATOM 2888 O O . THR A 1 363 ? -29.945 13.287 37.324 1.00 96.94 363 THR A O 1
ATOM 2891 N N . GLU A 1 364 ? -29.207 11.465 36.242 1.00 96.94 364 GLU A N 1
ATOM 2892 C CA . GLU A 1 364 ? -29.814 10.486 37.157 1.00 96.94 364 GLU A CA 1
ATOM 2893 C C . GLU A 1 364 ? -29.239 10.607 38.576 1.00 96.94 364 GLU A C 1
ATOM 2895 O O . GLU A 1 364 ? -30.000 10.634 39.548 1.00 96.94 364 GLU A O 1
ATOM 2900 N N . ALA A 1 365 ? -27.925 10.817 38.703 1.00 96.88 365 ALA A N 1
ATOM 2901 C CA . ALA A 1 365 ? -27.271 11.080 39.980 1.00 96.88 365 ALA A CA 1
ATOM 2902 C C . ALA A 1 365 ? -27.814 12.348 40.653 1.00 96.88 365 ALA A C 1
ATOM 2904 O O . ALA A 1 365 ? -28.110 12.342 41.850 1.00 96.88 365 ALA A O 1
ATOM 2905 N N . SER A 1 366 ? -28.008 13.431 39.891 1.00 96.75 366 SER A N 1
ATOM 2906 C CA . SER A 1 366 ? -28.565 14.682 40.421 1.00 96.75 366 SER A CA 1
ATOM 2907 C C . SER A 1 366 ? -30.002 14.505 40.932 1.00 96.75 366 SER A C 1
ATOM 2909 O O . SER A 1 366 ? -30.351 15.025 41.994 1.00 96.75 366 SER A O 1
ATOM 2911 N N . GLN A 1 367 ? -30.818 13.706 40.235 1.00 97.00 367 GLN A N 1
ATOM 2912 C CA . GLN A 1 367 ? -32.183 13.376 40.650 1.00 97.00 367 GLN A CA 1
ATOM 2913 C C . GLN A 1 367 ? -32.194 12.492 41.904 1.00 97.00 367 GLN A C 1
ATOM 2915 O O . GLN A 1 367 ? -32.975 12.740 42.824 1.00 97.00 367 GLN A O 1
ATOM 2920 N N . ALA A 1 368 ? -31.304 11.498 41.982 1.00 96.69 368 ALA A N 1
ATOM 2921 C CA . ALA A 1 368 ? -31.134 10.660 43.168 1.00 96.69 368 ALA A CA 1
ATOM 2922 C C . ALA A 1 368 ? -30.693 11.490 44.385 1.00 96.69 368 ALA A C 1
ATOM 2924 O O . ALA A 1 368 ? -31.244 11.326 45.477 1.00 96.69 368 ALA A O 1
ATOM 2925 N N . SER A 1 369 ? -29.776 12.440 44.186 1.00 96.94 369 SER A N 1
ATOM 2926 C CA . SER A 1 369 ? -29.344 13.383 45.220 1.00 96.94 369 SER A CA 1
ATOM 2927 C C . SER A 1 369 ? -30.488 14.290 45.680 1.00 96.94 369 SER A C 1
ATOM 2929 O O . SER A 1 369 ? -30.672 14.471 46.882 1.00 96.94 369 SER A O 1
ATOM 2931 N N . ALA A 1 370 ? -31.298 14.824 44.758 1.00 97.19 370 ALA A N 1
ATOM 2932 C CA . ALA A 1 370 ? -32.484 15.618 45.098 1.00 97.19 370 ALA A CA 1
ATOM 2933 C C . ALA A 1 370 ? -33.521 14.805 45.899 1.00 97.19 370 ALA A C 1
ATOM 2935 O O . ALA A 1 370 ? -34.212 15.346 46.759 1.00 97.19 370 ALA A O 1
ATOM 2936 N N . ALA A 1 371 ? -33.586 13.492 45.668 1.00 97.19 371 ALA A N 1
ATOM 2937 C CA . ALA A 1 371 ? -34.406 12.551 46.426 1.00 97.19 371 ALA A CA 1
ATOM 2938 C C . ALA A 1 371 ? -33.747 12.046 47.728 1.00 97.19 371 ALA A C 1
ATOM 2940 O O . ALA A 1 371 ? -34.260 11.108 48.338 1.00 97.19 371 ALA A O 1
ATOM 2941 N N . SER A 1 372 ? -32.627 12.642 48.164 1.00 97.56 372 SER A N 1
ATOM 2942 C CA . SER A 1 372 ? -31.865 12.251 49.366 1.00 97.56 372 SER A CA 1
ATOM 2943 C C . SER A 1 372 ? -31.311 10.813 49.339 1.00 97.56 372 SER A C 1
ATOM 2945 O O . SER A 1 372 ? -31.034 10.226 50.384 1.00 97.56 372 SER A O 1
ATOM 2947 N N . LYS A 1 373 ? -31.119 10.232 48.146 1.00 97.38 373 LYS A N 1
ATOM 2948 C CA . LYS A 1 373 ? -30.497 8.913 47.932 1.00 97.38 373 LYS A CA 1
ATOM 2949 C C . LYS A 1 373 ? -29.018 9.079 47.576 1.00 97.38 373 LYS A C 1
ATOM 2951 O O . LYS A 1 373 ? -28.605 8.821 46.445 1.00 97.38 373 LYS A O 1
ATOM 2956 N N . PHE A 1 374 ? -28.226 9.545 48.539 1.00 96.06 374 PHE A N 1
ATOM 2957 C CA . PHE A 1 374 ? -26.831 9.935 48.307 1.00 96.06 374 PHE A CA 1
ATOM 2958 C C . PHE A 1 374 ? -25.932 8.777 47.859 1.00 96.06 374 PHE A C 1
ATOM 2960 O O . PHE A 1 374 ? -25.129 8.971 46.952 1.00 96.06 374 PHE A O 1
ATOM 2967 N N . ASP A 1 375 ? -26.122 7.568 48.396 1.00 96.00 375 ASP A N 1
ATOM 2968 C CA . ASP A 1 375 ? -25.329 6.393 47.997 1.00 96.00 375 ASP A CA 1
ATOM 2969 C C . ASP A 1 375 ? -25.531 6.042 46.514 1.00 96.00 375 ASP A C 1
ATOM 2971 O O . ASP A 1 375 ? -24.582 5.735 45.796 1.00 96.00 375 ASP A O 1
ATOM 2975 N N . GLN A 1 376 ? -26.775 6.140 46.028 1.00 95.12 376 GLN A N 1
ATOM 2976 C CA . GLN A 1 376 ? -27.102 5.895 44.619 1.00 95.12 376 GLN A CA 1
ATOM 2977 C C . GLN A 1 376 ? -26.531 6.991 43.718 1.00 95.12 376 GLN A C 1
ATOM 2979 O O . GLN A 1 376 ? -25.998 6.689 42.653 1.00 95.12 376 GLN A O 1
ATOM 2984 N N . ALA A 1 377 ? -26.603 8.251 44.157 1.00 95.00 377 ALA A N 1
ATOM 2985 C CA . ALA A 1 377 ? -26.005 9.366 43.433 1.00 95.00 377 ALA A CA 1
ATOM 2986 C C . ALA A 1 377 ? -24.479 9.212 43.313 1.00 95.00 377 ALA A C 1
ATOM 2988 O O . ALA A 1 377 ? -23.936 9.407 42.228 1.00 95.00 377 ALA A O 1
ATOM 2989 N N . ALA A 1 378 ? -23.795 8.813 44.391 1.00 95.62 378 ALA A N 1
ATOM 2990 C CA . ALA A 1 378 ? -22.352 8.579 44.387 1.00 95.62 378 ALA A CA 1
ATOM 2991 C C . ALA A 1 378 ? -21.958 7.456 43.414 1.00 95.62 378 ALA A C 1
ATOM 2993 O O . ALA A 1 378 ? -21.095 7.668 42.564 1.00 95.62 378 ALA A O 1
ATOM 2994 N N . ALA A 1 379 ? -22.650 6.312 43.461 1.00 95.19 379 ALA A N 1
ATOM 2995 C CA . ALA A 1 379 ? -22.396 5.197 42.547 1.00 95.19 379 ALA A CA 1
ATOM 2996 C C . ALA A 1 379 ? -22.585 5.587 41.066 1.00 95.19 379 ALA A C 1
ATOM 2998 O O . ALA A 1 379 ? -21.778 5.214 40.217 1.00 95.19 379 ALA A O 1
ATOM 2999 N N . MET A 1 380 ? -23.615 6.382 40.750 1.00 95.19 380 MET A N 1
ATOM 3000 C CA . MET A 1 380 ? -23.852 6.877 39.387 1.00 95.19 380 MET A CA 1
ATOM 3001 C C . MET A 1 380 ? -22.769 7.858 38.916 1.00 95.19 380 MET A C 1
ATOM 3003 O O . MET A 1 380 ? -22.391 7.829 37.746 1.00 95.19 380 MET A O 1
ATOM 3007 N N . VAL A 1 381 ? -22.246 8.711 39.805 1.00 94.94 381 VAL A N 1
ATOM 3008 C CA . VAL A 1 381 ? -21.122 9.613 39.488 1.00 94.94 381 VAL A CA 1
ATOM 3009 C C . VAL A 1 381 ? -19.835 8.823 39.241 1.00 94.94 381 VAL A C 1
ATOM 3011 O O . VAL A 1 381 ? -19.108 9.126 38.294 1.00 94.94 381 VAL A O 1
ATOM 3014 N N . GLU A 1 382 ? -19.562 7.791 40.041 1.00 93.25 382 GLU A N 1
ATOM 3015 C CA . GLU A 1 382 ? -18.423 6.894 39.815 1.00 93.25 382 GLU A CA 1
ATOM 3016 C C . GLU A 1 382 ? -18.539 6.170 38.465 1.00 93.25 382 GLU A C 1
ATOM 3018 O O . GLU A 1 382 ? -17.575 6.132 37.698 1.00 93.25 382 GLU A O 1
ATOM 3023 N N . GLU A 1 383 ? -19.728 5.663 38.124 1.00 92.38 383 GLU A N 1
ATOM 3024 C CA . GLU A 1 383 ? -19.986 5.040 36.821 1.00 92.38 383 GLU A CA 1
ATOM 3025 C C . GLU A 1 383 ? -19.803 6.047 35.672 1.00 92.38 383 GLU A C 1
ATOM 3027 O O . GLU A 1 383 ? -19.127 5.745 34.686 1.00 92.38 383 GLU A O 1
ATOM 3032 N N . ALA A 1 384 ? -20.305 7.277 35.821 1.00 93.56 384 ALA A N 1
ATOM 3033 C CA . ALA A 1 384 ? -20.135 8.349 34.840 1.00 93.56 384 ALA A CA 1
ATOM 3034 C C . ALA A 1 384 ? -18.649 8.656 34.568 1.00 93.56 384 ALA A C 1
ATOM 3036 O O . ALA A 1 384 ? -18.240 8.780 33.406 1.00 93.56 384 ALA A O 1
ATOM 3037 N N . ALA A 1 385 ? -17.829 8.695 35.625 1.00 92.88 385 ALA A N 1
ATOM 3038 C CA . ALA A 1 385 ? -16.384 8.900 35.531 1.00 92.88 385 ALA A CA 1
ATOM 3039 C C . ALA A 1 385 ? -15.658 7.740 34.820 1.00 92.88 385 ALA A C 1
ATOM 3041 O O . ALA A 1 385 ? -14.638 7.957 34.157 1.00 92.88 385 ALA A O 1
ATOM 3042 N N . LEU A 1 386 ? -16.178 6.509 34.909 1.00 92.38 386 LEU A N 1
ATOM 3043 C CA . LEU A 1 386 ? -15.644 5.358 34.174 1.00 92.38 386 LEU A CA 1
ATOM 3044 C C . LEU A 1 386 ? -15.972 5.418 32.676 1.00 92.38 386 LEU A C 1
ATOM 3046 O O . LEU A 1 386 ? -15.112 5.053 31.864 1.00 92.38 386 LEU A O 1
ATOM 3050 N N . VAL A 1 387 ? -17.172 5.884 32.314 1.00 92.00 387 VAL A N 1
ATOM 3051 C CA . VAL A 1 387 ? -17.627 6.016 30.919 1.00 92.00 387 VAL A CA 1
ATOM 3052 C C . VAL A 1 387 ? -16.785 7.048 30.169 1.00 92.00 387 VAL A C 1
ATOM 3054 O O . VAL A 1 387 ? -16.149 6.727 29.159 1.00 92.00 387 VAL A O 1
ATOM 3057 N N . TRP A 1 388 ? -16.733 8.279 30.682 1.00 92.38 388 TRP A N 1
ATOM 3058 C CA . TRP A 1 388 ? -15.998 9.377 30.058 1.00 92.38 388 TRP A CA 1
ATOM 3059 C C . TRP A 1 388 ? -15.501 10.379 31.114 1.00 92.38 388 TRP A C 1
ATOM 3061 O O . TRP A 1 388 ? -16.281 11.195 31.587 1.00 92.38 388 TRP A O 1
ATOM 3071 N N . PRO A 1 389 ? -14.202 10.377 31.471 1.00 83.69 389 PRO A N 1
ATOM 3072 C CA . PRO A 1 389 ? -13.698 11.198 32.579 1.00 83.69 389 PRO A CA 1
ATOM 3073 C C . PRO A 1 389 ? -13.496 12.686 32.261 1.00 83.69 389 PRO A C 1
ATOM 3075 O O . PRO A 1 389 ? -13.052 13.427 33.129 1.00 83.69 389 PRO A O 1
ATOM 3078 N N . ALA A 1 390 ? -13.687 13.110 31.008 1.00 72.75 390 ALA A N 1
ATOM 3079 C CA . ALA A 1 390 ? -13.330 14.460 30.552 1.00 72.75 390 ALA A CA 1
ATOM 3080 C C . ALA A 1 390 ? -14.500 15.465 30.582 1.00 72.75 390 ALA A C 1
ATOM 3082 O O . ALA A 1 390 ? -14.391 16.538 29.989 1.00 72.75 390 ALA A O 1
ATOM 3083 N N . THR A 1 391 ? -15.608 15.099 31.224 1.00 53.75 391 THR A N 1
ATOM 3084 C CA . THR A 1 391 ? -16.721 15.988 31.604 1.00 53.75 391 THR A CA 1
ATOM 3085 C C . THR A 1 391 ? -16.596 16.341 33.070 1.00 53.75 391 THR A C 1
ATOM 3087 O O . THR A 1 391 ? -16.751 17.538 33.390 1.00 53.75 391 THR A O 1
#